Protein AF-A0A7Z1TRT2-F1 (afdb_monomer_lite)

Foldseek 3Di:
DDDDDDDDDPDPPPPPPPDFWWWKKWKWKAFLQFLKTKIKMFTADAQFFLQQFFKADDRSWWIKGKGRHTPLFLPLNVLLNVCSVVNHAQVVSVVVCCPDPCSLRIKMWMATNRVGHIDIDHHVSFAPPWDKDWDDAVRMTMIIIIGQALHPQLHVQLVVQLRPPDADNQRSNLSSLVSSFQQLANQVQFHPVVRSNVQHGNRPDGFESHFWMWMFMAGHPWFFDPDSGSRHNRPTRGLDTGTGHNGDSPDHHVSVVRVVSVVVSLVVQPLPFDQELKAWDWDQPDPVQQKIKIKIFTATSVSHTRQAAAPDKDKDWDPPAPPQWDWADWDDPGGRMIIIMIGGPPDFGKTFIFIWGHNPPDIDTHRRSRRMAGRDDPPCPDDDDDDPDDDDDPRD

Radius of gyration: 25.81 Å; chains: 1; bounding box: 118×45×64 Å

Structure (mmCIF, N/CA/C/O backbone):
data_AF-A0A7Z1TRT2-F1
#
_entry.id   AF-A0A7Z1TRT2-F1
#
loop_
_atom_site.group_PDB
_atom_site.id
_atom_site.type_symbol
_atom_site.label_atom_id
_atom_site.label_alt_id
_atom_site.label_comp_id
_atom_site.label_asym_id
_atom_site.label_entity_id
_atom_site.label_seq_id
_atom_site.pdbx_PDB_ins_code
_atom_site.Cartn_x
_atom_site.Cartn_y
_atom_site.Cartn_z
_atom_site.occupancy
_atom_site.B_iso_or_equiv
_atom_site.auth_seq_id
_atom_site.auth_comp_id
_atom_site.auth_asym_id
_atom_site.auth_atom_id
_atom_site.pdbx_PDB_model_num
ATOM 1 N N . MET A 1 1 ? 78.480 16.145 -15.039 1.00 36.91 1 MET A N 1
ATOM 2 C CA . MET A 1 1 ? 78.120 17.489 -15.538 1.00 36.91 1 MET A CA 1
ATOM 3 C C . MET A 1 1 ? 76.918 17.321 -16.464 1.00 36.91 1 MET A C 1
ATOM 5 O O . MET A 1 1 ? 77.087 16.624 -17.450 1.00 36.91 1 MET A O 1
ATOM 9 N N . ARG A 1 2 ? 75.772 17.946 -16.121 1.00 37.28 2 ARG A N 1
ATOM 10 C CA . ARG A 1 2 ? 74.528 18.144 -16.920 1.00 37.28 2 ARG A CA 1
ATOM 11 C C . ARG A 1 2 ? 73.704 16.891 -17.285 1.00 37.28 2 ARG A C 1
ATOM 13 O O . ARG A 1 2 ? 74.289 15.872 -17.597 1.00 37.28 2 ARG A O 1
ATOM 20 N N . GLN A 1 3 ? 72.368 16.872 -17.341 1.00 38.03 3 GLN A N 1
ATOM 21 C CA . GLN A 1 3 ? 71.222 17.739 -16.971 1.00 38.03 3 GLN A CA 1
ATOM 22 C C . GLN A 1 3 ? 69.975 16.827 -17.188 1.00 38.03 3 GLN A C 1
ATOM 24 O O . GLN A 1 3 ? 69.946 16.106 -18.175 1.00 38.03 3 GLN A O 1
ATOM 29 N N . VAL A 1 4 ? 69.118 16.588 -16.188 1.00 41.34 4 VAL A N 1
ATOM 30 C CA . VAL A 1 4 ? 67.755 17.147 -15.981 1.00 41.34 4 VAL A CA 1
ATOM 31 C C . VAL A 1 4 ? 66.686 16.824 -17.060 1.00 41.34 4 VAL A C 1
ATOM 33 O O . VAL A 1 4 ? 66.743 17.357 -18.159 1.00 41.34 4 VAL A O 1
ATOM 36 N N . ASN A 1 5 ? 65.681 16.046 -16.610 1.00 39.72 5 ASN A N 1
ATOM 37 C CA . ASN A 1 5 ? 64.228 15.979 -16.904 1.00 39.72 5 ASN A CA 1
ATOM 38 C C . ASN A 1 5 ? 63.694 15.851 -18.349 1.00 39.72 5 ASN A C 1
ATOM 40 O O . ASN A 1 5 ? 63.946 16.708 -19.182 1.00 39.72 5 ASN A O 1
ATOM 44 N N . LEU A 1 6 ? 62.733 14.936 -18.566 1.00 37.81 6 LEU A N 1
ATOM 45 C CA . LEU A 1 6 ? 61.304 15.298 -18.539 1.00 37.81 6 LEU A CA 1
ATOM 46 C C . LEU A 1 6 ? 60.367 14.077 -18.455 1.00 37.81 6 LEU A C 1
ATOM 48 O O . LEU A 1 6 ? 60.644 13.004 -18.979 1.00 37.81 6 LEU A O 1
ATOM 52 N N . LEU A 1 7 ? 59.259 14.309 -17.752 1.00 43.88 7 LEU A N 1
ATOM 53 C CA . LEU A 1 7 ? 58.136 13.426 -17.465 1.00 43.88 7 LEU A CA 1
ATOM 54 C C . LEU A 1 7 ? 57.427 12.905 -18.725 1.00 43.88 7 LEU A C 1
ATOM 56 O O . LEU A 1 7 ? 57.256 13.632 -19.699 1.00 43.88 7 LEU A O 1
ATOM 60 N N . GLY A 1 8 ? 56.862 11.704 -18.606 1.00 36.53 8 GLY A N 1
ATOM 61 C CA . GLY A 1 8 ? 55.833 11.177 -19.499 1.00 36.53 8 GLY A CA 1
ATOM 62 C C . GLY A 1 8 ? 54.995 10.119 -18.786 1.00 36.53 8 GLY A C 1
ATOM 63 O O . GLY A 1 8 ? 55.051 8.947 -19.140 1.00 36.53 8 GLY A O 1
ATOM 64 N N . ALA A 1 9 ? 54.270 10.506 -17.734 1.00 42.28 9 ALA A N 1
ATOM 65 C CA . ALA A 1 9 ? 53.275 9.635 -17.116 1.00 42.28 9 ALA A CA 1
ATOM 66 C C . ALA A 1 9 ? 52.019 9.626 -18.001 1.00 42.28 9 ALA A C 1
ATOM 68 O O . ALA A 1 9 ? 51.254 10.590 -18.004 1.00 42.28 9 ALA A O 1
ATOM 69 N N . LEU A 1 10 ? 51.814 8.552 -18.769 1.00 41.25 10 LEU A N 1
ATOM 70 C CA . LEU A 1 10 ? 50.515 8.265 -19.374 1.00 41.25 10 LEU A CA 1
ATOM 71 C C . LEU A 1 10 ? 49.545 7.865 -18.256 1.00 41.25 10 LEU A C 1
ATOM 73 O O . LEU A 1 10 ? 49.545 6.726 -17.793 1.00 41.25 10 LEU A O 1
ATOM 77 N N . ALA A 1 11 ? 48.715 8.810 -17.825 1.00 40.84 11 ALA A N 1
ATOM 78 C CA . ALA A 1 11 ? 47.502 8.498 -17.089 1.00 40.84 11 ALA A CA 1
ATOM 79 C C . ALA A 1 11 ? 46.495 7.894 -18.078 1.00 40.84 11 ALA A C 1
ATOM 81 O O . ALA A 1 11 ? 45.928 8.599 -18.913 1.00 40.84 11 ALA A O 1
ATOM 82 N N . ALA A 1 12 ? 46.301 6.577 -18.013 1.00 41.44 12 ALA A N 1
ATOM 83 C CA . ALA A 1 12 ? 45.177 5.927 -18.665 1.00 41.44 12 ALA A CA 1
ATOM 84 C C . ALA A 1 12 ? 43.894 6.416 -17.981 1.00 41.44 12 ALA A C 1
ATOM 86 O O . ALA A 1 12 ? 43.591 6.038 -16.850 1.00 41.44 12 ALA A O 1
ATOM 87 N N . LEU A 1 13 ? 43.170 7.306 -18.659 1.00 39.78 13 LEU A N 1
ATOM 88 C CA . LEU A 1 13 ? 41.835 7.728 -18.265 1.00 39.78 13 LEU A CA 1
ATOM 89 C C . LEU A 1 13 ? 40.912 6.513 -18.438 1.00 39.78 13 LEU A C 1
ATOM 91 O O . LEU A 1 13 ? 40.433 6.230 -19.535 1.00 39.78 13 LEU A O 1
ATOM 95 N N . ALA A 1 14 ? 40.710 5.748 -17.368 1.00 36.47 14 ALA A N 1
ATOM 96 C CA . ALA A 1 14 ? 39.643 4.765 -17.316 1.00 36.47 14 ALA A CA 1
ATOM 97 C C . ALA A 1 14 ? 38.323 5.543 -17.335 1.00 36.47 14 ALA A C 1
ATOM 99 O O . ALA A 1 14 ? 37.877 6.062 -16.313 1.00 36.47 14 ALA A O 1
ATOM 100 N N . ALA A 1 15 ? 37.726 5.679 -18.517 1.00 35.12 15 ALA A N 1
ATOM 101 C CA . ALA A 1 15 ? 36.340 6.085 -18.630 1.00 35.12 15 ALA A CA 1
ATOM 102 C C . ALA A 1 15 ? 35.512 5.037 -17.878 1.00 35.12 15 ALA A C 1
ATOM 104 O O . ALA A 1 15 ? 35.354 3.911 -18.350 1.00 35.12 15 ALA A O 1
ATOM 105 N N . LEU A 1 16 ? 35.023 5.387 -16.684 1.00 32.50 16 LEU A N 1
ATOM 106 C CA . LEU A 1 16 ? 33.919 4.666 -16.069 1.00 32.50 16 LEU A CA 1
ATOM 107 C C . LEU A 1 16 ? 32.745 4.797 -17.038 1.00 32.50 16 LEU A C 1
ATOM 109 O O . LEU A 1 16 ? 32.048 5.809 -17.059 1.00 32.50 16 LEU A O 1
ATOM 113 N N . THR A 1 17 ? 32.544 3.786 -17.877 1.00 31.34 17 THR A N 1
ATOM 114 C CA . THR A 1 17 ? 31.287 3.614 -18.590 1.00 31.34 17 THR A CA 1
ATOM 115 C C . THR A 1 17 ? 30.225 3.416 -17.517 1.00 31.34 17 THR A C 1
ATOM 117 O O . THR A 1 17 ? 30.166 2.354 -16.891 1.00 31.34 17 THR A O 1
ATOM 120 N N . ALA A 1 18 ? 29.446 4.463 -17.243 1.00 33.56 18 ALA A N 1
ATOM 121 C CA . ALA A 1 18 ? 28.261 4.360 -16.411 1.00 33.56 18 ALA A CA 1
ATOM 122 C C . ALA A 1 18 ? 27.419 3.203 -16.960 1.00 33.56 18 ALA A C 1
ATOM 124 O O . ALA A 1 18 ? 27.064 3.192 -18.141 1.00 33.56 18 ALA A O 1
ATOM 125 N N . ARG A 1 19 ? 27.165 2.189 -16.128 1.00 37.66 19 ARG A N 1
ATOM 126 C CA . ARG A 1 19 ? 26.204 1.145 -16.485 1.00 37.66 19 ARG A CA 1
ATOM 127 C C . ARG A 1 19 ? 24.855 1.841 -16.702 1.00 37.66 19 ARG A C 1
ATOM 129 O O . ARG A 1 19 ? 24.506 2.690 -15.878 1.00 37.66 19 ARG A O 1
ATOM 136 N N . PRO A 1 20 ? 24.135 1.554 -17.799 1.00 39.69 20 PRO A N 1
ATOM 137 C CA . PRO A 1 20 ? 22.859 2.202 -18.063 1.00 39.69 20 PRO A CA 1
ATOM 138 C C . PRO A 1 20 ? 21.896 1.959 -16.897 1.00 39.69 20 PRO A C 1
ATOM 140 O O . PRO A 1 20 ? 21.912 0.891 -16.280 1.00 39.69 20 PRO A O 1
ATOM 143 N N . ALA A 1 21 ? 21.105 2.988 -16.589 1.00 44.56 21 ALA A N 1
ATOM 144 C CA . ALA A 1 21 ? 20.093 2.989 -15.542 1.00 44.56 21 ALA A CA 1
ATOM 145 C C . ALA A 1 21 ? 19.183 1.751 -15.645 1.00 44.56 21 ALA A C 1
ATOM 147 O O . ALA A 1 21 ? 18.829 1.305 -16.741 1.00 44.56 21 ALA A O 1
ATOM 148 N N . GLY A 1 22 ? 18.848 1.168 -14.494 1.00 54.12 22 GLY A N 1
ATOM 149 C CA . GLY A 1 22 ? 17.986 -0.002 -14.422 1.00 54.12 22 GLY A CA 1
ATOM 150 C C . GLY A 1 22 ? 16.540 0.400 -14.691 1.00 54.12 22 GLY A C 1
ATOM 151 O O . GLY A 1 22 ? 15.901 0.997 -13.831 1.00 54.12 22 GLY A O 1
ATOM 152 N N . ALA A 1 23 ? 16.021 0.056 -15.868 1.00 58.38 23 ALA A N 1
ATOM 153 C CA . ALA A 1 23 ? 14.609 0.219 -16.208 1.00 58.38 23 ALA A CA 1
ATOM 154 C C . ALA A 1 23 ? 13.704 -0.405 -15.153 1.00 58.38 23 ALA A C 1
ATOM 156 O O . ALA A 1 23 ? 14.013 -1.479 -14.650 1.00 58.38 23 ALA A O 1
ATOM 157 N N . THR A 1 24 ? 12.635 0.275 -14.770 1.00 84.69 24 THR A N 1
ATOM 158 C CA . THR A 1 24 ? 11.772 -0.144 -13.661 1.00 84.69 24 THR A CA 1
ATOM 159 C C . THR A 1 24 ? 10.431 0.562 -13.797 1.00 84.69 24 THR A C 1
ATOM 161 O O . THR A 1 24 ? 10.410 1.737 -14.169 1.00 84.69 24 THR A O 1
ATOM 164 N N . TRP A 1 25 ? 9.331 -0.109 -13.460 1.00 95.31 25 TRP A N 1
ATOM 165 C CA . TRP A 1 25 ? 8.042 0.538 -13.206 1.00 95.31 25 TRP A CA 1
ATOM 166 C C . TRP A 1 25 ? 7.563 0.217 -11.792 1.00 95.31 25 TRP A C 1
ATOM 168 O O . TRP A 1 25 ? 7.885 -0.838 -11.244 1.00 95.31 25 TRP A O 1
ATOM 178 N N . SER A 1 26 ? 6.841 1.148 -11.179 1.00 98.38 26 SER A N 1
ATOM 179 C CA . SER A 1 26 ? 6.338 1.015 -9.816 1.00 98.38 26 SER A CA 1
ATOM 180 C C . SER A 1 26 ? 5.000 1.709 -9.624 1.00 98.38 26 SER A C 1
ATOM 182 O O . SER A 1 26 ? 4.673 2.681 -10.311 1.00 98.38 26 SER A O 1
ATOM 184 N N . ILE A 1 27 ? 4.250 1.182 -8.664 1.00 98.88 27 ILE A N 1
ATOM 185 C CA . ILE A 1 27 ? 2.974 1.691 -8.180 1.00 98.88 27 ILE A CA 1
ATOM 186 C C . ILE A 1 27 ? 3.159 1.930 -6.686 1.00 98.88 27 ILE A C 1
ATOM 188 O O . ILE A 1 27 ? 3.618 1.045 -5.962 1.00 98.88 27 ILE A O 1
ATOM 192 N N . VAL A 1 28 ? 2.835 3.137 -6.244 1.00 98.94 28 VAL A N 1
ATOM 193 C CA . VAL A 1 28 ? 2.804 3.525 -4.837 1.00 98.94 28 VAL A CA 1
ATOM 194 C C . VAL A 1 28 ? 1.408 4.047 -4.561 1.00 98.94 28 VAL A C 1
ATOM 196 O O . VAL A 1 28 ? 0.934 4.909 -5.301 1.00 98.94 28 VAL A O 1
ATOM 199 N N . ALA A 1 29 ? 0.756 3.546 -3.523 1.00 98.81 29 ALA A N 1
ATOM 200 C CA . ALA A 1 29 ? -0.548 4.034 -3.112 1.00 98.81 29 ALA A CA 1
ATOM 201 C C . ALA A 1 29 ? -0.678 4.054 -1.590 1.00 98.81 29 ALA A C 1
ATOM 203 O O . ALA A 1 29 ? -0.085 3.227 -0.901 1.00 98.81 29 ALA A O 1
ATOM 204 N N . ALA A 1 30 ? -1.448 5.007 -1.084 1.00 98.56 30 ALA A N 1
ATOM 205 C CA . ALA A 1 30 ? -1.724 5.182 0.330 1.00 98.56 30 ALA A CA 1
ATOM 206 C C . ALA A 1 30 ? -3.190 5.587 0.508 1.00 98.56 30 ALA A C 1
ATOM 208 O O . ALA A 1 30 ? -3.661 6.507 -0.161 1.00 98.56 30 ALA A O 1
ATOM 209 N N . ASP A 1 31 ? -3.907 4.901 1.388 1.00 97.94 31 ASP A N 1
ATOM 210 C CA . ASP A 1 31 ? -5.288 5.216 1.743 1.00 97.94 31 ASP A CA 1
ATOM 211 C C . ASP A 1 31 ? -5.321 6.057 3.022 1.00 97.94 31 ASP A C 1
ATOM 213 O O . ASP A 1 31 ? -4.902 5.609 4.086 1.00 97.94 31 ASP A O 1
ATOM 217 N N . ALA A 1 32 ? -5.817 7.290 2.934 1.00 94.75 32 ALA A N 1
ATOM 218 C CA . ALA A 1 32 ? -5.889 8.197 4.077 1.00 94.75 32 ALA A CA 1
ATOM 219 C C . ALA A 1 32 ? -6.947 7.794 5.124 1.00 94.75 32 ALA A C 1
ATOM 221 O O . ALA A 1 32 ? -6.902 8.284 6.253 1.00 94.75 32 ALA A O 1
ATOM 222 N N . GLU A 1 33 ? -7.902 6.928 4.769 1.00 92.69 33 GLU A N 1
ATOM 223 C CA . GLU A 1 33 ? -8.944 6.458 5.685 1.00 92.69 33 GLU A CA 1
ATOM 224 C C . GLU A 1 33 ? -8.484 5.235 6.480 1.00 92.69 33 GLU A C 1
ATOM 226 O O . GLU A 1 33 ? -8.525 5.239 7.710 1.00 92.69 33 GLU A O 1
ATOM 231 N N . THR A 1 34 ? -8.021 4.200 5.777 1.00 94.69 34 THR A N 1
ATOM 232 C CA . THR A 1 34 ? -7.611 2.923 6.385 1.00 94.69 34 THR A CA 1
ATOM 233 C C . THR A 1 34 ? -6.147 2.906 6.819 1.00 94.69 34 THR A C 1
ATOM 235 O O . THR A 1 34 ? -5.723 2.004 7.539 1.00 94.69 34 THR A O 1
ATOM 238 N N . GLN A 1 35 ? -5.370 3.896 6.372 1.00 95.81 35 GLN A N 1
ATOM 239 C CA . GLN A 1 35 ? -3.917 3.966 6.511 1.00 95.81 35 GLN A CA 1
ATOM 240 C C . GLN A 1 35 ? -3.174 2.770 5.882 1.00 95.81 35 GLN A C 1
ATOM 242 O O . GLN A 1 35 ? -2.015 2.505 6.213 1.00 95.81 35 GLN A O 1
ATOM 247 N N . GLU A 1 36 ? -3.822 2.055 4.955 1.00 98.00 36 GLU A N 1
ATOM 248 C CA . GLU A 1 36 ? -3.198 1.015 4.141 1.00 98.00 36 GLU A CA 1
ATOM 249 C C . GLU A 1 36 ? -2.231 1.650 3.132 1.00 98.00 36 GLU A C 1
ATOM 251 O O . GLU A 1 36 ? -2.536 2.652 2.483 1.00 98.00 36 GLU A O 1
ATOM 256 N N . VAL A 1 37 ? -1.042 1.068 2.999 1.00 98.69 37 VAL A N 1
ATOM 257 C CA . VAL A 1 37 ? 0.013 1.542 2.098 1.00 98.69 37 VAL A CA 1
ATOM 258 C C . VAL A 1 37 ? 0.486 0.380 1.246 1.00 98.69 37 VAL A C 1
ATOM 260 O O . VAL A 1 37 ? 0.769 -0.705 1.753 1.00 98.69 37 VAL A O 1
ATOM 263 N N . VAL A 1 38 ? 0.620 0.623 -0.055 1.00 98.75 38 VAL A N 1
ATOM 264 C CA . VAL A 1 38 ? 1.103 -0.361 -1.018 1.00 98.75 38 VAL A CA 1
ATOM 265 C C . VAL A 1 38 ? 2.266 0.196 -1.821 1.00 98.75 38 VAL A C 1
ATOM 267 O O . VAL A 1 38 ? 2.212 1.312 -2.340 1.00 98.75 38 VAL A O 1
ATOM 270 N N . VAL A 1 39 ? 3.311 -0.618 -1.966 1.00 98.88 39 VAL A N 1
ATOM 271 C CA . VAL A 1 39 ? 4.399 -0.382 -2.918 1.00 98.88 39 VAL A CA 1
ATOM 272 C C . VAL A 1 39 ? 4.622 -1.657 -3.718 1.00 98.88 39 VAL A C 1
ATOM 274 O O . VAL A 1 39 ? 4.863 -2.726 -3.158 1.00 98.88 39 VAL A O 1
ATOM 277 N N . ALA A 1 40 ? 4.576 -1.541 -5.039 1.00 98.88 40 ALA A N 1
ATOM 278 C CA . ALA A 1 40 ? 4.796 -2.652 -5.952 1.00 98.88 40 ALA A CA 1
ATOM 279 C C . ALA A 1 40 ? 5.691 -2.231 -7.112 1.00 98.88 40 ALA A C 1
ATOM 281 O O . ALA A 1 40 ? 5.649 -1.081 -7.559 1.00 98.88 40 ALA A O 1
ATOM 282 N N . SER A 1 41 ? 6.520 -3.145 -7.611 1.00 98.75 41 SER A N 1
ATOM 283 C CA . SER A 1 41 ? 7.433 -2.839 -8.712 1.00 98.75 41 SER A CA 1
ATOM 284 C C . SER A 1 41 ? 7.937 -4.093 -9.415 1.00 98.75 41 SER A C 1
ATOM 286 O O . SER A 1 41 ? 8.006 -5.165 -8.814 1.00 98.75 41 SER A O 1
ATOM 288 N N . ALA A 1 42 ? 8.343 -3.946 -10.677 1.00 98.44 42 ALA A N 1
ATOM 289 C CA . ALA A 1 42 ? 9.066 -4.975 -11.413 1.00 98.44 42 ALA A CA 1
ATOM 290 C C . ALA A 1 42 ? 10.134 -4.373 -12.347 1.00 98.44 42 ALA A C 1
ATOM 292 O O . ALA A 1 42 ? 10.029 -3.230 -12.805 1.00 98.44 42 ALA A O 1
ATOM 293 N N . THR A 1 43 ? 11.178 -5.155 -12.633 1.00 97.31 43 THR A N 1
ATOM 294 C CA . THR A 1 43 ? 12.299 -4.768 -13.508 1.00 97.31 43 THR A CA 1
ATOM 295 C C . THR A 1 43 ? 12.870 -5.963 -14.271 1.00 97.31 43 THR A C 1
ATOM 297 O O . THR A 1 43 ? 12.860 -7.093 -13.787 1.00 97.31 43 THR A O 1
ATOM 300 N N . CYS A 1 44 ? 13.450 -5.716 -15.441 1.00 96.00 44 CYS A N 1
ATOM 301 C CA . CYS A 1 44 ? 14.202 -6.662 -16.265 1.00 96.00 44 CYS A CA 1
ATOM 302 C C . CYS A 1 44 ? 15.650 -6.904 -15.778 1.00 96.00 44 CYS A C 1
ATOM 304 O O . CYS A 1 44 ? 16.520 -7.305 -16.548 1.00 96.00 44 CYS A O 1
ATOM 306 N N . LEU A 1 45 ? 15.965 -6.646 -14.505 1.00 94.50 45 LEU A N 1
ATOM 307 C CA . LEU A 1 45 ? 17.260 -7.023 -13.926 1.00 94.50 45 LEU A CA 1
ATOM 308 C C . LEU A 1 45 ? 17.247 -8.489 -13.471 1.00 94.50 45 LEU A C 1
ATOM 310 O O . LEU A 1 45 ? 16.383 -8.895 -12.703 1.00 94.50 45 LEU A O 1
ATOM 314 N N . THR A 1 46 ? 18.235 -9.276 -13.898 1.00 95.00 46 THR A N 1
ATOM 315 C CA . THR A 1 46 ? 18.458 -10.650 -13.409 1.00 95.00 46 THR A CA 1
ATOM 316 C C . THR A 1 46 ? 19.361 -10.678 -12.180 1.00 95.00 46 THR A C 1
ATOM 318 O O . THR A 1 46 ? 20.237 -9.823 -12.042 1.00 95.00 46 THR A O 1
ATOM 321 N N . GLY A 1 47 ? 19.244 -11.711 -11.340 1.00 95.44 47 GLY A N 1
ATOM 322 C CA . GLY A 1 47 ? 20.151 -11.924 -10.204 1.00 95.44 47 GLY A CA 1
ATOM 323 C C . GLY A 1 47 ? 20.127 -10.776 -9.188 1.00 95.44 47 GLY A C 1
ATOM 324 O O . GLY A 1 47 ? 21.108 -10.558 -8.480 1.00 95.44 47 GLY A O 1
ATOM 325 N N . PHE A 1 48 ? 19.029 -10.020 -9.155 1.00 95.12 48 PHE A N 1
ATOM 326 C CA . PHE A 1 48 ? 18.868 -8.796 -8.384 1.00 95.12 48 PHE A CA 1
ATOM 327 C C . PHE A 1 48 ? 17.693 -8.925 -7.417 1.00 95.12 48 PHE A C 1
ATOM 329 O O . PHE A 1 48 ? 16.701 -9.581 -7.724 1.00 95.12 48 PHE A O 1
ATOM 336 N N . ASP A 1 49 ? 17.793 -8.288 -6.257 1.00 96.19 49 ASP A N 1
ATOM 337 C CA . ASP A 1 49 ? 16.684 -8.162 -5.315 1.00 96.19 49 ASP A CA 1
ATOM 338 C C . ASP A 1 49 ? 16.152 -6.734 -5.388 1.00 96.19 49 ASP A C 1
ATOM 340 O O . ASP A 1 49 ? 16.762 -5.807 -4.858 1.00 96.19 49 ASP A O 1
ATOM 344 N N . LEU A 1 50 ? 15.045 -6.539 -6.106 1.00 96.75 50 LEU A N 1
ATOM 345 C CA . LEU A 1 50 ? 14.476 -5.207 -6.305 1.00 96.75 50 LEU A CA 1
ATOM 346 C C . LEU A 1 50 ? 13.927 -4.619 -5.000 1.00 96.75 50 LEU A C 1
ATOM 348 O O . LEU A 1 50 ? 14.118 -3.426 -4.742 1.00 96.75 50 LEU A O 1
ATOM 352 N N . LYS A 1 51 ? 13.313 -5.458 -4.156 1.00 97.00 51 LYS A N 1
ATOM 353 C CA . LYS A 1 51 ? 12.765 -5.062 -2.851 1.00 97.00 51 LYS A CA 1
ATOM 354 C C . LYS A 1 51 ? 13.845 -4.472 -1.950 1.00 97.00 51 LYS A C 1
ATOM 356 O O . LYS A 1 51 ? 13.600 -3.514 -1.228 1.00 97.00 51 LYS A O 1
ATOM 361 N N . ARG A 1 52 ? 15.074 -4.974 -2.046 1.00 95.25 52 ARG A N 1
ATOM 362 C CA . ARG A 1 52 ? 16.204 -4.459 -1.270 1.00 95.25 52 ARG A CA 1
ATOM 363 C C . ARG A 1 52 ? 16.571 -3.003 -1.572 1.00 95.25 52 ARG A C 1
ATOM 365 O O . ARG A 1 52 ? 17.189 -2.368 -0.719 1.00 95.25 52 ARG A O 1
ATOM 372 N N . TYR A 1 53 ? 16.269 -2.468 -2.759 1.00 96.25 53 TYR A N 1
ATOM 373 C CA . TYR A 1 53 ? 16.840 -1.189 -3.221 1.00 96.25 53 TYR A CA 1
ATOM 374 C C . TYR A 1 53 ? 15.837 -0.082 -3.548 1.00 96.25 53 TYR A C 1
ATOM 376 O O . TYR A 1 53 ? 16.261 1.061 -3.716 1.00 96.25 53 TYR A O 1
ATOM 384 N N . LEU A 1 54 ? 14.547 -0.398 -3.649 1.00 97.31 54 LEU A N 1
ATOM 385 C CA . LEU A 1 54 ? 13.543 0.511 -4.206 1.00 97.31 54 LEU A CA 1
ATOM 386 C C . LEU A 1 54 ? 12.490 1.008 -3.202 1.00 97.31 54 LEU A C 1
ATOM 388 O O . LEU A 1 54 ? 12.334 2.228 -3.107 1.00 97.31 54 LEU A O 1
ATOM 392 N N . PRO A 1 55 ? 11.758 0.136 -2.487 1.00 98.31 55 PRO A N 1
ATOM 393 C CA . PRO A 1 55 ? 10.637 0.552 -1.660 1.00 98.31 55 PRO A CA 1
ATOM 394 C C . PRO A 1 55 ? 11.072 1.219 -0.355 1.00 98.31 55 PRO A C 1
ATOM 396 O O . PRO A 1 55 ? 12.130 0.922 0.211 1.00 98.31 55 PRO A O 1
ATOM 399 N N . VAL A 1 56 ? 10.186 2.084 0.124 1.00 98.69 56 VAL A N 1
ATOM 400 C CA . VAL A 1 56 ? 10.098 2.581 1.497 1.00 98.69 56 VAL A CA 1
ATOM 401 C C . VAL A 1 56 ? 8.648 2.438 1.920 1.00 98.69 56 VAL A C 1
ATOM 403 O O . VAL A 1 56 ? 7.767 2.847 1.164 1.00 98.69 56 VAL A O 1
ATOM 406 N N . ILE A 1 57 ? 8.404 1.888 3.103 1.00 98.69 57 ILE A N 1
ATOM 407 C CA . ILE A 1 57 ? 7.085 1.876 3.739 1.00 98.69 57 ILE A CA 1
ATOM 408 C C . ILE A 1 57 ? 7.277 2.293 5.190 1.00 98.69 57 ILE A C 1
ATOM 410 O O . ILE A 1 57 ? 8.138 1.741 5.868 1.00 98.69 57 ILE A O 1
ATOM 414 N N . VAL A 1 58 ? 6.475 3.254 5.642 1.00 98.56 58 VAL A N 1
ATOM 415 C CA . VAL A 1 58 ? 6.274 3.531 7.066 1.00 98.56 58 VAL A CA 1
ATOM 416 C C . VAL A 1 58 ? 4.804 3.269 7.367 1.00 98.56 58 VAL A C 1
ATOM 418 O O . VAL A 1 58 ? 3.930 3.949 6.814 1.00 98.56 58 VAL A O 1
ATOM 421 N N . VAL A 1 59 ? 4.546 2.261 8.200 1.00 97.69 59 VAL A N 1
ATOM 422 C CA . VAL A 1 59 ? 3.214 1.741 8.514 1.00 97.69 59 VAL A CA 1
ATOM 423 C C . VAL A 1 59 ? 2.306 2.883 8.944 1.00 97.69 59 VAL A C 1
ATOM 425 O O . VAL A 1 59 ? 2.639 3.715 9.788 1.00 97.69 59 VAL A O 1
ATOM 428 N N . GLY A 1 60 ? 1.147 2.951 8.299 1.00 95.81 60 GLY A N 1
ATOM 429 C CA . GLY A 1 60 ? 0.125 3.944 8.576 1.00 95.81 60 GLY A CA 1
ATOM 430 C C . GLY A 1 60 ? 0.445 5.379 8.141 1.00 95.81 60 GLY A C 1
ATOM 431 O O . GLY A 1 60 ? -0.419 6.243 8.298 1.00 95.81 60 GLY A O 1
ATOM 432 N N . LYS A 1 61 ? 1.641 5.659 7.592 1.00 97.31 61 LYS A N 1
ATOM 433 C CA . LYS A 1 61 ? 2.086 7.016 7.211 1.00 97.31 61 LYS A CA 1
ATOM 434 C C . LYS A 1 61 ? 2.277 7.214 5.714 1.00 97.31 61 LYS A C 1
ATOM 436 O O . LYS A 1 61 ? 1.921 8.268 5.191 1.00 97.31 61 LYS A O 1
ATOM 441 N N . GLY A 1 62 ? 2.861 6.247 5.012 1.00 98.38 62 GLY A N 1
ATOM 442 C CA . GLY A 1 62 ? 3.083 6.388 3.576 1.00 98.38 62 GLY A CA 1
ATOM 443 C C . GLY A 1 62 ? 4.092 5.420 2.983 1.00 98.38 62 GLY A C 1
ATOM 444 O O . GLY A 1 62 ? 4.776 4.671 3.683 1.00 98.38 62 GLY A O 1
ATOM 445 N N . GLY A 1 63 ? 4.163 5.450 1.656 1.00 98.69 63 GLY A N 1
ATOM 446 C CA . GLY A 1 63 ? 5.023 4.600 0.850 1.00 98.69 63 GLY A CA 1
ATOM 447 C C . GLY A 1 63 ? 5.757 5.393 -0.222 1.00 98.69 63 GLY A C 1
ATOM 448 O O . GLY A 1 63 ? 5.315 6.456 -0.667 1.00 98.69 63 GLY A O 1
ATOM 449 N N . GLY A 1 64 ? 6.900 4.872 -0.654 1.00 98.69 64 GLY A N 1
ATOM 450 C CA . GLY A 1 64 ? 7.716 5.493 -1.686 1.00 98.69 64 GLY A CA 1
ATOM 451 C C . GLY A 1 64 ? 8.526 4.494 -2.502 1.00 98.69 64 GLY A C 1
ATOM 452 O O . GLY A 1 64 ? 8.841 3.394 -2.054 1.00 98.69 64 GLY A O 1
ATOM 453 N N . ALA A 1 65 ? 8.885 4.905 -3.715 1.00 98.50 65 ALA A N 1
ATOM 454 C CA . ALA A 1 65 ? 9.706 4.153 -4.653 1.00 98.50 65 ALA A CA 1
ATOM 455 C C . ALA A 1 65 ? 10.891 5.006 -5.124 1.00 98.50 65 ALA A C 1
ATOM 457 O O . ALA A 1 65 ? 10.702 6.057 -5.739 1.00 98.50 65 ALA A O 1
ATOM 458 N N . ALA A 1 66 ? 12.123 4.555 -4.872 1.00 96.94 66 ALA A N 1
ATOM 459 C CA . ALA A 1 66 ? 13.347 5.180 -5.375 1.00 96.94 66 ALA A CA 1
ATOM 460 C C . ALA A 1 66 ? 13.960 4.353 -6.516 1.00 96.94 66 ALA A C 1
ATOM 462 O O . ALA A 1 66 ? 14.483 3.265 -6.288 1.00 96.94 66 ALA A O 1
ATOM 463 N N . GLN A 1 67 ? 13.9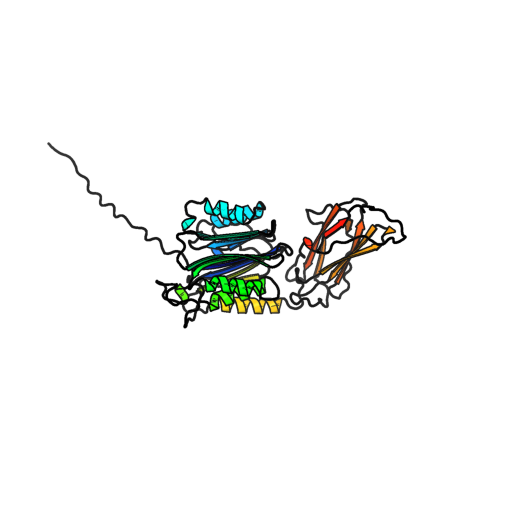04 4.866 -7.751 1.00 95.44 67 GLN A N 1
ATOM 464 C CA . GLN A 1 67 ? 14.247 4.080 -8.941 1.00 95.44 67 GLN A CA 1
ATOM 465 C C . GLN A 1 67 ? 14.971 4.861 -10.052 1.00 95.44 67 GLN A C 1
ATOM 467 O O . GLN A 1 67 ? 15.460 5.979 -9.859 1.00 95.44 67 GLN A O 1
ATOM 472 N N . SER A 1 68 ? 15.039 4.215 -11.223 1.00 93.50 68 SER A N 1
ATOM 473 C CA . SER A 1 68 ? 15.935 4.468 -12.357 1.00 93.50 68 SER A CA 1
ATOM 474 C C . SER A 1 68 ? 17.374 4.097 -12.004 1.00 93.50 68 SER A C 1
ATOM 476 O O . SER A 1 68 ? 17.761 2.930 -12.111 1.00 93.50 68 SER A O 1
ATOM 478 N N . TYR A 1 69 ? 18.184 5.043 -11.527 1.00 92.00 69 TYR A N 1
ATOM 479 C CA . TYR A 1 69 ? 19.496 4.701 -10.992 1.00 92.00 69 TYR A CA 1
ATOM 480 C C . TYR A 1 69 ? 19.363 4.141 -9.570 1.00 92.00 69 TYR A C 1
ATOM 482 O O . TYR A 1 69 ? 18.703 4.739 -8.719 1.00 92.00 69 TYR A O 1
ATOM 490 N N . VAL A 1 70 ? 19.988 2.989 -9.316 1.00 91.44 70 VAL A N 1
ATOM 491 C CA . VAL A 1 70 ? 19.867 2.253 -8.047 1.00 91.44 70 VAL A CA 1
ATOM 492 C C . VAL A 1 70 ? 20.387 3.097 -6.878 1.00 91.44 70 VAL A C 1
ATOM 494 O O . VAL A 1 70 ? 21.524 3.572 -6.906 1.00 91.44 70 VAL A O 1
ATOM 497 N N . ASP A 1 71 ? 19.576 3.247 -5.827 1.00 89.25 71 ASP A N 1
ATOM 498 C CA . ASP A 1 71 ? 19.943 3.942 -4.585 1.00 89.25 71 ASP A CA 1
ATOM 499 C C . ASP A 1 71 ? 20.796 3.045 -3.670 1.00 89.25 71 ASP A C 1
ATOM 501 O O . ASP A 1 71 ? 20.360 2.561 -2.622 1.00 89.25 71 ASP A O 1
ATOM 505 N N . SER A 1 72 ? 22.038 2.787 -4.084 1.00 89.06 72 SER A N 1
ATOM 506 C CA . SER A 1 72 ? 22.949 1.887 -3.367 1.00 89.06 72 SER A CA 1
ATOM 507 C C . SER A 1 72 ? 23.395 2.410 -1.999 1.00 89.06 72 SER A C 1
ATOM 509 O O . SER A 1 72 ? 23.812 1.617 -1.160 1.00 89.06 72 SER A O 1
ATOM 511 N N . SER A 1 73 ? 23.351 3.728 -1.774 1.00 91.00 73 SER A N 1
ATOM 512 C CA . SER A 1 73 ? 23.655 4.322 -0.465 1.00 91.00 73 SER A CA 1
ATOM 513 C C . SER A 1 73 ? 22.463 4.282 0.492 1.00 91.00 73 SER A C 1
ATOM 515 O O . SER A 1 73 ? 22.659 4.468 1.690 1.00 91.00 73 SER A O 1
ATOM 517 N N . GLY A 1 74 ? 21.244 4.067 -0.018 1.00 93.50 74 GLY A N 1
ATOM 518 C CA . GLY A 1 74 ? 20.005 4.192 0.751 1.00 93.50 74 GLY A CA 1
ATOM 519 C C . GLY A 1 74 ? 19.649 5.636 1.114 1.00 93.50 74 GLY A C 1
ATOM 520 O O . GLY A 1 74 ? 18.706 5.853 1.868 1.00 93.50 74 GLY A O 1
ATOM 521 N N . GLN A 1 75 ? 20.388 6.636 0.617 1.00 96.19 75 GLN A N 1
ATOM 522 C CA . GLN A 1 75 ? 20.199 8.032 1.021 1.00 96.19 75 GLN A CA 1
ATOM 523 C C . GLN A 1 75 ? 18.815 8.551 0.623 1.00 96.19 75 GLN A C 1
ATOM 525 O O . GLN A 1 75 ? 18.198 9.301 1.376 1.00 96.19 75 GLN A O 1
ATOM 530 N N . ARG A 1 76 ? 18.324 8.167 -0.559 1.00 97.25 76 ARG A N 1
ATOM 531 C CA . ARG A 1 76 ? 17.033 8.640 -1.076 1.00 97.25 76 ARG A CA 1
ATOM 532 C C . ARG A 1 76 ? 15.890 7.998 -0.310 1.00 97.25 76 ARG A C 1
ATOM 534 O O . ARG A 1 76 ? 14.947 8.678 0.081 1.00 97.25 76 ARG A O 1
ATOM 541 N N . ARG A 1 77 ? 16.021 6.707 -0.028 1.00 97.81 77 ARG A N 1
ATOM 542 C CA . ARG A 1 77 ? 15.053 5.981 0.792 1.00 97.81 77 ARG A CA 1
ATOM 543 C C . ARG A 1 77 ? 15.016 6.483 2.233 1.00 97.81 77 ARG A C 1
ATOM 545 O O . ARG A 1 77 ? 13.934 6.663 2.777 1.00 97.81 77 ARG A O 1
ATOM 552 N N . LEU A 1 78 ? 16.166 6.838 2.802 1.00 97.94 78 LEU A N 1
ATOM 553 C CA . LEU A 1 78 ? 16.240 7.451 4.127 1.00 97.94 78 LEU A CA 1
ATOM 554 C C . LEU A 1 78 ? 15.573 8.837 4.181 1.00 97.94 78 LEU A C 1
ATOM 556 O O . LEU A 1 78 ? 14.950 9.170 5.185 1.00 97.94 78 LEU A O 1
ATOM 560 N N . ILE A 1 79 ? 15.663 9.637 3.110 1.00 98.44 79 ILE A N 1
ATOM 561 C CA . ILE A 1 79 ? 14.928 10.911 3.003 1.00 98.44 79 ILE A CA 1
ATOM 562 C C . ILE A 1 79 ? 13.417 10.664 3.031 1.00 98.44 79 ILE A C 1
ATOM 564 O O . ILE A 1 79 ? 12.722 11.315 3.805 1.00 98.44 79 ILE A O 1
ATOM 568 N N . MET A 1 80 ? 12.915 9.707 2.240 1.00 98.56 80 MET A N 1
ATOM 569 C CA . MET A 1 80 ? 11.489 9.349 2.247 1.00 98.56 80 MET A CA 1
ATOM 570 C C . MET A 1 80 ? 11.040 8.872 3.632 1.00 98.56 80 MET A C 1
ATOM 572 O O . MET A 1 80 ? 10.083 9.410 4.176 1.00 98.56 80 MET A O 1
ATOM 576 N N . TRP A 1 81 ? 11.779 7.932 4.230 1.00 98.56 81 TRP A N 1
ATOM 577 C CA . TRP A 1 81 ? 11.502 7.389 5.562 1.00 98.56 81 TRP A CA 1
ATOM 578 C C . TRP A 1 81 ? 11.385 8.490 6.621 1.00 98.56 81 TRP A C 1
ATOM 580 O O . TRP A 1 81 ? 10.377 8.591 7.319 1.00 98.56 81 TRP A O 1
ATOM 590 N N . ASN A 1 82 ? 12.390 9.365 6.705 1.00 98.38 82 ASN A N 1
ATOM 591 C CA . ASN A 1 82 ? 12.383 10.474 7.658 1.00 98.38 82 ASN A CA 1
ATOM 592 C C . ASN A 1 82 ? 11.277 11.489 7.355 1.00 98.38 82 ASN A C 1
ATOM 594 O O . ASN A 1 82 ? 10.714 12.064 8.283 1.00 98.38 82 ASN A O 1
ATOM 598 N N . GLY A 1 83 ? 10.955 11.697 6.077 1.00 98.44 83 GLY A N 1
ATOM 599 C CA . GLY A 1 83 ? 9.849 12.547 5.657 1.00 98.44 83 GLY A CA 1
ATOM 600 C C . GLY A 1 83 ? 8.501 12.038 6.158 1.00 98.44 83 GLY A C 1
ATOM 601 O O . GLY A 1 83 ? 7.761 12.807 6.768 1.00 98.44 83 GLY A O 1
ATOM 602 N N . PHE A 1 84 ? 8.221 10.740 6.001 1.00 98.31 84 PHE A N 1
ATOM 603 C CA . PHE A 1 84 ? 7.011 10.124 6.552 1.00 98.31 84 PHE A CA 1
ATOM 604 C C . PHE A 1 84 ? 6.984 10.209 8.078 1.00 98.31 84 PHE A C 1
ATOM 606 O O . PHE A 1 84 ? 5.967 10.580 8.659 1.00 98.31 84 PHE A O 1
ATOM 613 N N . LEU A 1 85 ? 8.106 9.934 8.755 1.00 97.12 85 LEU A N 1
ATOM 614 C CA . LEU A 1 85 ? 8.176 10.060 10.213 1.00 97.12 85 LEU A CA 1
ATOM 615 C C . LEU A 1 85 ? 7.881 11.484 10.700 1.00 97.12 85 LEU A C 1
ATOM 617 O O . LEU A 1 85 ? 7.235 11.632 11.737 1.00 97.12 85 LEU A O 1
ATOM 621 N N . ALA A 1 86 ? 8.318 12.493 9.945 1.00 97.44 86 ALA A N 1
ATOM 622 C CA . ALA A 1 86 ? 8.098 13.907 10.227 1.00 97.44 86 ALA A CA 1
ATOM 623 C C . ALA A 1 86 ? 6.733 14.445 9.748 1.00 97.44 86 ALA A C 1
ATOM 625 O O . ALA A 1 86 ? 6.453 15.620 9.970 1.00 97.44 86 ALA A O 1
ATOM 626 N N . GLY A 1 87 ? 5.895 13.620 9.108 1.00 96.81 87 GLY A N 1
ATOM 627 C CA . GLY A 1 87 ? 4.575 14.029 8.614 1.00 96.81 87 GLY A CA 1
ATOM 628 C C . GLY A 1 87 ? 4.617 14.981 7.413 1.00 96.81 87 GLY A C 1
ATOM 629 O O . GLY A 1 87 ? 3.698 15.779 7.237 1.00 96.81 87 GLY A O 1
ATOM 630 N N . LEU A 1 88 ? 5.686 14.932 6.611 1.00 98.50 88 LEU A N 1
ATOM 631 C CA . LEU A 1 88 ? 5.799 15.737 5.394 1.00 98.50 88 LEU A CA 1
ATOM 632 C C . LEU A 1 88 ? 4.822 15.259 4.316 1.00 98.50 88 LEU A C 1
ATOM 634 O O . LEU A 1 88 ? 4.563 14.064 4.179 1.00 98.50 88 LEU A O 1
ATOM 638 N N . THR A 1 89 ? 4.346 16.193 3.496 1.00 98.69 89 THR A N 1
ATOM 639 C CA . THR A 1 89 ? 3.583 15.881 2.282 1.00 98.69 89 THR A CA 1
ATOM 640 C C . THR A 1 89 ? 4.452 15.152 1.255 1.00 98.69 89 THR A C 1
ATOM 642 O O . THR A 1 89 ? 5.683 15.285 1.228 1.00 98.69 89 THR A O 1
ATOM 645 N N . ALA A 1 90 ? 3.817 14.428 0.331 1.00 98.75 90 ALA A N 1
ATOM 646 C CA . ALA A 1 90 ? 4.527 13.737 -0.740 1.00 98.75 90 ALA A CA 1
ATOM 647 C C . ALA A 1 90 ? 5.376 14.701 -1.589 1.00 98.75 90 ALA A C 1
ATOM 649 O O . ALA A 1 90 ? 6.494 14.359 -1.986 1.00 98.75 90 ALA A O 1
ATOM 650 N N . GLN A 1 91 ? 4.879 15.921 -1.831 1.00 98.69 91 GLN A N 1
ATOM 651 C CA . GLN A 1 91 ? 5.604 16.931 -2.602 1.00 98.69 91 GLN A CA 1
ATOM 652 C C . GLN A 1 91 ? 6.846 17.435 -1.859 1.00 98.69 91 GLN A C 1
ATOM 654 O O . GLN A 1 91 ? 7.910 17.515 -2.464 1.00 98.69 91 GLN A O 1
ATOM 659 N N . GLU A 1 92 ? 6.756 17.702 -0.555 1.00 98.81 92 GLU A N 1
ATOM 660 C CA . GLU A 1 92 ? 7.915 18.125 0.245 1.00 98.81 92 GLU A CA 1
ATOM 661 C C . GLU A 1 92 ? 9.011 17.052 0.274 1.00 98.81 92 GLU A C 1
ATOM 663 O O . GLU A 1 92 ? 10.199 17.368 0.174 1.00 98.81 92 GLU A O 1
ATOM 668 N N . ILE A 1 93 ? 8.627 15.772 0.356 1.00 98.81 93 ILE A N 1
ATOM 669 C CA . ILE A 1 93 ? 9.568 14.648 0.259 1.00 98.81 93 ILE A CA 1
ATOM 670 C C . ILE A 1 93 ? 10.248 14.639 -1.117 1.00 98.81 93 ILE A C 1
ATOM 672 O O . ILE A 1 93 ? 11.475 14.532 -1.208 1.00 98.81 93 ILE A O 1
ATOM 676 N N . VAL A 1 94 ? 9.477 14.777 -2.199 1.00 98.69 94 VAL A N 1
ATOM 677 C CA . VAL A 1 94 ? 10.017 14.828 -3.565 1.00 98.69 94 VAL A CA 1
ATOM 678 C C . VAL A 1 94 ? 10.939 16.033 -3.768 1.00 98.69 94 VAL A C 1
ATOM 680 O O . VAL A 1 94 ? 12.008 15.878 -4.362 1.00 98.69 94 VAL A O 1
ATOM 683 N N . ASP A 1 95 ? 10.608 17.200 -3.222 1.00 98.69 95 ASP A N 1
ATOM 684 C CA . ASP A 1 95 ? 11.439 18.404 -3.306 1.00 98.69 95 ASP A CA 1
ATOM 685 C C . ASP A 1 95 ? 12.815 18.196 -2.654 1.00 98.69 95 ASP A C 1
ATOM 687 O O . ASP A 1 95 ? 13.845 18.556 -3.237 1.00 98.69 95 ASP A O 1
ATOM 691 N N . GLN A 1 96 ? 12.869 17.520 -1.500 1.00 98.69 96 GLN A N 1
ATOM 692 C CA . GLN A 1 96 ? 14.140 17.142 -0.870 1.00 98.69 96 GLN A CA 1
ATOM 693 C C . GLN A 1 96 ? 14.961 16.182 -1.744 1.00 98.69 96 GLN A C 1
ATOM 695 O O . GLN A 1 96 ? 16.183 16.314 -1.847 1.00 98.69 96 GLN A O 1
ATOM 700 N N . LEU A 1 97 ? 14.306 15.234 -2.418 1.00 98.38 97 LEU A N 1
ATOM 701 C CA . LEU A 1 97 ? 14.968 14.287 -3.321 1.00 98.38 97 LEU A CA 1
ATOM 702 C C . LEU A 1 97 ? 15.508 14.958 -4.590 1.00 98.38 97 LEU A C 1
ATOM 704 O O . LEU A 1 97 ? 16.558 14.542 -5.102 1.00 98.38 97 LEU A O 1
ATOM 708 N N . MET A 1 98 ? 14.811 15.981 -5.091 1.00 97.81 98 MET A N 1
ATOM 709 C CA . MET A 1 98 ? 15.219 16.779 -6.250 1.00 97.81 98 MET A CA 1
ATOM 710 C C . MET A 1 98 ? 16.415 17.686 -5.949 1.00 97.81 98 MET A C 1
ATOM 712 O O . MET A 1 98 ? 17.226 17.931 -6.845 1.00 97.81 98 MET A O 1
ATOM 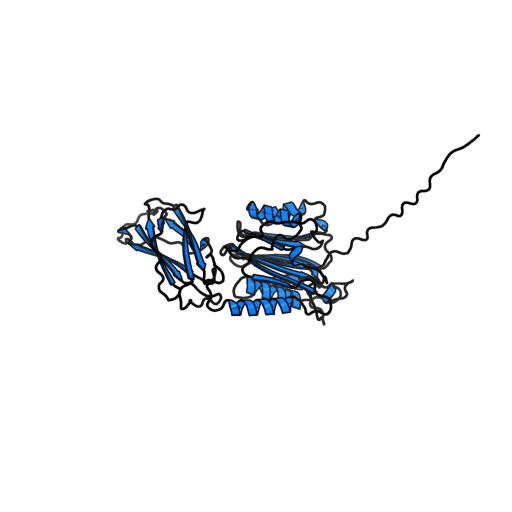716 N N . ALA A 1 99 ? 16.569 18.126 -4.697 1.00 97.94 99 ALA A N 1
ATOM 717 C CA . ALA A 1 99 ? 17.705 18.933 -4.254 1.00 97.94 99 ALA A CA 1
ATOM 718 C C . ALA A 1 99 ? 19.047 18.170 -4.261 1.00 97.94 99 ALA A C 1
ATOM 720 O O . ALA A 1 99 ? 20.115 18.784 -4.200 1.00 97.94 99 ALA A O 1
ATOM 721 N N . LEU A 1 100 ? 19.024 16.834 -4.353 1.00 96.56 100 LEU A N 1
ATOM 722 C CA . LEU A 1 100 ? 20.237 16.025 -4.461 1.00 96.56 100 LEU A CA 1
ATOM 723 C C . LEU A 1 100 ? 20.904 16.193 -5.842 1.00 96.56 100 LEU A C 1
ATOM 725 O O . LEU A 1 100 ? 20.220 16.059 -6.856 1.00 96.56 100 LEU A O 1
ATOM 729 N N . PRO A 1 101 ? 22.243 16.353 -5.930 1.00 94.56 101 PRO A N 1
ATOM 730 C CA . PRO A 1 101 ? 22.936 16.612 -7.199 1.00 94.56 101 PRO A CA 1
ATOM 731 C C . PRO A 1 101 ? 22.722 15.561 -8.300 1.00 94.56 101 PRO A C 1
ATOM 733 O O . PRO A 1 101 ? 22.821 15.882 -9.481 1.00 94.56 101 PRO A O 1
ATOM 736 N N . SER A 1 102 ? 22.444 14.304 -7.936 1.00 93.12 102 SER A N 1
ATOM 737 C CA . SER A 1 102 ? 22.201 13.222 -8.899 1.00 93.12 102 SER A CA 1
ATOM 738 C C . SER A 1 102 ? 20.743 13.105 -9.356 1.00 93.12 102 SER A C 1
ATOM 740 O O . SER A 1 102 ? 20.443 12.194 -10.123 1.00 93.12 102 SER A O 1
ATOM 742 N N . SER A 1 103 ? 19.828 13.985 -8.917 1.00 93.75 103 SER A N 1
ATOM 743 C CA . SER A 1 103 ? 18.373 13.862 -9.141 1.00 93.75 103 SER A CA 1
ATOM 744 C C . SER A 1 103 ? 17.979 13.641 -10.603 1.00 93.75 103 SER A C 1
ATOM 746 O O . SER A 1 103 ? 17.088 12.842 -10.871 1.00 93.75 103 SER A O 1
ATOM 748 N N . ALA A 1 104 ? 18.715 14.220 -11.557 1.00 96.06 104 ALA A N 1
ATOM 749 C CA . ALA A 1 104 ? 18.488 14.008 -12.988 1.00 96.06 104 ALA A CA 1
ATOM 750 C C . ALA A 1 104 ? 18.524 12.527 -13.424 1.00 96.06 104 ALA A C 1
ATOM 752 O O . ALA A 1 104 ? 17.916 12.187 -14.433 1.00 96.06 104 ALA A O 1
ATOM 753 N N . GLN A 1 105 ? 19.219 11.645 -12.700 1.00 95.12 105 GLN A N 1
ATOM 754 C CA . GLN A 1 105 ? 19.335 10.212 -13.009 1.00 95.12 105 GLN A CA 1
ATOM 755 C C . GLN A 1 105 ? 18.290 9.341 -12.293 1.00 95.12 105 GLN A C 1
ATOM 757 O O . GLN A 1 105 ? 18.223 8.135 -12.545 1.00 95.12 105 GLN A O 1
ATOM 762 N N . HIS A 1 106 ? 17.497 9.924 -11.394 1.00 95.94 106 HIS A N 1
ATOM 763 C CA . HIS A 1 106 ? 16.580 9.191 -10.530 1.00 95.94 106 HIS A CA 1
ATOM 764 C C . HIS A 1 106 ? 15.120 9.518 -10.828 1.00 95.94 106 HIS A C 1
ATOM 766 O O . HIS A 1 106 ? 14.773 10.573 -11.360 1.00 95.94 106 HIS A O 1
ATOM 772 N N . GLN A 1 107 ? 14.265 8.578 -10.456 1.00 98.06 107 GLN A N 1
ATOM 773 C CA . GLN A 1 107 ? 12.822 8.692 -10.542 1.00 98.06 107 GLN A CA 1
ATOM 774 C C . GLN A 1 107 ? 12.217 8.292 -9.197 1.00 98.06 107 GLN A C 1
ATOM 776 O O . GLN A 1 107 ? 12.676 7.334 -8.569 1.00 98.06 107 GLN A O 1
ATOM 781 N N . HIS A 1 108 ? 11.215 9.044 -8.754 1.00 98.25 108 HIS A N 1
ATOM 782 C CA . HIS A 1 108 ? 10.595 8.905 -7.442 1.00 98.25 108 HIS A CA 1
ATOM 783 C C . HIS A 1 108 ? 9.080 8.928 -7.557 1.00 98.25 108 HIS A C 1
ATOM 785 O O . HIS A 1 108 ? 8.552 9.764 -8.280 1.00 98.25 108 HIS A O 1
ATOM 791 N N . GLY A 1 109 ? 8.407 8.043 -6.830 1.00 98.62 109 GLY A N 1
ATOM 792 C CA . GLY A 1 109 ? 6.971 8.117 -6.567 1.00 98.62 109 GLY A CA 1
ATOM 793 C C . GLY A 1 109 ? 6.730 8.023 -5.072 1.00 98.62 109 GLY A C 1
ATOM 794 O O . GLY A 1 109 ? 7.408 7.244 -4.402 1.00 98.62 109 GLY A O 1
ATOM 795 N N . VAL A 1 110 ? 5.824 8.842 -4.554 1.00 98.88 110 VAL A N 1
ATOM 796 C CA . VAL A 1 110 ? 5.517 8.960 -3.126 1.00 98.88 110 VAL A CA 1
ATOM 797 C C . VAL A 1 110 ? 4.009 9.127 -2.967 1.00 98.88 110 VAL A C 1
ATOM 799 O O . VAL A 1 110 ? 3.406 9.911 -3.699 1.00 98.88 110 VAL A O 1
ATOM 802 N N . ALA A 1 111 ? 3.414 8.416 -2.013 1.00 98.81 111 ALA A N 1
ATOM 803 C CA . ALA A 1 111 ? 2.053 8.655 -1.542 1.00 98.81 111 ALA A CA 1
ATOM 804 C C . ALA A 1 111 ? 2.015 8.523 -0.016 1.00 98.81 111 ALA A C 1
ATOM 806 O O . ALA A 1 111 ? 2.700 7.669 0.548 1.00 98.81 111 ALA A O 1
ATOM 807 N N . GLU A 1 112 ? 1.245 9.373 0.653 1.00 98.31 112 GLU A N 1
ATOM 808 C CA . GLU A 1 112 ? 1.189 9.426 2.114 1.00 98.31 112 GLU A CA 1
ATOM 809 C C . GLU A 1 112 ? -0.242 9.623 2.630 1.00 98.31 112 GLU A C 1
ATOM 811 O O . GLU A 1 112 ? -1.109 10.133 1.921 1.00 98.31 112 GLU A O 1
ATOM 816 N N . THR A 1 113 ? -0.490 9.166 3.857 1.00 96.31 113 THR A N 1
ATOM 817 C CA . THR A 1 113 ? -1.818 9.089 4.490 1.00 96.31 113 THR A CA 1
ATOM 818 C C . THR A 1 113 ? -2.121 10.289 5.394 1.00 96.31 113 THR A C 1
ATOM 820 O O . THR A 1 113 ? -3.276 10.516 5.745 1.00 96.31 113 THR A O 1
ATOM 823 N N . THR A 1 114 ? -1.098 11.050 5.796 1.00 88.94 114 THR A N 1
ATOM 824 C CA . THR A 1 114 ? -1.183 12.107 6.817 1.00 88.94 114 THR A CA 1
ATOM 825 C C . THR A 1 114 ? -1.907 13.337 6.278 1.00 88.94 114 THR A C 1
ATOM 827 O O . THR A 1 114 ? -2.853 13.821 6.895 1.00 88.94 114 THR A O 1
ATOM 830 N N . ASN A 1 115 ? -1.485 13.822 5.111 1.00 94.62 115 ASN A N 1
ATOM 831 C CA . ASN A 1 115 ? -2.091 14.943 4.393 1.00 94.62 115 ASN A CA 1
ATOM 832 C C . ASN A 1 115 ? -2.839 14.486 3.134 1.00 94.62 115 ASN A C 1
ATOM 834 O O . ASN A 1 115 ? -3.388 15.329 2.425 1.00 94.62 115 ASN A O 1
ATOM 838 N N . ALA A 1 116 ? -2.874 13.173 2.876 1.00 97.12 116 ALA A N 1
ATOM 839 C CA . ALA A 1 116 ? -3.549 12.574 1.734 1.00 97.12 116 ALA A CA 1
ATOM 840 C C . ALA A 1 116 ? -3.034 13.172 0.406 1.00 97.12 116 ALA A C 1
ATOM 842 O O . ALA A 1 116 ? -3.763 13.784 -0.375 1.00 97.12 116 ALA A O 1
ATOM 843 N N . THR A 1 117 ? -1.725 13.064 0.169 1.00 98.44 117 THR A N 1
ATOM 844 C CA . THR A 1 117 ? -1.062 13.586 -1.032 1.00 98.44 117 THR A CA 1
ATOM 845 C C . THR A 1 117 ? -0.214 12.528 -1.725 1.00 98.44 117 THR A C 1
ATOM 847 O O . THR A 1 117 ? 0.267 11.567 -1.123 1.00 98.44 117 THR A O 1
ATOM 850 N N . SER A 1 118 ? -0.005 12.720 -3.026 1.00 98.81 118 SER A N 1
ATOM 851 C CA . SER A 1 118 ? 0.941 11.941 -3.818 1.00 98.81 118 SER A CA 1
ATOM 852 C C . SER A 1 118 ? 1.763 12.843 -4.734 1.00 98.81 118 SER A C 1
ATOM 854 O O . SER A 1 118 ? 1.330 13.922 -5.139 1.00 98.81 118 SER A O 1
ATOM 856 N N . ALA A 1 119 ? 2.986 12.413 -5.033 1.00 98.88 119 ALA A N 1
ATOM 857 C CA . ALA A 1 119 ? 3.925 13.146 -5.868 1.00 98.88 119 ALA A CA 1
ATOM 858 C C . ALA A 1 119 ? 4.808 12.178 -6.663 1.00 98.88 119 ALA A C 1
ATOM 860 O O . ALA A 1 119 ? 5.147 11.085 -6.206 1.00 98.88 119 ALA A O 1
ATOM 861 N N . THR A 1 120 ? 5.210 12.595 -7.863 1.00 98.56 120 THR A N 1
ATOM 862 C CA . THR A 1 120 ? 6.145 11.849 -8.709 1.00 98.56 120 THR A CA 1
ATOM 863 C C . THR A 1 120 ? 7.166 12.794 -9.334 1.00 98.56 120 THR A C 1
ATOM 865 O O . THR A 1 120 ? 6.856 13.936 -9.671 1.00 98.56 120 THR A O 1
ATOM 868 N N . HIS A 1 121 ? 8.396 12.323 -9.508 1.00 98.31 121 HIS A N 1
ATOM 869 C CA . HIS A 1 121 ? 9.455 13.031 -10.217 1.00 98.31 121 HIS A CA 1
ATOM 870 C C . HIS A 1 121 ? 10.171 12.077 -11.162 1.00 98.31 121 HIS A C 1
ATOM 872 O O . HIS A 1 121 ? 10.566 10.985 -10.762 1.00 98.31 121 HIS A O 1
ATOM 878 N N . THR A 1 122 ? 10.398 12.512 -12.401 1.00 98.31 122 THR A N 1
ATOM 879 C CA . THR A 1 122 ? 11.200 11.786 -13.391 1.00 98.31 122 THR A CA 1
ATOM 880 C C . THR A 1 122 ? 12.368 12.660 -13.828 1.00 98.31 122 THR A C 1
ATOM 882 O O . THR A 1 122 ? 12.170 13.667 -14.507 1.00 98.31 122 THR A O 1
ATOM 885 N N . GLY A 1 123 ? 13.586 12.277 -13.446 1.00 97.62 123 GLY A N 1
ATOM 886 C CA . GLY A 1 123 ? 14.793 12.995 -13.836 1.00 97.62 123 GLY A CA 1
ATOM 887 C C . GLY A 1 123 ? 15.039 12.946 -15.349 1.00 97.62 123 GLY A C 1
ATOM 888 O O . GLY A 1 123 ? 14.780 11.936 -16.003 1.00 97.62 123 GLY A O 1
ATOM 889 N N . ALA A 1 124 ? 15.585 14.029 -15.909 1.00 96.75 124 ALA A N 1
ATOM 890 C CA . ALA A 1 124 ? 15.791 14.194 -17.354 1.00 96.75 124 ALA A CA 1
ATOM 891 C C . ALA A 1 124 ? 16.761 13.178 -17.999 1.00 96.75 124 ALA A C 1
ATOM 893 O O . ALA A 1 124 ? 16.785 13.044 -19.220 1.00 96.75 124 ALA A O 1
ATOM 894 N N . SER A 1 125 ? 17.556 12.471 -17.192 1.00 96.56 125 SER A N 1
ATOM 895 C CA . SER A 1 125 ? 18.484 11.418 -17.622 1.00 96.56 125 SER A CA 1
ATOM 896 C C . SER A 1 125 ? 17.938 10.004 -17.382 1.00 96.56 125 SER A C 1
ATOM 898 O O . SER A 1 125 ? 18.677 9.034 -17.558 1.00 96.56 125 SER A O 1
ATOM 900 N N . CYS A 1 126 ? 16.674 9.858 -16.969 1.00 96.38 126 CYS A N 1
ATOM 901 C CA . CYS A 1 126 ? 15.999 8.561 -16.957 1.00 96.38 126 CYS A CA 1
ATOM 902 C C . CYS A 1 126 ? 15.810 8.071 -18.400 1.00 96.38 126 CYS A C 1
ATOM 904 O O . CYS A 1 126 ? 15.457 8.845 -19.290 1.00 96.38 126 CYS A O 1
ATOM 906 N N . GLY A 1 127 ? 16.062 6.786 -18.654 1.00 95.25 127 GLY A N 1
ATOM 907 C CA . GLY A 1 127 ? 16.007 6.261 -20.018 1.00 95.25 127 GLY A CA 1
ATOM 908 C C . GLY A 1 127 ? 14.576 6.182 -20.563 1.00 95.25 127 GLY A C 1
ATOM 909 O O . GLY A 1 127 ? 13.640 5.869 -19.832 1.00 95.25 127 GLY A O 1
ATOM 910 N N . ALA A 1 128 ? 14.400 6.471 -21.852 1.00 94.94 128 ALA A N 1
ATOM 911 C CA . ALA A 1 128 ? 13.086 6.503 -22.492 1.00 94.94 128 ALA A CA 1
ATOM 912 C C . ALA A 1 128 ? 12.502 5.088 -22.732 1.00 94.94 128 ALA A C 1
ATOM 914 O O . ALA A 1 128 ? 13.254 4.164 -23.024 1.00 94.94 128 ALA A O 1
ATOM 915 N N . TYR A 1 129 ? 11.179 4.889 -22.686 1.00 97.62 129 TYR A N 1
ATOM 916 C CA . TYR A 1 129 ? 10.177 5.862 -22.234 1.00 97.62 129 TYR A CA 1
ATOM 917 C C . TYR A 1 129 ? 10.262 6.042 -20.713 1.00 97.62 129 TYR A C 1
ATOM 919 O O . TYR A 1 129 ? 10.335 5.053 -19.988 1.00 97.62 129 TYR A O 1
ATOM 927 N N . ALA A 1 130 ? 10.235 7.289 -20.240 1.00 98.00 130 ALA A N 1
ATOM 928 C CA . ALA A 1 130 ? 10.206 7.614 -18.820 1.00 98.00 130 ALA A CA 1
ATOM 929 C C . ALA A 1 130 ? 9.112 8.636 -18.524 1.00 98.00 130 ALA A C 1
ATOM 931 O O . ALA A 1 130 ? 8.992 9.644 -19.220 1.00 98.00 130 ALA A O 1
ATOM 932 N N . GLY A 1 131 ? 8.338 8.378 -17.477 1.00 98.06 131 GLY A N 1
ATOM 933 C CA . GLY A 1 131 ? 7.282 9.268 -17.022 1.00 98.06 131 GLY A CA 1
ATOM 934 C C . GLY A 1 131 ? 6.624 8.766 -15.745 1.00 98.06 131 GLY A C 1
ATOM 935 O O . GLY A 1 131 ? 7.022 7.743 -15.183 1.00 98.06 131 GLY A O 1
ATOM 936 N N . GLY A 1 132 ? 5.601 9.489 -15.311 1.00 98.06 132 GLY A N 1
ATOM 937 C CA . GLY A 1 132 ? 4.773 9.121 -14.176 1.00 98.06 132 GLY A CA 1
ATOM 938 C C . GLY A 1 132 ? 3.473 9.911 -14.157 1.00 98.06 132 GLY A C 1
ATOM 939 O O . GLY A 1 132 ? 3.364 10.952 -14.807 1.00 98.06 132 GLY A O 1
ATOM 940 N N . VAL A 1 133 ? 2.505 9.390 -13.418 1.00 98.75 133 VAL A N 1
ATOM 941 C CA . VAL A 1 133 ? 1.206 9.998 -13.136 1.00 98.75 133 VAL A CA 1
ATOM 942 C C . VAL A 1 133 ? 0.955 9.955 -11.635 1.00 98.75 133 VAL A C 1
ATOM 944 O O . VAL A 1 133 ? 1.447 9.069 -10.932 1.00 98.75 133 VAL A O 1
ATOM 947 N N . VAL A 1 134 ? 0.199 10.931 -11.151 1.00 98.75 134 VAL A N 1
ATOM 948 C CA . VAL A 1 134 ? -0.308 10.987 -9.780 1.00 98.75 134 VAL A CA 1
ATOM 949 C C . VAL A 1 134 ? -1.798 11.256 -9.832 1.00 98.75 134 VAL A C 1
ATOM 951 O O . VAL A 1 134 ? -2.268 11.965 -10.723 1.00 98.75 134 VAL A O 1
ATOM 954 N N . GLY A 1 135 ? -2.528 10.718 -8.868 1.00 98.25 135 GLY A N 1
ATOM 955 C CA . GLY A 1 135 ? -3.959 10.939 -8.762 1.00 98.25 135 GLY A CA 1
ATOM 956 C C . GLY A 1 135 ? -4.515 10.453 -7.436 1.00 98.25 135 GLY A C 1
ATOM 957 O O . GLY A 1 135 ? -3.773 10.047 -6.536 1.00 98.25 135 GLY A O 1
ATOM 958 N N . SER A 1 136 ? -5.837 10.506 -7.335 1.00 97.75 136 SER A N 1
ATOM 959 C CA . SER A 1 136 ? -6.585 9.953 -6.217 1.00 97.75 136 SER A CA 1
ATOM 960 C C . SER A 1 136 ? -7.856 9.250 -6.685 1.00 97.75 136 SER A C 1
ATOM 962 O O . SER A 1 136 ? -8.414 9.562 -7.739 1.00 97.75 136 SER A O 1
ATOM 964 N N . ALA A 1 137 ? -8.303 8.278 -5.896 1.00 95.25 137 ALA A N 1
ATOM 965 C CA . ALA A 1 137 ? -9.546 7.545 -6.085 1.00 95.25 137 ALA A CA 1
ATOM 966 C C . ALA A 1 137 ? -10.213 7.352 -4.717 1.00 95.25 137 ALA A C 1
ATOM 968 O O . ALA A 1 137 ? -9.822 6.481 -3.943 1.00 95.25 137 ALA A O 1
ATOM 969 N N . GLY A 1 138 ? -11.201 8.195 -4.404 1.00 94.50 138 GLY A N 1
ATOM 970 C CA . GLY A 1 138 ? -11.748 8.276 -3.048 1.00 94.50 138 GLY A CA 1
ATOM 971 C C . GLY A 1 138 ? -10.691 8.799 -2.074 1.00 94.50 138 GLY A C 1
ATOM 972 O O . GLY A 1 138 ? -10.118 9.862 -2.306 1.00 94.50 138 GLY A O 1
ATOM 973 N N . THR A 1 139 ? -10.428 8.038 -1.016 1.00 95.56 139 THR A N 1
ATOM 974 C CA . THR A 1 139 ? -9.434 8.318 0.037 1.00 95.56 139 THR A CA 1
ATOM 975 C C . THR A 1 139 ? -8.025 7.836 -0.319 1.00 95.56 139 THR A C 1
ATOM 977 O O . THR A 1 139 ? -7.069 8.116 0.405 1.00 95.56 139 THR A O 1
ATOM 980 N N . VAL A 1 140 ? -7.880 7.121 -1.439 1.00 98.38 140 VAL A N 1
ATOM 981 C CA . VAL A 1 140 ? -6.603 6.584 -1.914 1.00 98.38 140 VAL A CA 1
ATOM 982 C C . VAL A 1 140 ? -5.882 7.618 -2.765 1.00 98.38 140 VAL A C 1
ATOM 984 O O . VAL A 1 140 ? -6.422 8.087 -3.765 1.00 98.38 140 VAL A O 1
ATOM 987 N N . HIS A 1 141 ? -4.626 7.895 -2.431 1.00 98.69 141 HIS A N 1
ATOM 988 C CA . HIS A 1 141 ? -3.698 8.705 -3.215 1.00 98.69 141 HIS A CA 1
ATOM 989 C C . HIS A 1 141 ? -2.605 7.816 -3.792 1.00 98.69 141 HIS A C 1
ATOM 991 O O . HIS A 1 141 ? -2.099 6.929 -3.108 1.00 98.69 141 HIS A O 1
ATOM 997 N N . TYR A 1 142 ? -2.238 8.031 -5.054 1.00 98.88 142 TYR A N 1
ATOM 998 C CA . TYR A 1 142 ? -1.302 7.149 -5.746 1.00 98.88 142 TYR A CA 1
ATOM 999 C C . TYR A 1 142 ? -0.313 7.895 -6.644 1.00 98.88 142 TYR A C 1
ATOM 1001 O O . TYR A 1 142 ? -0.579 9.002 -7.122 1.00 98.88 142 TYR A O 1
ATOM 1009 N N . ALA A 1 143 ? 0.830 7.250 -6.881 1.00 98.88 143 ALA A N 1
ATOM 1010 C CA . ALA A 1 143 ? 1.868 7.626 -7.831 1.00 98.88 143 ALA A CA 1
ATOM 1011 C C . ALA A 1 143 ? 2.308 6.385 -8.629 1.00 98.88 143 ALA A C 1
ATOM 1013 O O . ALA A 1 143 ? 2.749 5.386 -8.054 1.00 98.88 143 ALA A O 1
ATOM 1014 N N . IL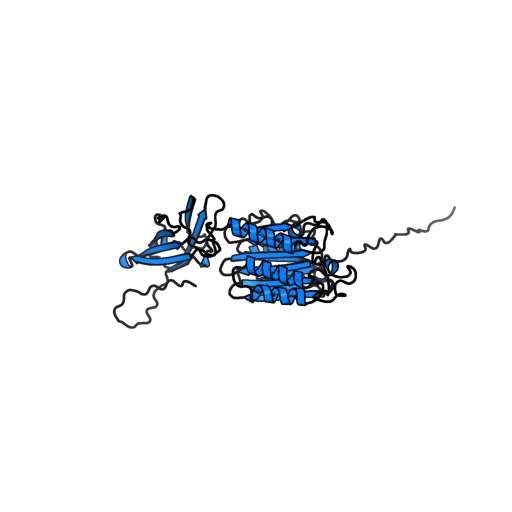E A 1 144 ? 2.185 6.443 -9.957 1.00 98.88 144 ILE A N 1
ATOM 1015 C CA . ILE A 1 144 ? 2.543 5.352 -10.872 1.00 98.88 144 ILE A CA 1
ATOM 1016 C C . ILE A 1 144 ? 3.573 5.882 -11.859 1.00 98.88 144 ILE A C 1
ATOM 1018 O O . ILE A 1 144 ? 3.319 6.844 -12.578 1.00 98.88 144 ILE A O 1
ATOM 1022 N N . GLN A 1 145 ? 4.741 5.253 -11.919 1.00 98.50 145 GLN A N 1
ATOM 1023 C CA . GLN A 1 145 ? 5.857 5.741 -12.727 1.00 98.50 145 GLN A CA 1
ATOM 1024 C C . GLN A 1 145 ? 6.689 4.608 -13.298 1.00 98.50 145 GLN A C 1
ATOM 1026 O O . GLN A 1 145 ? 6.739 3.503 -12.762 1.00 98.50 145 GLN A O 1
ATOM 1031 N N . GLY A 1 146 ? 7.428 4.908 -14.357 1.00 98.06 146 GLY A N 1
ATOM 1032 C CA . GLY A 1 146 ? 8.469 4.014 -14.826 1.00 98.06 146 GLY A CA 1
ATOM 1033 C C . GLY A 1 146 ? 9.431 4.665 -15.798 1.00 98.06 146 GLY A C 1
ATOM 1034 O O . GLY A 1 146 ? 9.216 5.785 -16.268 1.00 98.06 146 GLY A O 1
ATOM 1035 N N . ASN A 1 147 ? 10.524 3.963 -16.058 1.00 9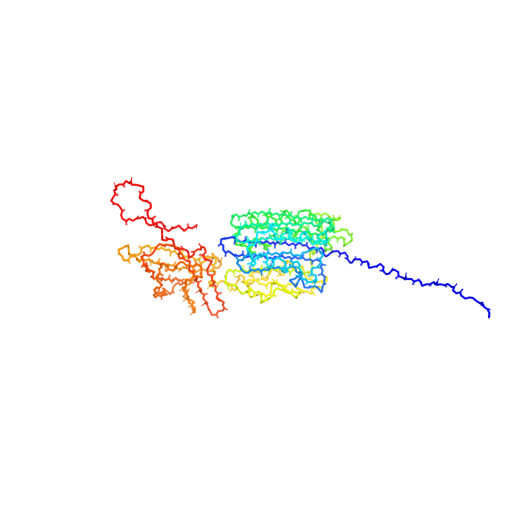8.19 147 ASN A N 1
ATOM 1036 C CA . ASN A 1 147 ? 11.573 4.359 -16.984 1.00 98.19 147 ASN A CA 1
ATOM 1037 C C . ASN A 1 147 ? 12.037 3.156 -17.803 1.00 98.19 147 ASN A C 1
ATOM 1039 O O . ASN A 1 147 ? 11.950 2.014 -17.349 1.00 98.19 147 ASN A O 1
ATOM 1043 N N . VAL A 1 148 ? 12.528 3.448 -19.009 1.00 97.50 148 VAL A N 1
ATOM 1044 C CA . VAL A 1 148 ? 12.944 2.473 -20.022 1.00 97.50 148 VAL A CA 1
ATOM 1045 C C . VAL A 1 148 ? 11.807 1.476 -20.325 1.00 97.50 148 VAL A C 1
ATOM 1047 O O . VAL A 1 148 ? 11.979 0.274 -20.516 1.00 97.50 148 VAL A O 1
ATOM 1050 N N . LEU A 1 149 ? 10.589 2.015 -20.356 1.00 98.25 149 LEU A N 1
ATOM 1051 C CA . LEU A 1 149 ? 9.378 1.273 -20.686 1.00 98.25 149 LEU A CA 1
ATOM 1052 C C . LEU A 1 149 ? 9.231 1.133 -22.200 1.00 98.25 149 LEU A C 1
ATOM 1054 O O . LEU A 1 149 ? 9.785 1.932 -22.961 1.00 98.25 149 LEU A O 1
ATOM 1058 N N . THR A 1 150 ? 8.394 0.189 -22.625 1.00 97.94 150 THR A N 1
ATOM 1059 C CA . THR A 1 150 ? 7.960 0.068 -24.029 1.00 97.94 150 THR A CA 1
ATOM 1060 C C . THR A 1 150 ? 7.258 1.321 -24.552 1.00 97.94 150 THR A C 1
ATOM 1062 O O . THR A 1 150 ? 7.364 1.653 -25.732 1.00 97.94 150 THR A O 1
ATOM 1065 N N . GLY A 1 151 ? 6.554 2.047 -23.679 1.00 98.19 151 GLY A N 1
ATOM 1066 C CA . GLY A 1 151 ? 5.870 3.295 -23.996 1.00 98.19 151 GLY A CA 1
ATOM 1067 C C . GLY A 1 151 ? 4.987 3.793 -22.852 1.00 98.19 151 GLY A C 1
ATOM 1068 O O . GLY A 1 151 ? 4.868 3.147 -21.811 1.00 98.19 151 GLY A O 1
ATOM 1069 N N . SER A 1 152 ? 4.327 4.936 -23.063 1.00 98.19 152 SER A N 1
ATOM 1070 C CA . SER A 1 152 ? 3.378 5.504 -22.095 1.00 98.19 152 SER A CA 1
ATOM 1071 C C . SER A 1 152 ? 2.204 4.591 -21.708 1.00 98.19 152 SER A C 1
ATOM 1073 O O . SER A 1 152 ? 1.783 4.696 -20.554 1.00 98.19 152 SER A O 1
ATOM 1075 N N . PRO A 1 153 ? 1.684 3.684 -22.574 1.00 98.62 153 PRO A N 1
ATOM 1076 C CA . PRO A 1 153 ? 0.578 2.802 -22.200 1.00 98.62 153 PRO A CA 1
ATOM 1077 C C . PRO A 1 153 ? 0.848 1.932 -20.971 1.00 98.62 153 PRO A C 1
ATOM 1079 O O . PRO A 1 153 ? -0.096 1.634 -20.249 1.00 98.62 153 PRO A O 1
ATOM 1082 N N . VAL A 1 154 ? 2.111 1.591 -20.678 1.00 98.75 154 VAL A N 1
ATOM 1083 C CA . VAL A 1 154 ? 2.491 0.868 -19.448 1.00 98.75 154 VAL A CA 1
ATOM 1084 C C . VAL A 1 154 ? 2.022 1.609 -18.195 1.00 98.75 154 VAL A C 1
ATOM 1086 O O . VAL A 1 154 ? 1.519 0.982 -17.272 1.00 98.75 154 VAL A O 1
ATOM 1089 N N . ILE A 1 155 ? 2.144 2.938 -18.173 1.00 98.75 155 ILE A N 1
ATOM 1090 C CA . ILE A 1 155 ? 1.724 3.773 -17.041 1.00 98.75 155 ILE A CA 1
ATOM 1091 C C . ILE A 1 155 ? 0.225 4.052 -17.118 1.00 98.75 155 ILE A C 1
ATOM 1093 O O . ILE A 1 155 ? -0.493 3.834 -16.148 1.00 98.75 155 ILE A O 1
ATOM 1097 N N . THR A 1 156 ? -0.269 4.509 -18.272 1.00 98.62 156 THR A N 1
ATOM 1098 C CA . THR A 1 156 ? -1.658 4.982 -18.370 1.00 98.62 156 THR A CA 1
ATOM 1099 C C . THR A 1 156 ? -2.675 3.852 -18.236 1.00 98.62 156 THR A C 1
ATOM 1101 O O . THR A 1 156 ? -3.761 4.077 -17.714 1.00 98.62 156 THR A O 1
ATOM 1104 N N . LEU A 1 157 ? -2.356 2.632 -18.689 1.00 98.69 157 LEU A N 1
ATOM 1105 C CA . LEU A 1 157 ? -3.249 1.485 -18.497 1.00 98.69 157 LEU A CA 1
ATOM 1106 C C . LEU A 1 157 ? -3.117 0.867 -17.105 1.00 98.69 157 LEU A C 1
ATOM 1108 O O . LEU A 1 157 ? -4.119 0.383 -16.588 1.00 98.69 157 LEU A O 1
ATOM 1112 N N . ALA A 1 158 ? -1.944 0.946 -16.468 1.00 98.81 158 ALA A N 1
ATOM 1113 C CA . ALA A 1 158 ? -1.813 0.607 -15.053 1.00 98.81 158 ALA A CA 1
ATOM 1114 C C . ALA A 1 158 ? -2.671 1.530 -14.180 1.00 98.81 158 ALA A C 1
ATOM 1116 O O . ALA A 1 158 ? -3.416 1.044 -13.338 1.00 98.81 158 ALA A O 1
ATOM 1117 N N . GLU A 1 159 ? -2.648 2.841 -14.433 1.00 98.81 159 GLU A N 1
ATOM 1118 C CA . GLU A 1 159 ? -3.521 3.800 -13.748 1.00 98.81 159 GLU A CA 1
ATOM 1119 C C . GLU A 1 159 ? -5.005 3.499 -13.982 1.00 98.81 159 GLU A C 1
ATOM 1121 O O . GLU A 1 159 ? -5.780 3.421 -13.031 1.00 98.81 159 GLU A O 1
ATOM 1126 N N . GLN A 1 160 ? -5.414 3.275 -15.234 1.00 98.75 160 GLN A N 1
ATOM 1127 C CA . GLN A 1 160 ? -6.808 2.940 -15.533 1.00 98.75 160 GLN A CA 1
ATOM 1128 C C . GLN A 1 160 ? -7.251 1.650 -14.839 1.00 98.75 160 GLN A C 1
ATOM 1130 O O . GLN A 1 160 ? -8.365 1.601 -14.319 1.00 98.75 160 GLN A O 1
ATOM 1135 N N . ALA A 1 161 ? -6.409 0.615 -14.816 1.00 98.81 161 ALA A N 1
ATOM 1136 C CA . ALA A 1 161 ? -6.707 -0.622 -14.105 1.00 98.81 161 ALA A CA 1
ATOM 1137 C C . ALA A 1 161 ? -6.788 -0.387 -12.590 1.00 98.81 161 ALA A C 1
ATOM 1139 O O . ALA A 1 161 ? -7.747 -0.834 -11.967 1.00 98.81 161 ALA A O 1
ATOM 1140 N N . PHE A 1 162 ? -5.857 0.374 -12.013 1.00 98.75 162 PHE A N 1
ATOM 1141 C CA . PHE A 1 162 ? -5.852 0.720 -10.591 1.00 98.75 162 PHE A CA 1
ATOM 1142 C C . PHE A 1 162 ? -7.152 1.417 -10.160 1.00 98.75 162 PHE A C 1
ATOM 1144 O O . PHE A 1 162 ? -7.806 1.016 -9.197 1.00 98.75 162 PHE A O 1
ATOM 1151 N N . VAL A 1 163 ? -7.554 2.450 -10.906 1.00 98.38 163 VAL A N 1
ATOM 1152 C CA . VAL A 1 163 ? -8.733 3.265 -10.585 1.00 98.38 163 VAL A CA 1
ATOM 1153 C C . VAL A 1 163 ? -10.028 2.476 -10.784 1.00 98.38 163 VAL A C 1
ATOM 1155 O O . VAL A 1 163 ? -10.908 2.522 -9.924 1.00 98.38 163 VAL A O 1
ATOM 1158 N N . ASN A 1 164 ? -10.148 1.733 -11.889 1.00 98.12 164 ASN A N 1
ATOM 1159 C CA . ASN A 1 164 ? -11.410 1.097 -12.282 1.00 98.12 164 ASN A CA 1
ATOM 1160 C C . ASN A 1 164 ? -11.627 -0.303 -11.691 1.00 98.12 164 ASN A C 1
ATOM 1162 O O . ASN A 1 164 ? -12.754 -0.795 -11.725 1.00 98.12 164 ASN A O 1
ATOM 1166 N N . THR A 1 165 ? -10.588 -0.957 -11.166 1.00 98.12 165 THR A N 1
ATOM 1167 C CA . THR A 1 165 ? -10.742 -2.271 -10.526 1.00 98.12 165 THR A CA 1
ATOM 1168 C C . THR A 1 165 ? -11.528 -2.113 -9.221 1.00 98.12 165 THR A C 1
ATOM 1170 O O . THR A 1 165 ? -11.124 -1.315 -8.370 1.00 98.12 165 THR A O 1
ATOM 1173 N N . PRO A 1 166 ? -12.660 -2.817 -9.041 1.00 94.19 166 PRO A N 1
ATOM 1174 C CA . PRO A 1 166 ? -13.382 -2.825 -7.774 1.00 94.19 166 PRO A CA 1
ATOM 1175 C C . PRO A 1 166 ? -12.619 -3.629 -6.716 1.00 94.19 166 PRO A C 1
ATOM 1177 O O . PRO A 1 166 ? -11.799 -4.482 -7.045 1.00 94.19 166 PRO A O 1
ATOM 1180 N N . GLY A 1 167 ? -12.941 -3.398 -5.447 1.00 91.88 167 GLY A N 1
ATOM 1181 C CA . GLY A 1 167 ? -12.304 -4.079 -4.322 1.00 91.88 167 GLY A CA 1
ATOM 1182 C C . GLY A 1 167 ? -11.245 -3.221 -3.639 1.00 91.88 167 GLY A C 1
ATOM 1183 O O . GLY A 1 167 ? -11.227 -1.997 -3.788 1.00 91.88 167 GLY A O 1
ATOM 1184 N N . ASP A 1 168 ? -10.404 -3.878 -2.854 1.00 95.69 168 ASP A N 1
ATOM 1185 C CA . ASP A 1 168 ? -9.432 -3.237 -1.973 1.00 95.69 168 ASP A CA 1
ATOM 1186 C C . ASP A 1 168 ? -8.122 -2.847 -2.680 1.00 95.69 168 ASP A C 1
ATOM 1188 O O . ASP A 1 168 ? -7.888 -3.136 -3.862 1.00 95.69 168 ASP A O 1
ATOM 1192 N N . LEU A 1 169 ? -7.266 -2.129 -1.950 1.00 97.56 169 LEU A N 1
ATOM 1193 C CA . LEU A 1 169 ? -6.029 -1.565 -2.480 1.00 97.56 169 LEU A CA 1
ATOM 1194 C C . LEU A 1 169 ? -5.056 -2.625 -3.032 1.00 97.56 169 LEU A C 1
ATOM 1196 O O . LEU A 1 169 ? -4.474 -2.382 -4.100 1.00 97.56 169 LEU A O 1
ATOM 1200 N N . PRO A 1 170 ? -4.889 -3.811 -2.405 1.00 98.19 170 PRO A N 1
ATOM 1201 C CA . PRO A 1 170 ? -4.059 -4.870 -2.972 1.00 98.19 170 PRO A CA 1
ATOM 1202 C C . PRO A 1 170 ? -4.590 -5.394 -4.311 1.00 98.19 170 PRO A C 1
ATOM 1204 O O . PRO A 1 170 ? -3.808 -5.531 -5.252 1.00 98.19 170 PRO A O 1
ATOM 1207 N N . ALA A 1 171 ? -5.905 -5.623 -4.443 1.00 98.25 171 ALA A N 1
ATOM 1208 C CA . ALA A 1 171 ? -6.499 -6.091 -5.699 1.00 98.25 171 ALA A CA 1
ATOM 1209 C C . ALA A 1 171 ? -6.346 -5.055 -6.826 1.00 98.25 171 ALA A C 1
ATOM 1211 O O . ALA A 1 171 ? -5.942 -5.396 -7.940 1.00 98.25 171 ALA A O 1
ATOM 1212 N N . LYS A 1 172 ? -6.587 -3.772 -6.521 1.00 98.56 172 LYS A N 1
ATOM 1213 C CA . LYS A 1 172 ? -6.350 -2.650 -7.447 1.00 98.56 172 LYS A CA 1
ATOM 1214 C C . LYS A 1 172 ? -4.896 -2.580 -7.907 1.00 98.56 172 LYS A C 1
ATOM 1216 O O . LYS A 1 172 ? -4.629 -2.387 -9.094 1.00 98.56 172 LYS A O 1
ATOM 1221 N N . THR A 1 173 ? -3.952 -2.756 -6.983 1.00 98.81 173 THR A N 1
ATOM 1222 C CA . THR A 1 173 ? -2.517 -2.734 -7.296 1.00 98.81 173 THR A CA 1
ATOM 1223 C C . THR A 1 173 ? -2.123 -3.908 -8.178 1.00 98.81 173 THR A C 1
ATOM 1225 O O . THR A 1 173 ? -1.418 -3.716 -9.167 1.00 98.81 173 THR A O 1
ATOM 1228 N N . MET A 1 174 ? -2.605 -5.110 -7.868 1.00 98.81 174 MET A N 1
ATOM 1229 C CA . MET A 1 174 ? -2.291 -6.298 -8.652 1.00 98.81 174 MET A CA 1
ATOM 1230 C C . MET A 1 174 ? -2.841 -6.187 -10.085 1.00 98.81 174 MET A C 1
ATOM 1232 O O . MET A 1 174 ? -2.097 -6.386 -11.044 1.00 98.81 174 MET A O 1
ATOM 1236 N N . ALA A 1 175 ? -4.077 -5.707 -10.259 1.00 98.81 175 ALA A N 1
ATOM 1237 C CA . ALA A 1 175 ? -4.639 -5.421 -11.583 1.00 98.81 175 ALA A CA 1
ATOM 1238 C C . ALA A 1 175 ? -3.815 -4.380 -12.369 1.00 98.81 175 ALA A C 1
ATOM 1240 O O . ALA A 1 175 ? -3.605 -4.507 -13.578 1.00 98.81 175 ALA A O 1
ATOM 1241 N N . ALA A 1 176 ? -3.293 -3.358 -11.688 1.00 98.88 176 ALA A N 1
ATOM 1242 C CA . ALA A 1 176 ? -2.406 -2.371 -12.295 1.00 98.88 176 ALA A CA 1
ATOM 1243 C C . ALA A 1 176 ? -1.052 -2.968 -12.716 1.00 98.88 176 ALA A C 1
ATOM 1245 O O . ALA A 1 176 ? -0.545 -2.637 -13.792 1.00 98.88 176 ALA A O 1
ATOM 1246 N N . MET A 1 177 ? -0.488 -3.885 -11.922 1.00 98.88 177 MET A N 1
ATOM 1247 C CA . MET A 1 177 ? 0.719 -4.631 -12.289 1.00 98.88 177 MET A CA 1
ATOM 1248 C C . MET A 1 177 ? 0.498 -5.498 -13.536 1.00 98.88 177 MET A C 1
ATOM 1250 O O . MET A 1 177 ? 1.340 -5.513 -14.438 1.00 98.88 177 MET A O 1
ATOM 1254 N N . GLU A 1 178 ? -0.640 -6.186 -13.627 1.00 98.81 178 GLU A N 1
ATOM 1255 C CA . GLU A 1 178 ? -1.009 -6.979 -14.803 1.00 98.81 178 GLU A CA 1
ATOM 1256 C C . GLU A 1 178 ? -1.211 -6.109 -16.049 1.00 98.81 178 GLU A C 1
ATOM 1258 O O . GLU A 1 178 ? -0.742 -6.456 -17.138 1.00 98.81 178 GLU A O 1
ATOM 1263 N N . ALA A 1 179 ? -1.843 -4.943 -15.900 1.00 98.75 179 ALA A N 1
ATOM 1264 C CA . ALA A 1 179 ? -2.010 -3.988 -16.988 1.00 98.75 179 ALA A CA 1
ATOM 1265 C C . ALA A 1 179 ? -0.656 -3.445 -17.483 1.00 98.75 179 ALA A C 1
ATOM 1267 O O . ALA A 1 179 ? -0.406 -3.456 -18.693 1.00 98.75 179 ALA A O 1
ATOM 1268 N N . ALA A 1 180 ? 0.256 -3.068 -16.577 1.00 98.69 180 ALA A N 1
ATOM 1269 C CA . ALA A 1 180 ? 1.621 -2.665 -16.925 1.00 98.69 180 ALA A CA 1
ATOM 1270 C C . ALA A 1 180 ? 2.366 -3.775 -17.688 1.00 98.69 180 ALA A C 1
ATOM 1272 O O . ALA A 1 180 ? 2.950 -3.527 -18.750 1.00 98.69 180 ALA A O 1
ATOM 1273 N N . ARG A 1 181 ? 2.282 -5.018 -17.188 1.00 98.38 181 ARG A N 1
ATOM 1274 C CA . ARG A 1 181 ? 2.836 -6.218 -17.831 1.00 98.38 181 ARG A CA 1
ATOM 1275 C C . ARG A 1 181 ? 2.284 -6.398 -19.240 1.00 98.38 181 ARG A C 1
ATOM 1277 O O . ARG A 1 181 ? 3.058 -6.628 -20.163 1.00 98.38 181 ARG A O 1
ATOM 1284 N N . SER A 1 182 ? 0.965 -6.285 -19.420 1.00 98.38 182 SER A N 1
ATOM 1285 C CA . SER A 1 182 ? 0.291 -6.488 -20.712 1.00 98.38 182 SER A CA 1
ATOM 1286 C C . SER A 1 182 ? 0.787 -5.529 -21.798 1.00 98.38 182 SER A C 1
ATOM 1288 O O . SER A 1 182 ? 0.802 -5.878 -22.977 1.00 98.38 182 SER A O 1
ATOM 1290 N N . MET A 1 183 ? 1.260 -4.348 -21.392 1.00 98.56 183 MET A N 1
ATOM 1291 C CA . MET A 1 183 ? 1.835 -3.328 -22.267 1.00 98.56 183 MET A CA 1
ATOM 1292 C C . MET A 1 183 ? 3.335 -3.498 -22.517 1.00 98.56 183 MET A C 1
ATOM 1294 O O . MET A 1 183 ? 3.946 -2.663 -23.184 1.00 98.56 183 MET A O 1
ATOM 1298 N N . GLY A 1 184 ? 3.929 -4.584 -22.020 1.00 97.50 184 GLY A N 1
ATOM 1299 C CA . GLY A 1 184 ? 5.338 -4.941 -22.169 1.00 97.50 184 GLY A CA 1
ATOM 1300 C C . GLY A 1 184 ? 6.233 -4.495 -21.011 1.00 97.50 184 GLY A C 1
ATOM 1301 O O . GLY A 1 184 ? 7.371 -4.938 -20.940 1.00 97.50 184 GLY A O 1
ATOM 1302 N N . GLY A 1 185 ? 5.734 -3.687 -20.068 1.00 97.69 185 GLY A N 1
ATOM 1303 C CA . GLY A 1 185 ? 6.489 -3.259 -18.886 1.00 97.69 185 GLY A CA 1
ATOM 1304 C C . GLY A 1 185 ? 7.860 -2.655 -19.214 1.00 97.69 185 GLY A C 1
ATOM 1305 O O . GLY A 1 185 ? 7.960 -1.661 -19.938 1.00 97.69 185 GLY A O 1
ATOM 1306 N N . ASP A 1 186 ? 8.914 -3.252 -18.653 1.00 97.25 186 ASP A N 1
ATOM 1307 C CA . ASP A 1 186 ? 10.305 -2.901 -18.939 1.00 97.25 186 ASP A CA 1
ATOM 1308 C C . ASP A 1 186 ? 10.688 -3.386 -20.341 1.00 97.25 186 ASP A C 1
ATOM 1310 O O . ASP A 1 186 ? 10.831 -4.586 -20.602 1.00 97.25 186 ASP A O 1
ATOM 1314 N N . GLY A 1 187 ? 10.907 -2.429 -21.245 1.00 97.19 187 GLY A N 1
ATOM 1315 C CA . GLY A 1 187 ? 11.102 -2.705 -22.661 1.00 97.19 187 GLY A CA 1
ATOM 1316 C C . GLY A 1 187 ? 12.351 -3.524 -22.973 1.00 97.19 187 GLY A C 1
ATOM 1317 O O . GLY A 1 187 ? 12.470 -4.053 -24.071 1.00 97.19 187 GLY A O 1
ATOM 1318 N N . ARG A 1 188 ? 13.277 -3.701 -22.025 1.00 95.94 188 ARG A N 1
ATOM 1319 C CA . ARG A 1 188 ? 14.442 -4.576 -22.227 1.00 95.94 188 ARG A CA 1
ATOM 1320 C C . ARG A 1 188 ? 14.089 -6.059 -22.188 1.00 95.94 188 ARG A C 1
ATOM 1322 O O . ARG A 1 188 ? 14.858 -6.867 -22.693 1.00 95.94 188 ARG A O 1
ATOM 1329 N N . CYS A 1 189 ? 12.960 -6.409 -21.575 1.00 95.88 189 CYS A N 1
ATOM 1330 C CA . CYS A 1 189 ? 12.472 -7.784 -21.495 1.00 95.88 189 CYS A CA 1
ATOM 1331 C C . CYS A 1 189 ? 11.505 -8.120 -22.631 1.00 95.88 189 CYS A C 1
ATOM 1333 O O . CYS A 1 189 ? 11.400 -9.282 -23.023 1.00 95.88 189 CYS A O 1
ATOM 1335 N N . SER A 1 190 ? 10.812 -7.110 -23.159 1.00 96.62 190 SER A N 1
ATOM 1336 C CA . SER A 1 190 ? 9.761 -7.293 -24.157 1.00 96.62 190 SER A CA 1
ATOM 1337 C C . SER A 1 190 ? 10.114 -6.774 -25.557 1.00 96.62 190 SER A C 1
ATOM 1339 O O . SER A 1 190 ? 9.458 -7.156 -26.522 1.00 96.62 190 SER A O 1
ATOM 1341 N N . CYS A 1 191 ? 11.119 -5.902 -25.680 1.00 95.44 191 CYS A N 1
ATOM 1342 C CA . CYS A 1 191 ? 11.688 -5.403 -26.935 1.00 95.44 191 CYS A CA 1
ATOM 1343 C C . CYS A 1 191 ? 13.190 -5.753 -27.030 1.00 95.44 191 CYS A C 1
ATOM 1345 O O . CYS A 1 191 ? 13.721 -6.556 -26.265 1.00 95.44 191 CYS A O 1
ATOM 1347 N N . ASP A 1 192 ? 13.895 -5.132 -27.982 1.00 93.25 192 ASP A N 1
ATOM 1348 C CA . ASP A 1 192 ? 15.357 -5.144 -28.026 1.00 93.25 192 ASP A CA 1
ATOM 1349 C C . ASP A 1 192 ? 15.932 -4.419 -26.784 1.00 93.25 192 ASP A C 1
ATOM 1351 O O . ASP A 1 192 ? 15.582 -3.258 -26.549 1.00 93.25 192 ASP A O 1
ATOM 1355 N N . PRO A 1 193 ? 16.838 -5.039 -26.001 1.00 91.31 193 PRO A N 1
ATOM 1356 C CA . PRO A 1 193 ? 17.424 -4.416 -24.809 1.00 91.31 193 PRO A CA 1
ATOM 1357 C C . PRO A 1 193 ? 18.161 -3.089 -25.051 1.00 91.31 193 PRO A C 1
ATOM 1359 O O . PRO A 1 193 ? 18.274 -2.273 -24.135 1.00 91.31 193 PRO A O 1
ATOM 1362 N N . GLY A 1 194 ? 18.680 -2.869 -26.261 1.00 94.12 194 GLY A N 1
ATOM 1363 C CA . GLY A 1 194 ? 19.299 -1.620 -26.702 1.00 94.12 194 GLY A CA 1
ATOM 1364 C C . GLY A 1 194 ? 18.313 -0.620 -27.313 1.00 94.12 194 GLY A C 1
ATOM 1365 O O . GLY A 1 194 ? 18.675 0.541 -27.502 1.00 94.12 194 GLY A O 1
ATOM 1366 N N . ASN A 1 195 ? 17.073 -1.033 -27.587 1.00 95.75 195 ASN A N 1
ATOM 1367 C CA . ASN A 1 195 ? 15.991 -0.169 -28.056 1.00 95.75 195 ASN A CA 1
ATOM 1368 C C . ASN A 1 195 ? 14.645 -0.492 -27.361 1.00 95.75 195 ASN A C 1
ATOM 1370 O O . ASN A 1 195 ? 13.727 -1.018 -28.001 1.00 95.75 195 ASN A O 1
ATOM 1374 N N . PRO A 1 196 ? 14.498 -0.152 -26.064 1.00 95.38 196 PRO A N 1
ATOM 1375 C CA . PRO A 1 196 ? 13.369 -0.588 -25.235 1.00 95.38 196 PRO A CA 1
ATOM 1376 C C . PRO A 1 196 ? 11.999 -0.049 -25.667 1.00 95.38 196 PRO A C 1
ATOM 1378 O O . PRO A 1 196 ? 10.984 -0.634 -25.317 1.00 95.38 196 PRO A O 1
ATOM 1381 N N . THR A 1 197 ? 11.943 1.020 -26.466 1.00 96.94 197 THR A N 1
ATOM 1382 C CA . THR A 1 197 ? 10.697 1.559 -27.051 1.00 96.94 197 THR A CA 1
ATOM 1383 C C . THR A 1 197 ? 10.443 1.079 -28.482 1.00 96.94 197 THR A C 1
ATOM 1385 O O . THR A 1 197 ? 9.402 1.370 -29.072 1.00 96.94 197 THR A O 1
ATOM 1388 N N . GLY A 1 198 ? 11.395 0.355 -29.075 1.00 96.88 198 GLY A N 1
ATOM 1389 C CA . GLY A 1 198 ? 11.437 0.080 -30.509 1.00 96.88 198 GLY A CA 1
ATOM 1390 C C . GLY A 1 198 ? 10.353 -0.858 -31.025 1.00 96.88 198 GLY A C 1
ATOM 1391 O O . GLY A 1 198 ? 10.097 -0.874 -32.227 1.00 96.88 198 GLY A O 1
ATOM 1392 N N . CYS A 1 199 ? 9.726 -1.637 -30.142 1.00 96.19 199 CYS A N 1
ATOM 1393 C CA . CYS A 1 199 ? 8.720 -2.623 -30.523 1.00 96.19 199 CYS A CA 1
ATOM 1394 C C . CYS A 1 199 ? 7.267 -2.159 -30.314 1.00 96.19 199 CYS A C 1
ATOM 1396 O O . CYS A 1 199 ? 6.347 -2.891 -30.673 1.00 96.19 199 CYS A O 1
ATOM 1398 N N . GLY A 1 200 ? 7.058 -0.936 -29.808 1.00 96.25 200 GLY A N 1
ATOM 1399 C CA . GLY A 1 200 ? 5.733 -0.391 -29.502 1.00 96.25 200 GLY A CA 1
ATOM 1400 C C . GLY A 1 200 ? 5.173 -0.855 -28.154 1.00 96.25 200 GLY A C 1
ATOM 1401 O O . GLY A 1 200 ? 5.759 -1.686 -27.465 1.00 96.25 200 GLY A O 1
ATOM 1402 N N . SER A 1 201 ? 4.029 -0.283 -27.769 1.00 97.38 201 SER A N 1
ATOM 1403 C CA . SER A 1 201 ? 3.334 -0.579 -26.512 1.00 97.38 201 SER A CA 1
ATOM 1404 C C . SER A 1 201 ? 1.827 -0.723 -26.792 1.00 97.38 201 SER A C 1
ATOM 1406 O O . SER A 1 201 ? 1.192 0.277 -27.140 1.00 97.38 201 SER A O 1
ATOM 1408 N N . PRO A 1 202 ? 1.259 -1.943 -26.724 1.00 97.88 202 PRO A N 1
ATOM 1409 C CA . PRO A 1 202 ? 1.948 -3.200 -26.421 1.00 97.88 202 PRO A CA 1
ATOM 1410 C C . PRO A 1 202 ? 2.888 -3.655 -27.560 1.00 97.88 202 PRO A C 1
ATOM 1412 O O . PRO A 1 202 ? 2.618 -3.364 -28.730 1.00 97.88 202 PRO A O 1
ATOM 1415 N N . PRO A 1 203 ? 3.963 -4.403 -27.247 1.00 97.38 203 PRO A N 1
ATOM 1416 C CA . PRO A 1 203 ? 4.724 -5.161 -28.239 1.00 97.38 203 PRO A CA 1
ATOM 1417 C C . PRO A 1 203 ? 3.821 -6.146 -28.999 1.00 97.38 203 PRO A C 1
ATOM 1419 O O . PRO A 1 203 ? 2.929 -6.735 -28.384 1.00 97.38 203 PRO A O 1
ATOM 1422 N N . PRO A 1 204 ? 4.058 -6.412 -30.298 1.00 96.19 204 PRO A N 1
ATOM 1423 C CA . PRO A 1 204 ? 3.242 -7.362 -31.061 1.00 96.19 204 PRO A CA 1
ATOM 1424 C C . PRO A 1 204 ? 3.334 -8.798 -30.520 1.00 96.19 204 PRO A C 1
ATOM 1426 O O . PRO A 1 204 ? 2.374 -9.560 -30.620 1.00 96.19 204 PRO A O 1
ATOM 1429 N N . PHE A 1 205 ? 4.483 -9.163 -29.948 1.00 93.56 205 PHE A N 1
ATOM 1430 C CA . PHE A 1 205 ? 4.735 -10.446 -29.294 1.00 93.56 205 PHE A CA 1
ATOM 1431 C C . PHE A 1 205 ? 5.827 -10.245 -28.242 1.00 93.56 205 PHE A C 1
ATOM 1433 O O . PHE A 1 205 ? 6.863 -9.659 -28.548 1.00 93.56 205 PHE A O 1
ATOM 1440 N N . PHE A 1 206 ? 5.607 -10.742 -27.027 1.00 95.88 206 PHE A N 1
ATOM 1441 C CA . PHE A 1 206 ? 6.608 -10.790 -25.963 1.00 95.88 206 PHE A CA 1
ATOM 1442 C C . PHE A 1 206 ? 6.237 -11.875 -24.945 1.00 95.88 206 PHE A C 1
ATOM 1444 O O . PHE A 1 206 ? 5.066 -12.225 -24.801 1.00 95.88 206 PHE A O 1
ATOM 1451 N N . GLU A 1 207 ? 7.234 -12.405 -24.240 1.00 93.06 207 GLU A N 1
ATOM 1452 C CA . GLU A 1 207 ? 7.035 -13.428 -23.202 1.00 93.06 207 GLU A CA 1
ATOM 1453 C C . GLU A 1 207 ? 7.101 -12.833 -21.790 1.00 93.06 207 GLU A C 1
ATOM 1455 O O . GLU A 1 207 ? 6.302 -13.185 -20.917 1.00 93.06 207 GLU A O 1
ATOM 1460 N N . LYS A 1 208 ? 8.023 -11.886 -21.576 1.00 94.44 208 LYS A N 1
ATOM 1461 C CA . LYS A 1 208 ? 8.305 -11.285 -20.272 1.00 94.44 208 LYS A CA 1
ATOM 1462 C C . LYS A 1 208 ? 8.282 -9.766 -20.350 1.00 94.44 208 LYS A C 1
ATOM 1464 O O . LYS A 1 208 ? 8.714 -9.173 -21.332 1.00 94.44 208 LYS A O 1
ATOM 1469 N N . SER A 1 209 ? 7.821 -9.155 -19.273 1.00 96.88 209 SER A N 1
ATOM 1470 C CA . SER A 1 209 ? 7.851 -7.713 -19.021 1.00 96.88 209 SER A CA 1
ATOM 1471 C C . SER A 1 209 ? 8.883 -7.320 -17.960 1.00 96.88 209 SER A C 1
ATOM 1473 O O . SER A 1 209 ? 9.174 -6.139 -17.786 1.00 96.88 209 SER A O 1
ATOM 1475 N N . ALA A 1 210 ? 9.402 -8.307 -17.221 1.00 97.69 210 ALA A N 1
ATOM 1476 C CA . ALA A 1 210 ? 10.364 -8.157 -16.138 1.00 97.69 210 ALA A CA 1
ATOM 1477 C C . ALA A 1 210 ? 11.012 -9.511 -15.785 1.00 97.69 210 ALA A C 1
ATOM 1479 O O . ALA A 1 210 ? 10.586 -10.572 -16.246 1.00 97.69 210 ALA A O 1
ATOM 1480 N N . HIS A 1 211 ? 12.050 -9.477 -14.954 1.00 97.62 211 HIS A N 1
ATOM 1481 C CA . HIS A 1 211 ? 12.725 -10.643 -14.382 1.00 97.62 211 HIS A CA 1
ATOM 1482 C C . HIS A 1 211 ? 12.525 -10.757 -12.875 1.00 97.62 211 HIS A C 1
ATOM 1484 O O . HIS A 1 211 ? 12.422 -11.865 -12.383 1.00 97.62 211 HIS A O 1
ATOM 1490 N N . VAL A 1 212 ? 12.447 -9.647 -12.148 1.00 98.44 212 VAL A N 1
ATOM 1491 C CA . VAL A 1 212 ? 12.225 -9.643 -10.696 1.00 98.44 212 VAL A CA 1
ATOM 1492 C C . VAL A 1 212 ? 11.176 -8.599 -10.346 1.00 98.44 212 VAL A C 1
ATOM 1494 O O . VAL A 1 212 ? 10.977 -7.638 -11.095 1.00 98.44 212 VAL A O 1
ATOM 1497 N N . GLY A 1 213 ? 10.499 -8.778 -9.220 1.00 98.44 213 GLY A N 1
ATOM 1498 C CA . GLY A 1 213 ? 9.450 -7.869 -8.783 1.00 98.44 213 GLY A CA 1
ATOM 1499 C C . GLY A 1 213 ? 8.949 -8.187 -7.386 1.00 98.44 213 GLY A C 1
ATOM 1500 O O . GLY A 1 213 ? 9.256 -9.237 -6.827 1.00 98.44 213 GLY A O 1
ATOM 1501 N N . PHE A 1 214 ? 8.186 -7.265 -6.819 1.00 98.81 214 PHE A N 1
ATOM 1502 C CA . PHE A 1 214 ? 7.618 -7.408 -5.487 1.00 98.81 214 PHE A CA 1
ATOM 1503 C C . PHE A 1 214 ? 6.255 -6.716 -5.390 1.00 98.81 214 PHE A C 1
ATOM 1505 O O . PHE A 1 214 ? 5.959 -5.799 -6.162 1.00 98.81 214 PHE A O 1
ATOM 1512 N N . LEU A 1 215 ? 5.473 -7.126 -4.392 1.00 98.81 215 LEU A N 1
ATOM 1513 C CA . LEU A 1 215 ? 4.248 -6.471 -3.936 1.00 98.81 215 LEU A CA 1
ATOM 1514 C C . LEU A 1 215 ? 4.279 -6.442 -2.405 1.00 98.81 215 LEU A C 1
ATOM 1516 O O . LEU A 1 215 ? 4.336 -7.499 -1.776 1.00 98.81 215 LEU A O 1
ATOM 1520 N N . LEU A 1 216 ? 4.275 -5.243 -1.824 1.00 98.88 216 LEU A N 1
ATOM 1521 C CA . LEU A 1 216 ? 4.236 -5.028 -0.378 1.00 98.88 216 LEU A CA 1
ATOM 1522 C C . LEU A 1 216 ? 2.973 -4.250 -0.022 1.00 98.88 216 LEU A C 1
ATOM 1524 O O . LEU A 1 216 ? 2.714 -3.211 -0.628 1.00 98.88 216 LEU A O 1
ATOM 1528 N N . VAL A 1 217 ? 2.233 -4.737 0.966 1.00 98.69 217 VAL A N 1
ATOM 1529 C CA . VAL A 1 217 ? 1.022 -4.120 1.510 1.00 98.69 217 VAL A CA 1
ATOM 1530 C C . VAL A 1 217 ? 1.176 -4.065 3.018 1.00 98.69 217 VAL A C 1
ATOM 1532 O O . VAL A 1 217 ? 1.220 -5.118 3.651 1.00 98.69 217 VAL A O 1
ATOM 1535 N N . SER A 1 218 ? 1.226 -2.864 3.585 1.00 98.44 218 SER A N 1
ATOM 1536 C CA . SER A 1 218 ? 1.157 -2.667 5.031 1.00 98.44 218 SER A CA 1
ATOM 1537 C C . SER A 1 218 ? -0.187 -2.086 5.438 1.00 98.44 218 SER A C 1
ATOM 1539 O O . SER A 1 218 ? -0.695 -1.183 4.770 1.00 98.44 218 SER A O 1
ATOM 1541 N N . ARG A 1 219 ? -0.708 -2.532 6.572 1.00 97.25 219 ARG A N 1
ATOM 1542 C CA . ARG A 1 219 ? -1.916 -2.013 7.215 1.00 97.25 219 ARG A CA 1
ATOM 1543 C C . ARG A 1 219 ? -1.593 -1.431 8.579 1.00 97.25 219 ARG A C 1
ATOM 1545 O O . ARG A 1 219 ? -0.545 -1.718 9.153 1.00 97.25 219 ARG A O 1
ATOM 1552 N N . PHE A 1 220 ? -2.499 -0.611 9.103 1.00 94.62 220 PHE A N 1
ATOM 1553 C CA . PHE A 1 220 ? -2.377 -0.111 10.467 1.00 94.62 220 PHE A CA 1
ATOM 1554 C C . PHE A 1 220 ? -2.209 -1.273 11.465 1.00 94.62 220 PHE A C 1
ATOM 1556 O O . PHE A 1 220 ? -2.873 -2.301 11.346 1.00 94.62 220 PHE A O 1
ATOM 1563 N N . GLY A 1 221 ? -1.285 -1.121 12.417 1.00 93.44 221 GLY A N 1
ATOM 1564 C CA . GLY A 1 221 ? -0.922 -2.168 13.379 1.00 93.44 221 GLY A CA 1
ATOM 1565 C C . GLY A 1 221 ? 0.158 -3.153 12.918 1.00 93.44 221 GLY A C 1
ATOM 1566 O O . GLY A 1 221 ? 0.687 -3.882 13.755 1.00 93.44 221 GLY A O 1
ATOM 1567 N N . ASP A 1 222 ? 0.536 -3.156 11.636 1.00 97.12 222 ASP A N 1
ATOM 1568 C CA . ASP A 1 222 ? 1.717 -3.893 11.178 1.00 97.12 222 ASP A CA 1
ATOM 1569 C C . ASP A 1 222 ? 3.000 -3.339 11.820 1.00 97.12 222 ASP A C 1
ATOM 1571 O O . ASP A 1 222 ? 3.062 -2.195 12.278 1.00 97.12 222 ASP A O 1
ATOM 1575 N N . THR A 1 223 ? 4.062 -4.146 11.835 1.00 96.69 223 THR A N 1
ATOM 1576 C CA . THR A 1 223 ? 5.352 -3.709 12.383 1.00 96.69 223 THR A CA 1
ATOM 1577 C C . THR A 1 223 ? 6.232 -3.136 11.281 1.00 96.69 223 THR A C 1
ATOM 1579 O O . THR A 1 223 ? 6.500 -3.797 10.277 1.00 96.69 223 THR A O 1
ATOM 1582 N N . ASP A 1 224 ? 6.715 -1.914 11.491 1.00 96.88 224 ASP A N 1
ATOM 1583 C CA . ASP A 1 224 ? 7.695 -1.265 10.625 1.00 96.88 224 ASP A CA 1
ATOM 1584 C C . ASP A 1 224 ? 9.010 -2.049 10.513 1.00 96.88 224 ASP A C 1
ATOM 1586 O O . ASP A 1 224 ? 9.378 -2.854 11.370 1.00 96.88 224 ASP A O 1
ATOM 1590 N N . ASP A 1 225 ? 9.771 -1.748 9.461 1.00 93.50 225 ASP A N 1
ATOM 1591 C CA . ASP A 1 225 ? 11.184 -2.116 9.407 1.00 93.50 225 ASP A CA 1
ATOM 1592 C C . ASP A 1 225 ? 11.911 -1.506 10.629 1.00 93.50 225 ASP A C 1
ATOM 1594 O O . ASP A 1 225 ? 11.788 -0.297 10.860 1.00 93.50 225 ASP A O 1
ATOM 1598 N N . PRO A 1 226 ? 12.681 -2.280 11.422 1.00 90.75 226 PRO A N 1
ATOM 1599 C CA . PRO A 1 226 ? 13.370 -1.745 12.595 1.00 90.75 226 PRO A CA 1
ATOM 1600 C C . PRO A 1 226 ? 14.284 -0.556 12.284 1.00 90.75 226 PRO A C 1
ATOM 1602 O O . PRO A 1 226 ? 14.523 0.279 13.160 1.00 90.75 226 PRO A O 1
ATOM 1605 N N . ALA A 1 227 ? 14.829 -0.485 11.064 1.00 90.94 227 ALA A N 1
ATOM 1606 C CA . ALA A 1 227 ? 15.585 0.670 10.609 1.00 90.94 227 ALA A CA 1
ATOM 1607 C C . ALA A 1 227 ? 15.685 0.737 9.080 1.00 90.94 227 ALA A C 1
ATOM 1609 O O . ALA A 1 227 ? 16.226 -0.162 8.440 1.00 90.94 227 ALA A O 1
ATOM 1610 N N . CYS A 1 228 ? 15.351 1.896 8.508 1.00 94.25 228 CYS A N 1
ATOM 1611 C CA . CYS A 1 228 ? 15.710 2.199 7.126 1.00 94.25 228 CYS A CA 1
ATOM 1612 C C . CYS A 1 228 ? 17.225 2.409 6.984 1.00 94.25 228 CYS A C 1
ATOM 1614 O O . CYS A 1 228 ? 17.807 3.374 7.488 1.00 94.25 228 CYS A O 1
ATOM 1616 N N . THR A 1 229 ? 17.879 1.493 6.275 1.00 92.69 229 THR A N 1
ATOM 1617 C CA . THR A 1 229 ? 19.324 1.492 6.030 1.00 92.69 229 THR A CA 1
ATOM 1618 C C . THR A 1 229 ? 19.632 1.286 4.546 1.00 92.69 229 THR A C 1
ATOM 1620 O O . THR A 1 229 ? 18.754 1.051 3.718 1.00 92.69 229 THR A O 1
ATOM 1623 N N . ALA A 1 230 ? 20.917 1.290 4.179 1.00 89.38 230 ALA A N 1
ATOM 1624 C CA . ALA A 1 230 ? 21.337 0.887 2.834 1.00 89.38 230 ALA A CA 1
ATOM 1625 C C . ALA A 1 230 ? 20.935 -0.565 2.478 1.00 89.38 230 ALA A C 1
ATOM 1627 O O . ALA A 1 230 ? 20.970 -0.942 1.303 1.00 89.38 230 ALA A O 1
ATOM 1628 N N . ALA A 1 231 ? 20.586 -1.390 3.473 1.00 88.56 231 ALA A N 1
ATOM 1629 C CA . ALA A 1 231 ? 20.162 -2.769 3.278 1.00 88.56 231 ALA A CA 1
ATOM 1630 C C . ALA A 1 231 ? 18.662 -2.932 2.985 1.00 88.56 231 ALA A C 1
ATOM 1632 O O . ALA A 1 231 ? 18.318 -3.975 2.448 1.00 88.56 231 ALA A O 1
ATOM 1633 N N . GLY A 1 232 ? 17.819 -1.935 3.266 1.00 92.88 232 GLY A N 1
ATOM 1634 C CA . GLY A 1 232 ? 16.361 -2.053 3.168 1.00 92.88 232 GLY A CA 1
ATOM 1635 C C . GLY A 1 232 ? 15.654 -0.981 3.999 1.00 92.88 232 GLY A C 1
ATOM 1636 O O . GLY A 1 232 ? 16.263 -0.413 4.905 1.00 92.88 232 GLY A O 1
ATOM 1637 N N . CYS A 1 233 ? 14.417 -0.655 3.622 1.00 96.31 233 CYS A N 1
ATOM 1638 C CA . CYS A 1 233 ? 13.522 0.279 4.330 1.00 96.31 233 CYS A CA 1
ATOM 1639 C C . CYS A 1 233 ? 12.059 -0.202 4.259 1.00 96.31 233 CYS A C 1
ATOM 1641 O O . CYS A 1 233 ? 11.131 0.607 4.252 1.00 96.31 233 CYS A O 1
ATOM 1643 N N . ALA A 1 234 ? 11.880 -1.504 4.040 1.00 96.56 234 ALA A N 1
ATOM 1644 C CA . ALA A 1 234 ? 10.595 -2.148 3.792 1.00 96.56 234 ALA A CA 1
ATOM 1645 C C . ALA A 1 234 ? 10.669 -3.652 4.137 1.00 96.56 234 ALA A C 1
ATOM 1647 O O . ALA A 1 234 ? 10.145 -4.504 3.412 1.00 96.56 234 ALA A O 1
ATOM 1648 N N . ASP A 1 235 ? 11.405 -3.991 5.199 1.00 95.50 235 ASP A N 1
ATOM 1649 C CA . ASP A 1 235 ? 11.582 -5.353 5.719 1.00 95.50 235 ASP A CA 1
ATOM 1650 C C . ASP A 1 235 ? 10.765 -5.609 7.003 1.00 95.50 235 ASP A C 1
ATOM 1652 O O . ASP A 1 235 ? 11.072 -6.531 7.757 1.00 95.50 235 ASP A O 1
ATOM 1656 N N . GLY A 1 236 ? 9.728 -4.799 7.242 1.00 95.50 236 GLY A N 1
ATOM 1657 C CA . GLY A 1 236 ? 8.780 -4.979 8.342 1.00 95.50 236 GLY A CA 1
ATOM 1658 C C . GLY A 1 236 ? 7.891 -6.221 8.202 1.00 95.50 236 GLY A C 1
ATOM 1659 O O . GLY A 1 236 ? 7.876 -6.896 7.167 1.00 95.50 236 GLY A O 1
ATOM 1660 N N . ASP A 1 237 ? 7.134 -6.509 9.259 1.00 96.31 237 ASP A N 1
ATOM 1661 C CA . ASP A 1 237 ? 6.133 -7.578 9.270 1.00 96.31 237 ASP A CA 1
ATOM 1662 C C . ASP A 1 237 ? 4.799 -7.036 8.748 1.00 96.31 237 ASP A C 1
ATOM 1664 O O . ASP A 1 237 ? 3.954 -6.560 9.510 1.00 96.31 237 ASP A O 1
ATOM 1668 N N . TYR A 1 238 ? 4.642 -7.070 7.427 1.00 97.56 238 TYR A N 1
ATOM 1669 C CA . TYR A 1 238 ? 3.510 -6.486 6.712 1.00 97.56 238 TYR A CA 1
ATOM 1670 C C . TYR A 1 238 ? 2.410 -7.500 6.397 1.00 97.56 238 TYR A C 1
ATOM 1672 O O . TYR A 1 238 ? 2.677 -8.688 6.219 1.00 97.56 238 TYR A O 1
ATOM 1680 N N . PHE A 1 239 ? 1.182 -7.003 6.246 1.00 97.56 239 PHE A N 1
ATOM 1681 C CA . PHE A 1 239 ? 0.002 -7.781 5.881 1.00 97.56 239 PHE A CA 1
ATOM 1682 C C . PHE A 1 239 ? 0.218 -8.675 4.648 1.00 97.56 239 PHE A C 1
ATOM 1684 O O . PHE A 1 239 ? -0.153 -9.848 4.669 1.00 97.56 239 PHE A O 1
ATOM 1691 N N . MET A 1 240 ? 0.851 -8.155 3.590 1.00 97.75 240 MET A N 1
ATOM 1692 C CA . MET A 1 240 ? 1.338 -8.965 2.468 1.00 97.75 240 MET A CA 1
ATOM 1693 C C . MET A 1 240 ? 2.737 -8.514 2.052 1.00 97.75 240 MET A C 1
ATOM 1695 O O . MET A 1 240 ? 2.973 -7.331 1.807 1.00 97.75 240 MET A O 1
ATOM 1699 N N . ALA A 1 241 ? 3.663 -9.463 1.915 1.00 98.00 241 ALA A N 1
ATOM 1700 C CA . ALA A 1 241 ? 5.031 -9.186 1.493 1.00 98.00 241 ALA A CA 1
ATOM 1701 C C . ALA A 1 241 ? 5.541 -10.262 0.527 1.00 98.00 241 ALA A C 1
ATOM 1703 O O . ALA A 1 241 ? 6.122 -11.270 0.930 1.00 98.00 241 ALA A O 1
ATOM 1704 N N . PHE A 1 242 ? 5.358 -10.036 -0.773 1.00 98.69 242 PHE A N 1
ATOM 1705 C CA . PHE A 1 242 ? 5.809 -10.957 -1.816 1.00 98.69 242 PHE A CA 1
ATOM 1706 C C . PHE A 1 242 ? 7.056 -10.415 -2.506 1.00 98.69 242 PHE A C 1
ATOM 1708 O O . PHE A 1 242 ? 7.068 -9.274 -2.971 1.00 98.69 242 PHE A O 1
ATOM 1715 N N . ASN A 1 243 ? 8.105 -11.235 -2.604 1.00 98.56 243 ASN A N 1
ATOM 1716 C CA . ASN A 1 243 ? 9.357 -10.865 -3.262 1.00 98.56 243 ASN A CA 1
ATOM 1717 C C . ASN A 1 243 ? 9.826 -11.968 -4.215 1.00 98.56 243 ASN A C 1
ATOM 1719 O O . ASN A 1 243 ? 10.236 -13.046 -3.785 1.00 98.56 243 ASN A O 1
ATOM 1723 N N . ILE A 1 244 ? 9.813 -11.672 -5.511 1.00 98.69 244 ILE A N 1
ATOM 1724 C CA . ILE A 1 244 ? 10.377 -12.512 -6.562 1.00 98.69 244 ILE A CA 1
ATOM 1725 C C . ILE A 1 244 ? 11.752 -11.943 -6.915 1.00 98.69 244 ILE A C 1
ATOM 1727 O O . ILE A 1 244 ? 11.879 -11.070 -7.774 1.00 98.69 244 ILE A O 1
ATOM 1731 N N . ALA A 1 245 ? 12.785 -12.416 -6.217 1.00 97.88 245 ALA A N 1
ATOM 1732 C CA . ALA A 1 245 ? 14.154 -11.916 -6.321 1.00 97.88 245 ALA A CA 1
ATOM 1733 C C . ALA A 1 245 ? 15.107 -12.926 -6.978 1.00 97.88 245 ALA A C 1
ATOM 1735 O O . ALA A 1 245 ? 14.832 -14.121 -7.060 1.00 97.88 245 ALA A O 1
ATOM 1736 N N . PHE A 1 246 ? 16.267 -12.434 -7.421 1.00 97.81 246 PHE A N 1
ATOM 1737 C CA . PHE A 1 246 ? 17.401 -13.228 -7.918 1.00 97.81 246 PHE A CA 1
ATOM 1738 C C . PHE A 1 246 ? 17.125 -14.140 -9.128 1.00 97.81 246 PHE A C 1
ATOM 1740 O O . PHE A 1 246 ? 17.968 -14.973 -9.474 1.00 97.81 246 PHE A O 1
ATOM 1747 N N . GLN A 1 247 ? 16.006 -13.935 -9.824 1.00 97.50 247 GLN A N 1
ATOM 1748 C CA . GLN A 1 247 ? 15.643 -14.706 -11.010 1.00 97.50 247 GLN A CA 1
ATOM 1749 C C . GLN A 1 247 ? 16.609 -14.483 -12.176 1.00 97.50 247 GLN A C 1
ATOM 1751 O O . GLN A 1 247 ? 17.235 -13.429 -12.329 1.00 97.50 247 GLN A O 1
ATOM 1756 N N . GLN A 1 248 ? 16.724 -15.500 -13.014 1.00 96.25 248 GLN A N 1
ATOM 1757 C CA . GLN A 1 248 ? 17.441 -15.502 -14.275 1.00 96.25 248 GLN A CA 1
ATOM 1758 C C . GLN A 1 248 ? 16.488 -15.227 -15.442 1.00 96.25 248 GLN A C 1
ATOM 1760 O O . GLN A 1 248 ? 15.263 -15.235 -15.313 1.00 96.25 248 GLN A O 1
ATOM 1765 N N . ALA A 1 249 ? 17.060 -14.995 -16.625 1.00 93.44 249 ALA A N 1
ATOM 1766 C CA . ALA A 1 249 ? 16.278 -14.662 -17.812 1.00 93.44 249 ALA A CA 1
ATOM 1767 C C . ALA A 1 249 ? 15.233 -15.740 -18.162 1.00 93.44 249 ALA A C 1
ATOM 1769 O O . ALA A 1 249 ? 14.124 -15.388 -18.561 1.00 93.44 249 ALA A O 1
ATOM 1770 N N . SER A 1 250 ? 15.571 -17.017 -17.948 1.00 95.56 250 SER A N 1
ATOM 1771 C CA . SER A 1 250 ? 14.732 -18.191 -18.230 1.00 95.56 250 SER A CA 1
ATOM 1772 C C . SER A 1 250 ? 13.586 -18.424 -17.248 1.00 95.56 250 SER A C 1
ATOM 1774 O O . SER A 1 250 ? 12.734 -19.263 -17.524 1.00 95.56 250 SER A O 1
ATOM 1776 N N . ASP A 1 251 ? 13.582 -17.752 -16.097 1.00 97.62 251 ASP A N 1
ATOM 1777 C CA . ASP A 1 251 ? 12.516 -17.932 -15.110 1.00 97.62 251 ASP A CA 1
ATOM 1778 C C . ASP A 1 251 ? 11.200 -17.311 -15.617 1.00 97.62 251 ASP A C 1
ATOM 1780 O O . ASP A 1 251 ? 11.218 -16.541 -16.581 1.00 97.62 251 ASP A O 1
ATOM 1784 N N . PRO A 1 252 ? 10.040 -17.607 -15.014 1.00 97.81 252 PRO A N 1
ATOM 1785 C CA . PRO A 1 252 ? 8.780 -16.982 -15.414 1.00 97.81 252 PRO A CA 1
ATOM 1786 C C . PRO A 1 252 ? 8.773 -15.456 -15.211 1.00 97.81 252 PRO A C 1
ATOM 1788 O O . PRO A 1 252 ? 9.643 -14.880 -14.558 1.00 97.81 252 PRO A O 1
ATOM 1791 N N . ASP A 1 253 ? 7.786 -14.767 -15.786 1.00 98.38 253 ASP A N 1
ATOM 1792 C CA . ASP A 1 253 ? 7.549 -13.349 -15.482 1.00 98.38 253 ASP A CA 1
ATOM 1793 C C . ASP A 1 253 ? 7.159 -13.188 -13.992 1.00 98.38 253 ASP A C 1
ATOM 1795 O O . ASP A 1 253 ? 6.330 -13.964 -13.497 1.00 98.38 253 ASP A O 1
ATOM 1799 N N . PRO A 1 254 ? 7.743 -12.232 -13.244 1.00 98.50 254 PRO A N 1
ATOM 1800 C CA . PRO A 1 254 ? 7.449 -12.053 -11.824 1.00 98.50 254 PRO A CA 1
ATOM 1801 C C . PRO A 1 254 ? 6.002 -11.632 -11.560 1.00 98.50 254 PRO A C 1
ATOM 1803 O O . PRO A 1 254 ? 5.467 -12.005 -10.527 1.00 98.50 254 PRO A O 1
ATOM 1806 N N . VAL A 1 255 ? 5.330 -10.921 -12.471 1.00 98.62 255 VAL A N 1
ATOM 1807 C CA . VAL A 1 255 ? 3.946 -10.460 -12.257 1.00 98.62 255 VAL A CA 1
ATOM 1808 C C . VAL A 1 255 ? 2.975 -11.637 -12.163 1.00 98.62 255 VAL A C 1
ATOM 1810 O O . VAL A 1 255 ? 2.101 -11.635 -11.305 1.00 98.62 255 VAL A O 1
ATOM 1813 N N . TYR A 1 256 ? 3.167 -12.687 -12.966 1.00 98.31 256 TYR A N 1
ATOM 1814 C CA . TYR A 1 256 ? 2.359 -13.908 -12.850 1.00 98.31 256 TYR A CA 1
ATOM 1815 C C . TYR A 1 256 ? 2.615 -14.669 -11.551 1.00 98.31 256 TYR A C 1
ATOM 1817 O O . TYR A 1 256 ? 1.696 -15.233 -10.967 1.00 98.31 256 TYR A O 1
ATOM 1825 N N . GLN A 1 257 ? 3.865 -14.686 -11.091 1.00 98.75 257 GLN A N 1
ATOM 1826 C CA . GLN A 1 257 ? 4.215 -15.323 -9.823 1.00 98.75 257 GLN A CA 1
ATOM 1827 C C . GLN A 1 257 ? 3.630 -14.541 -8.640 1.00 98.75 257 GLN A C 1
ATOM 1829 O O . GLN A 1 257 ? 3.102 -15.148 -7.716 1.00 98.75 257 GLN A O 1
ATOM 1834 N N . LEU A 1 258 ? 3.667 -13.205 -8.694 1.00 98.81 258 LEU A N 1
ATOM 1835 C CA . LEU A 1 258 ? 3.042 -12.330 -7.701 1.00 98.81 258 LEU A CA 1
ATOM 1836 C C . LEU A 1 258 ? 1.520 -12.500 -7.672 1.00 98.81 258 LEU A C 1
ATOM 1838 O O . LEU A 1 258 ? 0.970 -12.596 -6.582 1.00 98.81 258 LEU A O 1
ATOM 1842 N N . GLN A 1 259 ? 0.860 -12.614 -8.831 1.00 98.62 259 GLN A N 1
ATOM 1843 C CA . GLN A 1 259 ? -0.575 -12.914 -8.905 1.00 98.62 259 GLN A CA 1
ATOM 1844 C C . GLN A 1 259 ? -0.904 -14.241 -8.206 1.00 98.62 259 GLN A C 1
ATOM 1846 O O . GLN A 1 259 ? -1.816 -14.292 -7.389 1.00 98.62 259 GLN A O 1
ATOM 1851 N N . ALA A 1 260 ? -0.134 -15.302 -8.471 1.00 98.69 260 ALA A N 1
ATOM 1852 C CA . ALA A 1 260 ? -0.354 -16.601 -7.834 1.00 98.69 260 ALA A CA 1
ATOM 1853 C C . ALA A 1 260 ? -0.156 -16.548 -6.307 1.00 98.69 260 ALA A C 1
ATOM 1855 O O . ALA A 1 260 ? -0.967 -17.097 -5.568 1.00 98.69 260 ALA A O 1
ATOM 1856 N N . LEU A 1 261 ? 0.888 -15.857 -5.829 1.00 98.75 261 LEU A N 1
ATOM 1857 C CA . LEU A 1 261 ? 1.111 -15.640 -4.393 1.00 98.75 261 LEU A CA 1
ATOM 1858 C C . LEU A 1 261 ? -0.013 -14.813 -3.756 1.00 98.75 261 LEU A C 1
ATOM 1860 O O . LEU A 1 261 ? -0.425 -15.091 -2.634 1.00 98.75 261 LEU A O 1
ATOM 1864 N N . PHE A 1 262 ? -0.514 -13.806 -4.471 1.00 98.62 262 PHE A N 1
ATOM 1865 C CA . PHE A 1 262 ? -1.615 -12.969 -4.017 1.00 98.62 262 PHE A CA 1
ATOM 1866 C C . PHE A 1 262 ? -2.921 -13.762 -3.881 1.00 98.62 262 PHE A C 1
ATOM 1868 O O . PHE A 1 262 ? -3.617 -13.623 -2.878 1.00 98.62 262 PHE A O 1
ATOM 1875 N N . GLU A 1 263 ? -3.244 -14.615 -4.853 1.00 98.12 263 GLU A N 1
ATOM 1876 C CA . GLU A 1 263 ? -4.421 -15.489 -4.801 1.00 98.12 263 GLU A CA 1
ATOM 1877 C C . GLU A 1 263 ? -4.336 -16.512 -3.662 1.00 98.12 263 GLU A C 1
ATOM 1879 O O . GLU A 1 263 ? -5.312 -16.688 -2.935 1.00 98.12 263 GLU A O 1
ATOM 1884 N N . ASP A 1 264 ? -3.174 -17.139 -3.467 1.00 98.31 264 ASP A N 1
ATOM 1885 C CA . ASP A 1 264 ? -2.937 -18.097 -2.378 1.00 98.31 264 ASP A CA 1
ATOM 1886 C C . ASP A 1 264 ? -3.102 -17.424 -1.007 1.00 98.31 264 ASP A C 1
ATOM 1888 O O . ASP A 1 264 ? -3.897 -17.865 -0.176 1.00 98.31 264 ASP A O 1
ATOM 1892 N N . ALA A 1 265 ? -2.481 -16.254 -0.822 1.00 97.06 265 ALA A N 1
ATOM 1893 C CA . ALA A 1 265 ? -2.627 -15.473 0.402 1.00 97.06 265 ALA A CA 1
ATOM 1894 C C . ALA A 1 265 ? -4.086 -15.068 0.677 1.00 97.06 265 ALA A C 1
ATOM 1896 O O . ALA A 1 265 ? -4.509 -15.015 1.828 1.00 97.06 265 ALA A O 1
ATOM 1897 N N . ARG A 1 266 ? -4.891 -14.795 -0.358 1.00 97.00 266 ARG A N 1
ATOM 1898 C CA . ARG A 1 266 ? -6.324 -14.495 -0.192 1.00 97.00 266 ARG A CA 1
ATOM 1899 C C . ARG A 1 266 ? -7.132 -15.695 0.277 1.00 97.00 266 ARG A C 1
ATOM 1901 O O . ARG A 1 266 ? -8.085 -15.510 1.034 1.00 97.00 266 ARG A O 1
ATOM 1908 N N . LEU A 1 267 ? -6.780 -16.898 -0.165 1.00 97.06 267 LEU A N 1
ATOM 1909 C CA . LEU A 1 267 ? -7.424 -18.122 0.306 1.00 97.06 267 LEU A CA 1
ATOM 1910 C C . LEU A 1 267 ? -7.110 -18.366 1.784 1.00 97.06 267 LEU A C 1
ATOM 1912 O O . LEU A 1 267 ? -8.022 -18.685 2.546 1.00 97.06 267 LEU A O 1
ATOM 1916 N N . ASP A 1 268 ? -5.869 -18.110 2.198 1.00 95.75 268 ASP A N 1
ATOM 1917 C CA . ASP A 1 268 ? -5.431 -18.231 3.594 1.00 95.75 268 ASP A CA 1
ATOM 1918 C C . ASP A 1 268 ? -6.095 -17.219 4.544 1.00 95.75 268 ASP A C 1
ATOM 1920 O O . ASP A 1 268 ? -6.083 -17.409 5.761 1.00 95.75 268 ASP A O 1
ATOM 1924 N N . LEU A 1 269 ? -6.687 -16.146 4.010 1.00 96.19 269 LEU A N 1
ATOM 1925 C CA . LEU A 1 269 ? -7.395 -15.115 4.775 1.00 96.19 269 LEU A CA 1
ATOM 1926 C C . LEU A 1 269 ? -8.905 -15.377 4.926 1.00 96.19 269 LEU A C 1
ATOM 1928 O O . LEU A 1 269 ? -9.586 -14.604 5.599 1.00 96.19 269 LEU A O 1
ATOM 1932 N N . LEU A 1 270 ? -9.458 -16.424 4.306 1.00 95.81 270 LEU A N 1
ATOM 1933 C CA . LEU A 1 270 ? -10.890 -16.724 4.416 1.00 95.81 270 LEU A CA 1
ATOM 1934 C C . LEU A 1 270 ? -11.273 -17.115 5.848 1.00 95.81 270 LEU A C 1
ATOM 1936 O O . LEU A 1 270 ? -10.648 -17.980 6.459 1.00 95.81 270 LEU A O 1
ATOM 1940 N N . GLY A 1 271 ? -12.335 -16.494 6.370 1.00 94.69 271 GLY A N 1
ATOM 1941 C CA . GLY A 1 271 ? -12.804 -16.731 7.738 1.00 94.69 271 GLY A CA 1
ATOM 1942 C C . GLY A 1 271 ? -11.871 -16.223 8.844 1.00 94.69 271 GLY A C 1
ATOM 1943 O O . GLY A 1 271 ? -12.078 -16.583 10.001 1.00 94.69 271 GLY A O 1
ATOM 1944 N N . ARG A 1 272 ? -10.866 -15.405 8.507 1.00 96.31 272 ARG A N 1
ATOM 1945 C CA . ARG A 1 272 ? -9.964 -14.732 9.454 1.00 96.31 272 ARG A CA 1
ATOM 1946 C C . ARG A 1 272 ? -10.337 -13.253 9.575 1.00 96.31 272 ARG A C 1
ATOM 1948 O O . ARG A 1 272 ? -10.857 -12.708 8.605 1.00 96.31 272 ARG A O 1
ATOM 1955 N N . PRO A 1 273 ? -10.091 -12.588 10.716 1.00 97.06 273 PRO A N 1
ATOM 1956 C CA . PRO A 1 273 ? -10.461 -11.188 10.876 1.00 97.06 273 PRO A CA 1
ATOM 1957 C C . PRO A 1 273 ? -9.638 -10.289 9.941 1.00 97.06 273 PRO A C 1
ATOM 1959 O O . PRO A 1 273 ? -8.414 -10.379 9.878 1.00 97.06 273 PRO A O 1
ATOM 1962 N N . ASP A 1 274 ? -10.315 -9.393 9.233 1.00 96.88 274 ASP A N 1
ATOM 1963 C CA . ASP A 1 274 ? -9.728 -8.368 8.378 1.00 96.88 274 ASP A CA 1
ATOM 1964 C C . ASP A 1 274 ? -9.986 -6.985 8.989 1.00 96.88 274 ASP A C 1
ATOM 1966 O O . ASP A 1 274 ? -11.133 -6.590 9.214 1.00 96.88 274 ASP A O 1
ATOM 1970 N N . ALA A 1 275 ? -8.911 -6.241 9.265 1.00 94.75 275 ALA A N 1
ATOM 1971 C CA . ALA A 1 275 ? -8.972 -4.922 9.900 1.00 94.75 275 ALA A CA 1
ATOM 1972 C C . ALA A 1 275 ? -9.816 -3.896 9.128 1.00 94.75 275 ALA A C 1
ATOM 1974 O O . ALA A 1 275 ? -10.408 -3.007 9.735 1.00 94.75 275 ALA A O 1
ATOM 1975 N N . ILE A 1 276 ? -9.843 -3.986 7.798 1.00 95.06 276 ILE A N 1
ATOM 1976 C CA . ILE A 1 276 ? -10.494 -3.001 6.933 1.00 95.06 276 ILE A CA 1
ATOM 1977 C C . ILE A 1 276 ? -11.937 -3.414 6.642 1.00 95.06 276 ILE A C 1
ATOM 1979 O O . ILE A 1 276 ? -12.807 -2.555 6.527 1.00 95.06 276 ILE A O 1
ATOM 1983 N N . ALA A 1 277 ? -12.226 -4.705 6.516 1.00 95.62 277 ALA A N 1
ATOM 1984 C CA . ALA A 1 277 ? -13.587 -5.171 6.285 1.00 95.62 277 ALA A CA 1
ATOM 1985 C C . ALA A 1 277 ? -14.439 -5.139 7.562 1.00 95.62 277 ALA A C 1
ATOM 1987 O O . ALA A 1 277 ? -15.651 -4.956 7.467 1.00 95.62 277 ALA A O 1
ATOM 1988 N N . SER A 1 278 ? -13.824 -5.314 8.736 1.00 96.69 278 SER A N 1
ATOM 1989 C CA . SER A 1 278 ? -14.514 -5.292 10.031 1.00 96.69 278 SER A CA 1
ATOM 1990 C C . SER A 1 278 ? -15.101 -3.913 10.345 1.00 96.69 278 SER A C 1
ATOM 1992 O O . SER A 1 278 ? -14.544 -2.877 9.979 1.00 96.69 278 SER A O 1
ATOM 1994 N N . THR A 1 279 ? -16.240 -3.893 11.038 1.00 95.00 279 THR A N 1
ATOM 1995 C CA . THR A 1 279 ? -17.006 -2.664 11.295 1.00 95.00 279 THR A CA 1
ATOM 1996 C C . THR A 1 279 ? -17.083 -2.345 12.778 1.00 95.00 279 THR A C 1
ATOM 1998 O O . THR A 1 279 ? -17.245 -3.249 13.594 1.00 95.00 279 THR A O 1
ATOM 2001 N N . VAL A 1 280 ? -17.045 -1.056 13.111 1.00 95.31 280 VAL A N 1
ATOM 2002 C CA . VAL A 1 280 ? -17.247 -0.527 14.466 1.00 95.31 280 VAL A CA 1
ATOM 2003 C C . VAL A 1 280 ? -18.459 0.396 14.437 1.00 95.31 280 VAL A C 1
ATOM 2005 O O . VAL A 1 280 ? -18.659 1.141 13.479 1.00 95.31 280 VAL A O 1
ATOM 2008 N N . SER A 1 281 ? -19.288 0.337 15.471 1.00 93.50 281 SER A N 1
ATOM 2009 C CA . SER A 1 281 ? -20.449 1.210 15.622 1.00 93.50 281 SER A CA 1
ATOM 2010 C C . SER A 1 281 ? -20.624 1.628 17.075 1.00 93.50 281 SER A C 1
ATOM 2012 O O . SER A 1 281 ? -20.259 0.890 17.990 1.00 93.50 281 SER A O 1
ATOM 2014 N N . PHE A 1 282 ? -21.198 2.811 17.270 1.00 92.56 282 PHE A N 1
ATOM 2015 C CA . PHE A 1 282 ? -21.487 3.375 18.582 1.00 92.56 282 PHE A CA 1
ATOM 2016 C C . PHE A 1 282 ? -22.981 3.657 18.688 1.00 92.56 282 PHE A C 1
ATOM 2018 O O . PHE A 1 282 ? -23.572 4.259 17.791 1.00 92.56 282 PHE A O 1
ATOM 2025 N N . ALA A 1 283 ? -23.595 3.240 19.790 1.00 91.88 283 ALA A N 1
ATOM 2026 C CA . ALA A 1 283 ? -24.989 3.537 20.088 1.00 91.88 283 ALA A CA 1
ATOM 2027 C C . ALA A 1 283 ? -25.117 4.078 21.508 1.00 91.88 283 ALA A C 1
ATOM 2029 O O . ALA A 1 283 ? -24.549 3.516 22.439 1.00 91.88 283 ALA A O 1
ATOM 2030 N N . HIS A 1 284 ? -25.892 5.142 21.699 1.00 86.88 284 HIS A N 1
ATOM 2031 C CA . HIS A 1 284 ? -26.140 5.668 23.035 1.00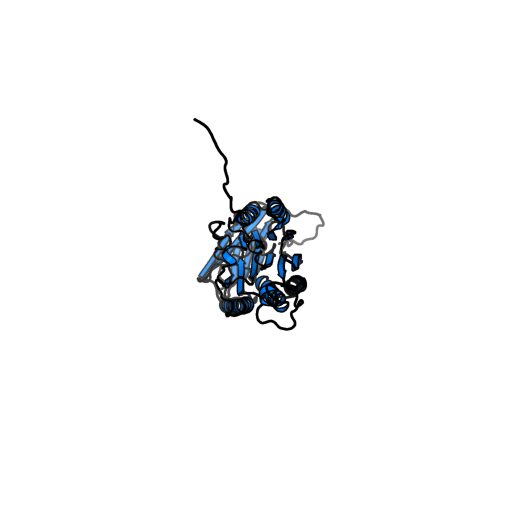 86.88 284 HIS A CA 1
ATOM 2032 C C . HIS A 1 284 ? -27.094 4.726 23.788 1.00 86.88 284 HIS A C 1
ATOM 2034 O O . HIS A 1 284 ? -28.310 4.765 23.593 1.00 86.88 284 HIS A O 1
ATOM 2040 N N . SER A 1 285 ? -26.542 3.841 24.618 1.00 85.44 285 SER A N 1
ATOM 2041 C CA . SER A 1 285 ? -27.296 2.775 25.285 1.00 85.44 285 SER A CA 1
ATOM 2042 C C . SER A 1 285 ? -28.096 3.294 26.479 1.00 85.44 285 SER A C 1
ATOM 2044 O O . SER A 1 285 ? -29.219 2.838 26.704 1.00 85.44 285 SER A O 1
ATOM 2046 N N . ASN A 1 286 ? -27.568 4.286 27.207 1.00 84.12 286 ASN A N 1
ATOM 2047 C CA . ASN A 1 286 ? -28.269 4.937 28.314 1.00 84.12 286 ASN A CA 1
ATOM 2048 C C . ASN A 1 286 ? -27.926 6.438 28.426 1.00 84.12 286 ASN A C 1
ATOM 2050 O O . ASN A 1 286 ? -26.985 6.813 29.130 1.00 84.12 286 ASN A O 1
ATOM 2054 N N . PRO A 1 287 ? -28.722 7.319 27.787 1.00 80.62 287 PRO A N 1
ATOM 2055 C CA . PRO A 1 287 ? -28.563 8.780 27.841 1.00 80.62 287 PRO A CA 1
ATOM 2056 C C . PRO A 1 287 ? -28.492 9.385 29.236 1.00 80.62 287 PRO A C 1
ATOM 2058 O O . PRO A 1 287 ? -27.785 10.360 29.456 1.00 80.62 287 PRO A O 1
ATOM 2061 N N . LEU A 1 288 ? -29.210 8.811 30.199 1.00 80.19 288 LEU A N 1
ATOM 2062 C CA . LEU A 1 288 ? -29.262 9.358 31.554 1.00 80.19 288 LEU A CA 1
ATOM 2063 C C . LEU A 1 288 ? -28.025 9.003 32.384 1.00 80.19 288 LEU A C 1
ATOM 2065 O O . LEU A 1 288 ? -27.740 9.691 33.361 1.00 80.19 288 LEU A O 1
ATOM 2069 N N . ALA A 1 289 ? -27.325 7.932 32.012 1.00 82.56 289 ALA A N 1
ATOM 2070 C CA . ALA A 1 289 ? -26.106 7.482 32.674 1.00 82.56 289 ALA A CA 1
ATOM 2071 C C . ALA A 1 289 ? -24.830 7.840 31.893 1.00 82.56 289 ALA A C 1
ATOM 2073 O O . ALA A 1 289 ? -23.743 7.528 32.369 1.00 82.56 289 ALA A O 1
ATOM 2074 N N . GLY A 1 290 ? -24.952 8.478 30.721 1.00 87.31 290 GLY A N 1
ATOM 2075 C CA . GLY A 1 290 ? -23.811 8.738 29.839 1.00 87.31 290 GLY A CA 1
ATOM 2076 C C . GLY A 1 290 ? -23.168 7.444 29.330 1.00 87.31 290 GLY A C 1
ATOM 2077 O O . GLY A 1 290 ? -21.948 7.365 29.230 1.00 87.31 290 GLY A O 1
ATOM 2078 N N . GLU A 1 291 ? -23.963 6.394 29.086 1.00 92.69 291 GLU A N 1
ATOM 2079 C CA . GLU A 1 291 ? -23.440 5.116 28.587 1.00 92.69 291 GLU A CA 1
ATOM 2080 C C . GLU A 1 291 ? -23.634 4.986 27.077 1.00 92.69 291 GLU A C 1
ATOM 2082 O O . GLU A 1 291 ? -24.720 5.235 26.531 1.00 92.69 291 GLU A O 1
ATOM 2087 N N . TRP A 1 292 ? -22.569 4.516 26.437 1.00 94.06 292 TRP A N 1
ATOM 2088 C CA . TRP A 1 292 ? -22.502 4.153 25.034 1.00 94.06 292 TRP A CA 1
ATOM 2089 C C . TRP A 1 292 ? -22.183 2.667 24.901 1.00 94.06 292 TRP A C 1
ATOM 2091 O O . TRP A 1 292 ? -21.492 2.078 25.729 1.00 94.06 292 TRP A O 1
ATOM 2101 N N . LEU A 1 293 ? -22.682 2.059 23.837 1.00 95.44 293 LEU A N 1
ATOM 2102 C CA . LEU A 1 293 ? -22.349 0.712 23.414 1.00 95.44 293 LEU A CA 1
ATOM 2103 C C . LEU A 1 293 ? -21.453 0.813 22.184 1.00 95.44 293 LEU A C 1
ATOM 2105 O O . LEU A 1 293 ? -21.913 1.244 21.126 1.00 95.44 293 LEU A O 1
ATOM 2109 N N . LEU A 1 294 ? -20.192 0.417 22.331 1.00 96.38 294 LEU A N 1
ATOM 2110 C CA . LEU A 1 294 ? -19.289 0.148 21.220 1.00 96.38 294 LEU A CA 1
ATOM 2111 C C . LEU A 1 294 ? -19.531 -1.296 20.778 1.00 96.38 294 LEU A C 1
ATOM 2113 O O . LEU A 1 294 ? -19.375 -2.225 21.570 1.00 96.38 294 LEU A O 1
ATOM 2117 N N . ARG A 1 295 ? -19.906 -1.485 19.514 1.00 96.94 295 ARG A N 1
ATOM 2118 C CA . ARG A 1 295 ? -20.088 -2.802 18.899 1.00 96.94 295 ARG A CA 1
ATOM 2119 C C . ARG A 1 295 ? -19.120 -2.984 17.740 1.00 96.94 295 ARG A C 1
ATOM 2121 O O . ARG A 1 295 ? -19.084 -2.145 16.838 1.00 96.94 295 ARG A O 1
ATOM 2128 N N . VAL A 1 296 ? -18.382 -4.091 17.750 1.00 97.62 296 VAL A N 1
ATOM 2129 C CA . VAL A 1 296 ? -17.475 -4.504 16.669 1.00 97.62 296 VAL A CA 1
ATOM 2130 C C . VAL A 1 296 ? -18.002 -5.773 16.026 1.00 97.62 296 VAL A C 1
ATOM 2132 O O . VAL A 1 296 ? -18.355 -6.715 16.726 1.00 97.62 296 VAL A O 1
ATOM 2135 N N . GLU A 1 297 ? -18.033 -5.813 14.699 1.00 97.62 297 GLU A N 1
ATOM 2136 C CA . GLU A 1 297 ? -18.352 -7.021 13.937 1.00 97.62 297 GLU A CA 1
ATOM 2137 C C . GLU A 1 297 ? -17.148 -7.397 13.082 1.00 97.62 297 GLU A C 1
ATOM 2139 O O . GLU A 1 297 ? -16.814 -6.698 12.117 1.00 97.62 297 GLU A O 1
ATOM 2144 N N . LEU A 1 298 ? -16.484 -8.492 13.453 1.00 98.00 298 LEU A N 1
ATOM 2145 C CA . LEU A 1 298 ? -15.332 -8.986 12.719 1.00 98.00 298 LEU A CA 1
ATOM 2146 C C . LEU A 1 298 ? -15.783 -9.643 11.421 1.00 98.00 298 LEU A C 1
ATOM 2148 O O . LEU A 1 298 ? -16.700 -10.471 11.389 1.00 98.00 298 LEU A O 1
ATOM 2152 N N . ARG A 1 299 ? -15.110 -9.269 10.337 1.00 97.62 299 ARG A N 1
ATOM 2153 C CA . ARG A 1 299 ? -15.366 -9.779 8.992 1.00 97.62 299 ARG A CA 1
ATOM 2154 C C . ARG A 1 299 ? -14.075 -10.260 8.367 1.00 97.62 299 ARG A C 1
ATOM 2156 O O . ARG A 1 299 ? -13.011 -9.749 8.699 1.00 97.62 299 ARG A O 1
ATOM 2163 N N . ASP A 1 300 ? -14.178 -11.217 7.458 1.00 96.62 300 ASP A N 1
ATOM 2164 C CA . ASP A 1 300 ? -13.060 -11.560 6.590 1.00 96.62 300 ASP A CA 1
ATOM 2165 C C . ASP A 1 300 ? -12.881 -10.536 5.470 1.00 96.62 300 ASP A C 1
ATOM 2167 O O . ASP A 1 300 ? -13.677 -9.609 5.305 1.00 96.62 300 ASP A O 1
ATOM 2171 N N . TRP A 1 301 ? -11.828 -10.702 4.670 1.00 95.12 301 TRP A N 1
ATOM 2172 C CA . TRP A 1 301 ? -11.513 -9.767 3.590 1.00 95.12 301 TRP A CA 1
ATOM 2173 C C . TRP A 1 301 ? -12.606 -9.681 2.509 1.00 95.12 301 TRP A C 1
ATOM 2175 O O . TRP A 1 301 ? -12.636 -8.716 1.748 1.00 95.12 301 TRP A O 1
ATOM 2185 N N . GLN A 1 302 ? -13.505 -10.672 2.422 1.00 95.38 302 GLN A N 1
ATOM 2186 C CA . GLN A 1 302 ? -14.655 -10.658 1.511 1.00 95.38 302 GLN A CA 1
ATOM 2187 C C . GLN A 1 302 ? -15.868 -9.934 2.115 1.00 95.38 302 GLN A C 1
ATOM 2189 O O . GLN A 1 302 ? -16.885 -9.761 1.440 1.00 95.38 302 GLN A O 1
ATOM 2194 N N . GLY A 1 303 ? -15.771 -9.503 3.375 1.00 95.44 303 GLY A N 1
ATOM 2195 C CA . GLY A 1 303 ? -16.838 -8.857 4.128 1.00 95.44 303 GLY A CA 1
ATOM 2196 C C . GLY A 1 303 ? -17.798 -9.837 4.804 1.00 95.44 303 GLY A C 1
ATOM 2197 O O . GLY A 1 303 ? -18.816 -9.397 5.355 1.00 95.44 303 GLY A O 1
ATOM 2198 N N . ALA A 1 304 ? -17.514 -11.143 4.777 1.00 96.56 304 ALA A N 1
ATOM 2199 C CA . ALA A 1 304 ? -18.335 -12.134 5.458 1.00 96.56 304 ALA A CA 1
ATOM 2200 C C . ALA A 1 304 ? -18.100 -12.051 6.969 1.00 96.56 304 ALA A C 1
ATOM 2202 O O . ALA A 1 304 ? -16.959 -11.987 7.418 1.00 96.56 304 ALA A O 1
ATOM 2203 N N . LEU A 1 305 ? -19.181 -12.050 7.754 1.00 96.31 305 LEU A N 1
ATOM 2204 C CA . LEU A 1 305 ? -19.087 -12.108 9.213 1.00 96.31 305 LEU A CA 1
ATOM 2205 C C . LEU A 1 305 ? -18.365 -13.385 9.640 1.00 96.31 305 LEU A C 1
ATOM 2207 O O . LEU A 1 305 ? -18.645 -14.468 9.114 1.00 96.31 305 LEU A O 1
ATOM 2211 N N . LEU A 1 306 ? -17.473 -13.256 10.618 1.00 96.25 306 LEU A N 1
ATOM 2212 C CA . LEU A 1 306 ? -16.903 -14.420 11.281 1.00 96.25 306 L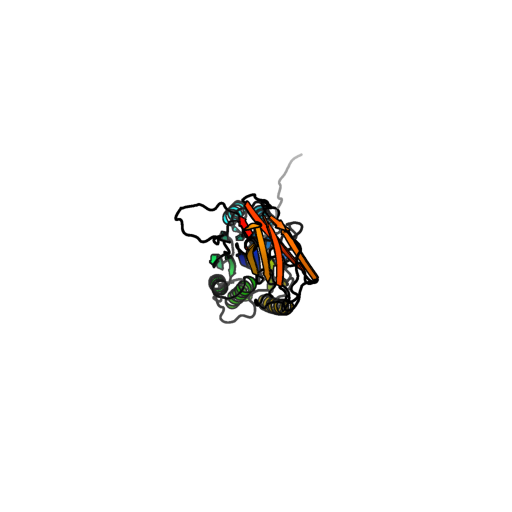EU A CA 1
ATOM 2213 C C . LEU A 1 306 ? -18.019 -15.183 12.005 1.00 96.25 306 LEU A C 1
ATOM 2215 O O . LEU A 1 306 ? -18.987 -14.605 12.471 1.00 96.25 306 LEU A O 1
ATOM 2219 N N . GLY A 1 307 ? -17.907 -16.508 12.073 1.00 93.12 307 GLY A N 1
ATOM 2220 C CA . GLY A 1 307 ? -18.879 -17.360 12.777 1.00 93.12 307 GLY A CA 1
ATOM 2221 C C . GLY A 1 307 ? -18.449 -17.749 14.193 1.00 93.12 307 GLY A C 1
ATOM 2222 O O . GLY A 1 307 ? -18.992 -18.704 14.741 1.00 93.12 307 GLY A O 1
ATOM 2223 N N . HIS A 1 308 ? -17.400 -17.113 14.716 1.00 93.00 308 HIS A N 1
ATOM 2224 C CA . HIS A 1 308 ? -16.739 -17.453 15.973 1.00 93.00 308 HIS A CA 1
ATOM 2225 C C . HIS A 1 308 ? -15.944 -16.251 16.497 1.00 93.00 308 HIS A C 1
ATOM 2227 O O . HIS A 1 308 ? -15.532 -15.393 15.716 1.00 93.00 308 HIS A O 1
ATOM 2233 N N . GLY A 1 309 ? -15.717 -16.212 17.810 1.00 92.81 309 GLY A N 1
ATOM 2234 C CA . GLY A 1 309 ? -14.800 -15.259 18.432 1.00 92.81 309 GLY A CA 1
ATOM 2235 C C . GLY A 1 309 ? -13.324 -15.573 18.154 1.00 92.81 309 GLY A C 1
ATOM 2236 O O . GLY A 1 309 ? -12.974 -16.680 17.741 1.00 92.81 309 GLY A O 1
ATOM 2237 N N . VAL A 1 310 ? -12.455 -14.594 18.392 1.00 96.31 310 VAL A N 1
ATOM 2238 C CA . VAL A 1 310 ? -10.996 -14.683 18.243 1.00 96.31 310 VAL A CA 1
ATOM 2239 C C . VAL A 1 310 ? -10.307 -15.102 19.550 1.00 96.31 310 VAL A C 1
ATOM 2241 O O . VAL A 1 310 ? -10.928 -15.159 20.611 1.00 96.31 310 VAL A O 1
ATOM 2244 N N . ALA A 1 311 ? -9.012 -15.430 19.490 1.00 96.19 311 ALA A N 1
ATOM 2245 C CA . ALA A 1 311 ? -8.254 -15.897 20.651 1.00 96.19 311 ALA A CA 1
ATOM 2246 C C . ALA A 1 311 ? -8.044 -14.788 21.691 1.00 96.19 311 ALA A C 1
ATOM 2248 O O . ALA A 1 311 ? -8.163 -15.041 22.892 1.00 96.19 311 ALA A O 1
ATOM 2249 N N . THR A 1 312 ? -7.747 -13.567 21.240 1.00 97.38 312 THR A N 1
ATOM 2250 C CA . THR A 1 312 ? -7.754 -12.375 22.094 1.00 97.38 312 THR A CA 1
ATOM 2251 C C . THR A 1 312 ? -8.377 -11.189 21.368 1.00 97.38 312 THR A C 1
ATOM 2253 O O . THR A 1 312 ? -8.216 -11.030 20.159 1.00 97.38 312 THR A O 1
ATOM 2256 N N . PHE A 1 313 ? -9.103 -10.362 22.116 1.00 98.00 313 PHE A N 1
ATOM 2257 C CA . PHE A 1 313 ? -9.723 -9.139 21.625 1.00 98.00 313 PHE A CA 1
ATOM 2258 C C . PHE A 1 313 ? -9.495 -8.030 22.650 1.00 98.00 313 PHE A C 1
ATOM 2260 O O . PHE A 1 313 ? -9.766 -8.230 23.837 1.00 98.00 313 PHE A O 1
ATOM 2267 N N . THR A 1 314 ? -8.978 -6.885 22.212 1.00 97.88 314 THR A N 1
ATOM 2268 C CA . THR A 1 314 ? -8.683 -5.748 23.092 1.00 97.88 314 THR A CA 1
ATOM 2269 C C . THR A 1 314 ? -9.271 -4.457 22.547 1.00 97.88 314 THR A C 1
ATOM 2271 O O . THR A 1 314 ? -9.360 -4.253 21.336 1.00 97.88 314 THR A O 1
ATOM 2274 N N . VAL A 1 315 ? -9.668 -3.584 23.473 1.00 97.75 315 VAL A N 1
ATOM 2275 C CA . VAL A 1 315 ? -10.097 -2.212 23.203 1.00 97.75 315 VAL A CA 1
ATOM 2276 C C . VAL A 1 315 ? -9.371 -1.313 24.190 1.00 97.75 315 VAL A C 1
ATOM 2278 O O . VAL A 1 315 ? -9.509 -1.475 25.402 1.00 97.75 315 VAL A O 1
ATOM 2281 N N . GLU A 1 316 ? -8.586 -0.381 23.668 1.00 96.81 316 GLU A N 1
ATOM 2282 C CA . GLU A 1 316 ? -7.790 0.559 24.454 1.00 96.81 316 GLU A CA 1
ATOM 2283 C C . GLU A 1 316 ? -7.958 1.974 23.901 1.00 96.81 316 GLU A C 1
ATOM 2285 O O . GLU A 1 316 ? -8.302 2.156 22.736 1.00 96.81 316 GLU A O 1
ATOM 2290 N N . HIS A 1 317 ? -7.694 2.993 24.717 1.00 95.44 317 HIS A N 1
ATOM 2291 C CA . HIS A 1 317 ? -7.562 4.358 24.208 1.00 95.44 317 HIS A CA 1
ATOM 2292 C C . HIS A 1 317 ? -6.256 4.495 23.429 1.00 95.44 317 HIS A C 1
ATOM 2294 O O . HIS A 1 317 ? -5.186 4.168 23.946 1.00 95.44 317 HIS A O 1
ATOM 2300 N N . ALA A 1 318 ? -6.333 5.004 22.202 1.00 92.69 318 ALA A N 1
ATOM 2301 C CA . ALA A 1 318 ? -5.158 5.344 21.414 1.00 92.69 318 ALA A CA 1
ATOM 2302 C C . ALA A 1 318 ? -4.372 6.500 22.074 1.00 92.69 318 ALA A C 1
ATOM 2304 O O . ALA A 1 318 ? -4.951 7.283 22.835 1.00 92.69 318 ALA A O 1
ATOM 2305 N N . PRO A 1 319 ? -3.061 6.649 21.804 1.00 91.19 319 PRO A N 1
ATOM 2306 C CA . PRO A 1 319 ? -2.239 7.706 22.404 1.00 91.19 319 PRO A CA 1
ATOM 2307 C C . PRO A 1 319 ? -2.757 9.136 22.186 1.00 91.19 319 PRO A C 1
ATOM 2309 O O . PRO A 1 319 ? -2.498 10.010 23.010 1.00 91.19 319 PRO A O 1
ATOM 2312 N N . GLU A 1 320 ? -3.455 9.373 21.078 1.00 88.56 320 GLU A N 1
ATOM 2313 C CA . GLU A 1 320 ? -4.074 10.645 20.702 1.00 88.56 320 GLU A CA 1
ATOM 2314 C C . GLU A 1 320 ? -5.478 10.873 21.290 1.00 88.56 320 GLU A C 1
ATOM 2316 O O . GLU A 1 320 ? -6.029 11.953 21.101 1.00 88.56 320 GLU A O 1
ATOM 2321 N N . SER A 1 321 ? -6.052 9.879 21.974 1.00 93.06 321 SER A N 1
ATOM 2322 C CA . SER A 1 321 ? -7.388 9.945 22.580 1.00 93.06 321 SER A CA 1
ATOM 2323 C C . SER A 1 321 ? -7.429 10.932 23.755 1.00 93.06 321 SER A C 1
ATOM 2325 O O . SER A 1 321 ? -6.524 10.928 24.597 1.00 93.06 321 SER A O 1
ATOM 2327 N N . ASP A 1 322 ? -8.501 11.725 23.865 1.00 94.62 322 ASP A N 1
ATOM 2328 C CA . ASP A 1 322 ? -8.729 12.625 25.007 1.00 94.62 322 ASP A CA 1
ATOM 2329 C C . ASP A 1 322 ? -9.108 11.864 26.297 1.00 94.62 322 ASP A C 1
ATOM 2331 O O . ASP A 1 322 ? -9.040 12.426 27.395 1.00 94.62 322 ASP A O 1
ATOM 2335 N N . GLN A 1 323 ? -9.470 10.580 26.180 1.00 95.19 323 GLN A N 1
ATOM 2336 C CA . GLN A 1 323 ? -9.886 9.685 27.267 1.00 95.19 323 GLN A CA 1
ATOM 2337 C C . GLN A 1 323 ? -11.092 10.219 28.049 1.00 95.19 323 GLN A C 1
ATOM 2339 O O . GLN A 1 323 ? -11.131 10.207 29.284 1.00 95.19 323 GLN A O 1
ATOM 2344 N N . VAL A 1 324 ? -12.093 10.700 27.316 1.00 94.81 324 VAL A N 1
ATOM 2345 C CA . VAL A 1 324 ? -13.337 11.254 27.858 1.00 94.81 324 VAL A CA 1
ATOM 2346 C C . VAL A 1 324 ? -14.372 10.188 28.210 1.00 94.81 324 VAL A C 1
ATOM 2348 O O . VAL A 1 324 ? -15.355 10.509 28.883 1.00 94.81 324 VAL A O 1
ATOM 2351 N N . THR A 1 325 ? -14.120 8.923 27.878 1.00 96.12 325 THR A N 1
ATOM 2352 C CA . THR A 1 325 ? -14.875 7.753 28.340 1.00 96.12 325 THR A CA 1
ATOM 2353 C C . THR A 1 325 ? -13.994 6.737 29.076 1.00 96.12 325 THR A C 1
ATOM 2355 O O . THR A 1 325 ? -12.786 6.639 28.860 1.00 96.12 325 THR A O 1
ATOM 2358 N N . THR A 1 326 ? -14.594 5.936 29.957 1.00 96.62 326 THR A N 1
ATOM 2359 C CA . THR A 1 326 ? -13.972 4.725 30.512 1.00 96.62 326 THR A CA 1
ATOM 2360 C C . THR A 1 326 ? -14.441 3.488 29.754 1.00 96.62 326 THR A C 1
ATOM 2362 O O . THR A 1 326 ? -15.626 3.380 29.445 1.00 96.62 326 THR A O 1
ATOM 2365 N N . ILE A 1 327 ? -13.532 2.539 29.523 1.00 97.62 327 ILE A N 1
ATOM 2366 C CA . ILE A 1 327 ? -13.795 1.280 28.813 1.00 97.62 327 ILE A CA 1
ATOM 2367 C C . ILE A 1 327 ? -14.214 0.203 29.824 1.00 97.62 327 ILE A C 1
ATOM 2369 O O . ILE A 1 327 ? -13.480 -0.070 30.777 1.00 97.62 327 ILE A O 1
ATOM 2373 N N . GLY A 1 328 ? -15.405 -0.368 29.642 1.00 97.12 328 GLY A N 1
ATOM 2374 C CA . GLY A 1 328 ? -15.946 -1.449 30.465 1.00 97.12 328 GLY A CA 1
ATOM 2375 C C . GLY A 1 328 ? -15.475 -2.845 30.045 1.00 97.12 328 GLY A C 1
ATOM 2376 O O . GLY A 1 328 ? -14.538 -3.006 29.265 1.00 97.12 328 GLY A O 1
ATOM 2377 N N . ASP A 1 329 ? -16.152 -3.867 30.569 1.00 96.62 329 ASP A N 1
ATOM 2378 C CA . ASP A 1 329 ? -15.870 -5.261 30.222 1.00 96.62 329 ASP A CA 1
ATOM 2379 C C . ASP A 1 329 ? -16.222 -5.551 28.753 1.00 96.62 329 ASP A C 1
ATOM 2381 O O . ASP A 1 329 ? -17.240 -5.089 28.232 1.00 96.62 329 ASP A O 1
ATOM 2385 N N . ILE A 1 330 ? -15.383 -6.359 28.104 1.00 98.00 330 ILE A N 1
ATOM 2386 C CA . ILE A 1 330 ? -15.595 -6.834 26.735 1.00 98.00 330 ILE A CA 1
ATOM 2387 C C . ILE A 1 330 ? -16.480 -8.082 26.774 1.00 98.00 330 ILE A C 1
ATOM 2389 O O . ILE A 1 330 ? -16.149 -9.070 27.434 1.00 98.00 330 ILE A O 1
ATOM 2393 N N . VAL A 1 331 ? -17.581 -8.056 26.025 1.00 97.88 331 VAL A N 1
ATOM 2394 C CA . VAL A 1 331 ? -18.502 -9.184 25.860 1.00 97.88 331 VAL A CA 1
ATOM 2395 C C . VAL A 1 331 ? -18.343 -9.768 24.458 1.00 97.88 331 VAL A C 1
ATOM 2397 O O . VAL A 1 331 ? -18.673 -9.117 23.472 1.00 97.88 331 VAL A O 1
ATOM 2400 N N . ASP A 1 332 ? -17.857 -11.007 24.371 1.00 97.12 332 ASP A N 1
ATOM 2401 C CA . ASP A 1 332 ? -17.859 -11.802 23.136 1.00 97.12 332 ASP A CA 1
ATOM 2402 C C . ASP A 1 332 ? -19.237 -12.453 22.950 1.00 97.12 332 ASP A C 1
ATOM 2404 O O . ASP A 1 332 ? -19.702 -13.201 23.819 1.00 97.12 332 ASP A O 1
ATOM 2408 N N . LEU A 1 333 ? -19.903 -12.168 21.830 1.00 96.94 333 LEU A N 1
ATOM 2409 C CA . LEU A 1 333 ? -21.225 -12.714 21.513 1.00 96.94 333 LEU A CA 1
ATOM 2410 C C . LEU A 1 333 ? -21.159 -14.115 20.874 1.00 96.94 333 LEU A C 1
ATOM 2412 O O . LEU A 1 333 ? -22.189 -14.768 20.692 1.00 96.94 333 LEU A O 1
ATOM 2416 N N . GLY A 1 334 ? -19.954 -14.618 20.591 1.00 93.56 334 GLY A N 1
ATOM 2417 C CA . GLY A 1 334 ? -19.683 -15.960 20.078 1.00 93.56 334 GLY A CA 1
ATOM 2418 C C . GLY A 1 334 ? -19.873 -16.117 18.569 1.00 93.56 334 GLY A C 1
ATOM 2419 O O . GLY A 1 334 ? -19.640 -17.203 18.040 1.00 93.56 334 GLY A O 1
ATOM 2420 N N . ASP A 1 335 ? -20.270 -15.055 17.874 1.00 93.06 335 ASP A N 1
ATOM 2421 C CA . ASP A 1 335 ? -20.553 -15.004 16.437 1.00 93.06 335 ASP A CA 1
ATOM 2422 C C . ASP A 1 335 ? -19.643 -14.005 15.704 1.00 93.06 335 ASP A C 1
ATOM 2424 O O . ASP A 1 335 ? -20.037 -13.417 14.703 1.00 93.06 335 ASP A O 1
ATOM 2428 N N . GLY A 1 336 ? -18.439 -13.770 16.235 1.00 94.50 336 GLY A N 1
ATOM 2429 C CA . GLY A 1 336 ? -17.496 -12.794 15.684 1.00 94.50 336 GLY A CA 1
ATOM 2430 C C . GLY A 1 336 ? -17.852 -11.338 15.989 1.00 94.50 336 GLY A C 1
ATOM 2431 O O . GLY A 1 336 ? -17.165 -10.439 15.498 1.00 94.50 336 GLY A O 1
ATOM 2432 N N . SER A 1 337 ? -18.890 -11.086 16.794 1.00 97.50 337 SER A N 1
ATOM 2433 C CA . SER A 1 337 ? -19.225 -9.750 17.279 1.00 97.50 337 SER A CA 1
ATOM 2434 C C . SER A 1 337 ? -18.909 -9.547 18.763 1.00 97.50 337 SER A C 1
ATOM 2436 O O . SER A 1 337 ? -18.997 -10.464 19.582 1.00 97.50 337 SER A O 1
ATOM 2438 N N . TYR A 1 338 ? -18.510 -8.319 19.088 1.00 98.38 338 TYR A N 1
ATOM 2439 C CA . TYR A 1 338 ? -18.068 -7.895 20.413 1.00 98.38 338 TYR A CA 1
ATOM 2440 C C . TYR A 1 338 ? -18.811 -6.640 20.839 1.00 98.38 338 TYR A C 1
ATOM 2442 O O . TYR A 1 338 ? -19.011 -5.729 20.033 1.00 98.38 338 TYR A O 1
ATOM 2450 N N . GLU A 1 339 ? -19.171 -6.574 22.115 1.00 97.81 339 GLU A N 1
ATOM 2451 C CA . GLU A 1 339 ? -19.824 -5.421 22.725 1.00 97.81 339 GLU A CA 1
ATOM 2452 C C . GLU A 1 339 ? -19.025 -4.922 23.929 1.00 97.81 339 GLU A C 1
ATOM 2454 O O . GLU A 1 339 ? -18.561 -5.708 24.757 1.00 97.81 339 GLU A O 1
ATOM 2459 N N . VAL A 1 340 ? -18.857 -3.602 24.016 1.00 97.88 340 VAL A N 1
ATOM 2460 C CA . VAL A 1 340 ? -18.148 -2.928 25.106 1.00 97.88 340 VAL A CA 1
ATOM 2461 C C . VAL A 1 340 ? -18.959 -1.721 25.552 1.00 97.88 340 VAL A C 1
ATOM 2463 O O . VAL A 1 340 ? -19.290 -0.846 24.749 1.00 97.88 340 VAL A O 1
ATOM 2466 N N . THR A 1 341 ? -19.270 -1.657 26.843 1.00 96.81 341 THR A N 1
ATOM 2467 C CA . THR A 1 341 ? -19.888 -0.463 27.425 1.00 96.81 341 THR A CA 1
ATOM 2468 C C . THR A 1 341 ? -18.821 0.600 27.645 1.00 96.81 341 THR A C 1
ATOM 2470 O O . THR A 1 341 ? -17.820 0.349 28.315 1.00 96.81 341 THR A O 1
ATOM 2473 N N . LEU A 1 342 ? -19.055 1.794 27.114 1.00 96.69 342 LEU A N 1
ATOM 2474 C CA . LEU A 1 342 ? -18.269 2.989 27.390 1.00 96.69 342 LEU A CA 1
ATOM 2475 C C . LEU A 1 342 ? -19.077 3.911 28.304 1.00 96.69 342 LEU A C 1
ATOM 2477 O O . LEU A 1 342 ? -20.282 4.079 28.106 1.00 96.69 342 LEU A O 1
ATOM 2481 N N . THR A 1 343 ? -18.425 4.524 29.286 1.00 95.69 343 THR A N 1
ATOM 2482 C CA . THR A 1 343 ? -19.082 5.449 30.223 1.00 95.69 343 THR A CA 1
ATOM 2483 C C . THR A 1 343 ? -18.414 6.810 30.172 1.00 95.69 343 THR A C 1
ATOM 2485 O O . THR A 1 343 ? -17.203 6.911 30.355 1.00 95.69 343 THR A O 1
ATOM 2488 N N . GLU A 1 344 ? -19.192 7.862 29.935 1.00 94.19 344 GLU A N 1
ATOM 2489 C CA . GLU A 1 344 ? -18.701 9.237 29.908 1.00 94.19 344 GLU A CA 1
ATOM 2490 C C . GLU A 1 344 ? -18.109 9.661 31.258 1.00 94.19 344 GLU A C 1
ATOM 2492 O O . GLU A 1 344 ? -18.672 9.427 32.328 1.00 94.19 344 GLU A O 1
ATOM 2497 N N . THR A 1 345 ? -16.979 10.362 31.207 1.00 93.12 345 THR A N 1
ATOM 2498 C CA . THR A 1 345 ? -16.340 10.967 32.388 1.00 93.12 345 THR A CA 1
ATOM 2499 C C . THR A 1 345 ? -16.948 12.325 32.764 1.00 93.12 345 THR A C 1
ATOM 2501 O O . THR A 1 345 ? -16.641 12.869 33.826 1.00 93.12 345 THR A O 1
ATOM 2504 N N . GLY A 1 346 ? -17.801 12.886 31.898 1.00 87.25 346 GLY A N 1
ATOM 2505 C CA . GLY A 1 346 ? -18.366 14.236 32.014 1.00 87.25 346 GLY A CA 1
ATOM 2506 C C . GLY A 1 346 ? -17.524 15.345 31.366 1.00 87.25 346 GLY A C 1
ATOM 2507 O O . GLY A 1 346 ? -17.909 16.514 31.430 1.00 87.25 346 GLY A O 1
ATOM 2508 N N . SER A 1 347 ? -16.397 14.996 30.742 1.00 89.19 347 SER A N 1
ATOM 2509 C CA . SER A 1 347 ? -15.603 15.884 29.888 1.00 89.19 347 SER A CA 1
ATOM 2510 C C . SER A 1 347 ? -16.034 15.781 28.423 1.00 89.19 347 SER A C 1
ATOM 2512 O O . SER A 1 347 ? -16.515 14.744 27.981 1.00 89.19 347 SER A O 1
ATOM 2514 N N . LEU A 1 348 ? -15.836 16.863 27.670 1.00 90.31 348 LEU A N 1
ATOM 2515 C CA . LEU A 1 348 ? -16.009 16.890 26.215 1.00 90.31 348 LEU A CA 1
ATOM 2516 C C . LEU A 1 348 ? -14.661 16.650 25.538 1.00 90.31 348 LEU A C 1
ATOM 2518 O O . LEU A 1 348 ? -13.635 17.087 26.065 1.00 90.31 348 LEU A O 1
ATOM 2522 N N . GLY A 1 349 ? -14.673 16.001 24.379 1.00 92.06 349 GLY A N 1
ATOM 2523 C CA . GLY A 1 349 ? -13.459 15.636 23.655 1.00 92.06 349 GLY A CA 1
ATOM 2524 C C . GLY A 1 349 ? -13.710 14.558 22.612 1.00 92.06 349 GLY A C 1
ATOM 2525 O O . GLY A 1 349 ? -14.859 14.234 22.298 1.00 92.06 349 GLY A O 1
ATOM 2526 N N . VAL A 1 350 ? -12.624 14.021 22.073 1.00 91.75 350 VAL A N 1
ATOM 2527 C CA . VAL A 1 350 ? -12.640 12.953 21.077 1.00 91.75 350 VAL A CA 1
ATOM 2528 C C . VAL A 1 350 ? -11.879 11.753 21.617 1.00 91.75 350 VAL A C 1
ATOM 2530 O O . VAL A 1 350 ? -10.683 11.839 21.893 1.00 91.75 350 VAL A O 1
ATOM 2533 N N . ASP A 1 351 ? -12.573 10.624 21.722 1.00 94.31 351 ASP A N 1
ATOM 2534 C CA . ASP A 1 351 ? -11.930 9.350 22.003 1.00 94.31 351 ASP A CA 1
ATOM 2535 C C . ASP A 1 351 ? -11.620 8.610 20.708 1.00 94.31 351 ASP A C 1
ATOM 2537 O O . ASP A 1 351 ? -12.479 8.454 19.840 1.00 94.31 351 ASP A O 1
ATOM 2541 N N . VAL A 1 352 ? -10.389 8.119 20.607 1.00 94.00 352 VAL A N 1
ATOM 2542 C CA . VAL A 1 352 ? -9.930 7.243 19.526 1.00 94.00 352 VAL A CA 1
ATOM 2543 C C . VAL A 1 352 ? -9.568 5.903 20.149 1.00 94.00 352 VAL A C 1
ATOM 2545 O O . VAL A 1 352 ? -8.761 5.853 21.078 1.00 94.00 352 VAL A O 1
ATOM 2548 N N . PHE A 1 353 ? -10.154 4.816 19.653 1.00 94.81 353 PHE A N 1
ATOM 2549 C CA . PHE A 1 353 ? -9.950 3.478 20.202 1.00 94.81 353 PHE A CA 1
ATOM 2550 C C . PHE A 1 353 ? -9.002 2.646 19.336 1.00 94.81 353 PHE A C 1
ATOM 2552 O O . PHE A 1 353 ? -9.175 2.523 18.123 1.00 94.81 353 PHE A O 1
ATOM 2559 N N . LEU A 1 354 ? -8.026 2.017 19.986 1.00 95.00 354 LEU A N 1
ATOM 2560 C CA . LEU A 1 354 ? -7.196 0.963 19.428 1.00 95.00 354 LEU A CA 1
ATOM 2561 C C . LEU A 1 354 ? -7.898 -0.378 19.659 1.00 95.00 354 LEU A C 1
ATOM 2563 O O . LEU A 1 354 ? -7.954 -0.873 20.786 1.00 95.00 354 LEU A O 1
ATOM 2567 N N . ILE A 1 355 ? -8.448 -0.952 18.591 1.00 97.12 355 ILE A N 1
ATOM 2568 C CA . ILE A 1 355 ? -9.166 -2.229 18.638 1.00 97.12 355 ILE A CA 1
ATOM 2569 C C . ILE A 1 355 ? -8.308 -3.287 17.956 1.00 97.12 355 ILE A C 1
ATOM 2571 O O . ILE A 1 355 ? -8.027 -3.174 16.761 1.00 97.12 355 ILE A O 1
ATOM 2575 N N . THR A 1 356 ? -7.911 -4.315 18.706 1.00 97.50 356 THR A N 1
ATOM 2576 C CA . THR A 1 356 ? -7.092 -5.421 18.192 1.00 97.50 356 THR A CA 1
ATOM 2577 C C . THR A 1 356 ? -7.853 -6.733 18.290 1.00 97.50 356 THR A C 1
ATOM 2579 O O . THR A 1 356 ? -8.368 -7.076 19.353 1.00 97.50 356 THR A O 1
ATOM 2582 N N . ALA A 1 357 ? -7.886 -7.485 17.193 1.00 97.50 357 ALA A N 1
ATOM 2583 C CA . ALA A 1 357 ? -8.403 -8.846 17.146 1.00 97.50 357 ALA A CA 1
ATOM 2584 C C . ALA A 1 357 ? -7.272 -9.803 16.755 1.00 97.50 357 ALA A C 1
ATOM 2586 O O . ALA A 1 357 ? -6.662 -9.640 15.702 1.00 97.50 357 ALA A O 1
ATOM 2587 N N . ASP A 1 358 ? -6.992 -10.801 17.587 1.00 96.94 358 ASP A N 1
ATOM 2588 C CA . ASP A 1 358 ? -5.963 -11.812 17.337 1.00 96.94 358 ASP A CA 1
ATOM 2589 C C . ASP A 1 358 ? -6.588 -13.203 17.318 1.00 96.94 358 ASP A C 1
ATOM 2591 O O . ASP A 1 358 ? -7.075 -13.706 18.332 1.00 96.94 358 ASP A O 1
ATOM 2595 N N . ASP A 1 359 ? -6.558 -13.836 16.151 1.00 94.94 359 ASP A N 1
ATOM 2596 C CA . ASP A 1 359 ? -7.043 -15.196 15.927 1.00 94.94 359 ASP A CA 1
ATOM 2597 C C . ASP A 1 359 ? -6.039 -16.287 16.352 1.00 94.94 359 ASP A C 1
ATOM 2599 O O . ASP A 1 359 ? -6.291 -17.477 16.165 1.00 94.94 359 ASP A O 1
ATOM 2603 N N . GLY A 1 360 ? -4.905 -15.898 16.941 1.00 94.06 360 GLY A N 1
ATOM 2604 C CA . GLY A 1 360 ? -3.811 -16.779 17.340 1.00 94.06 360 GLY A CA 1
ATOM 2605 C C . GLY A 1 360 ? -2.800 -17.049 16.223 1.00 94.06 360 GLY A C 1
ATOM 2606 O O . GLY A 1 360 ? -1.848 -17.804 16.438 1.00 94.06 360 GLY A O 1
ATOM 2607 N N . ILE A 1 361 ? -2.993 -16.457 15.041 1.00 92.31 361 ILE A N 1
ATOM 2608 C CA . ILE A 1 361 ? -2.064 -16.530 13.910 1.00 92.31 361 ILE A CA 1
ATOM 2609 C C . ILE A 1 361 ? -1.473 -15.146 13.628 1.00 92.31 361 ILE A C 1
ATOM 2611 O O . ILE A 1 361 ? -0.254 -15.027 13.502 1.00 92.31 361 ILE A O 1
ATOM 2615 N N . ARG A 1 362 ? -2.312 -14.109 13.498 1.00 90.69 362 ARG A N 1
ATOM 2616 C CA . ARG A 1 362 ? -1.856 -12.722 13.317 1.00 90.69 362 ARG A CA 1
ATOM 2617 C C . ARG A 1 362 ? -2.852 -11.746 13.952 1.00 90.69 362 ARG A C 1
ATOM 2619 O O . ARG A 1 362 ? -4.017 -11.768 13.555 1.00 90.69 362 ARG A O 1
ATOM 2626 N N . PRO A 1 363 ? -2.403 -10.837 14.834 1.00 95.25 363 PRO A N 1
ATOM 2627 C CA . PRO A 1 363 ? -3.244 -9.746 15.293 1.00 95.25 363 PRO A CA 1
ATOM 2628 C C . PRO A 1 363 ? -3.529 -8.770 14.149 1.00 95.25 363 PRO A C 1
ATOM 2630 O O . PRO A 1 363 ? -2.633 -8.401 13.388 1.00 95.25 363 PRO A O 1
ATOM 2633 N N . VAL A 1 364 ? -4.776 -8.324 14.051 1.00 95.81 364 VAL A N 1
ATOM 2634 C CA . VAL A 1 364 ? -5.189 -7.227 13.177 1.00 95.81 364 VAL A CA 1
ATOM 2635 C C . VAL A 1 364 ? -5.684 -6.067 14.022 1.00 95.81 364 VAL A C 1
ATOM 2637 O O . VAL A 1 364 ? -6.407 -6.263 15.000 1.00 95.81 364 VAL A O 1
ATOM 2640 N N . VAL A 1 365 ? -5.291 -4.854 13.644 1.00 96.38 365 VAL A N 1
ATOM 2641 C CA . VAL A 1 365 ? -5.683 -3.629 14.339 1.00 96.38 365 VAL A CA 1
ATOM 2642 C C . VAL A 1 365 ? -6.597 -2.831 13.427 1.00 96.38 365 VAL A C 1
ATOM 2644 O O . VAL A 1 365 ? -6.225 -2.505 12.299 1.00 96.38 365 VAL A O 1
ATOM 2647 N N . LEU A 1 366 ? -7.805 -2.534 13.897 1.00 94.31 366 LEU A N 1
ATOM 2648 C CA . LEU A 1 366 ? -8.769 -1.776 13.106 1.00 94.31 366 LEU A CA 1
ATOM 2649 C C . LEU A 1 366 ? -8.288 -0.317 12.958 1.00 94.31 366 LEU A C 1
ATOM 2651 O O . LEU A 1 366 ? -7.763 0.248 13.921 1.00 94.31 366 LEU A O 1
ATOM 2655 N N . PRO A 1 367 ? -8.461 0.315 11.781 1.00 87.44 367 PRO A N 1
ATOM 2656 C CA . PRO A 1 367 ? -8.004 1.682 11.558 1.00 87.44 367 PRO A CA 1
ATOM 2657 C C . PRO A 1 367 ? -8.661 2.693 12.518 1.00 87.44 367 PRO A C 1
ATOM 2659 O O . PRO A 1 367 ? -9.890 2.692 12.657 1.00 87.44 367 PRO A O 1
ATOM 2662 N N . PRO A 1 368 ? -7.890 3.620 13.117 1.00 77.06 368 PRO A N 1
ATOM 2663 C CA . PRO A 1 368 ? -8.363 4.493 14.196 1.00 77.06 368 PRO A CA 1
ATOM 2664 C C . PRO A 1 368 ? -9.493 5.438 13.766 1.00 77.06 368 PRO A C 1
ATOM 2666 O O . PRO A 1 368 ? -10.420 5.692 14.536 1.00 77.06 368 PRO A O 1
ATOM 2669 N N . ARG A 1 369 ? -9.495 5.894 12.503 1.00 74.94 369 ARG A N 1
ATOM 2670 C CA . ARG A 1 369 ? -10.559 6.763 11.957 1.00 74.94 369 ARG A CA 1
ATOM 2671 C C . ARG A 1 369 ? -11.947 6.119 11.960 1.00 74.94 369 ARG A C 1
ATOM 2673 O O . ARG A 1 369 ? -12.939 6.834 11.898 1.00 74.94 369 ARG A O 1
ATOM 2680 N N . ARG A 1 370 ? -12.029 4.788 12.032 1.00 73.38 370 ARG A N 1
ATOM 2681 C CA . ARG A 1 370 ? -13.300 4.050 12.117 1.00 73.38 370 ARG A CA 1
ATOM 2682 C C . ARG A 1 370 ? -13.713 3.736 13.553 1.00 73.38 370 ARG A C 1
ATOM 2684 O O . ARG A 1 370 ? -14.811 3.243 13.771 1.00 73.38 370 ARG A O 1
ATOM 2691 N N . ALA A 1 371 ? -12.858 4.041 14.523 1.00 79.44 371 ALA A N 1
ATOM 2692 C CA . ALA A 1 371 ? -13.058 3.781 15.940 1.00 79.44 371 ALA A CA 1
ATOM 2693 C C . ALA A 1 371 ? -12.957 5.087 16.746 1.00 79.44 371 ALA A C 1
ATOM 2695 O O . ALA A 1 371 ? -12.249 5.157 17.745 1.00 79.44 371 ALA A O 1
ATOM 2696 N N . THR A 1 372 ? -13.632 6.141 16.278 1.00 84.81 372 THR A N 1
ATOM 2697 C CA . THR A 1 372 ? -13.630 7.470 16.907 1.00 84.81 372 THR A CA 1
ATOM 2698 C C . THR A 1 372 ? -15.015 7.806 17.464 1.00 84.81 372 THR A C 1
ATOM 2700 O O . THR A 1 372 ? -16.014 7.672 16.756 1.00 84.81 372 THR A O 1
ATOM 2703 N N . LEU A 1 373 ? -15.075 8.252 18.720 1.00 84.62 373 LEU A N 1
ATOM 2704 C CA . LEU A 1 373 ? -16.278 8.754 19.384 1.00 84.62 373 LEU A CA 1
ATOM 2705 C C . LEU A 1 373 ? -16.081 10.231 19.739 1.00 84.62 373 LEU A C 1
ATOM 2707 O O . LEU A 1 373 ? -15.197 10.582 20.516 1.00 84.62 373 LEU A O 1
ATOM 2711 N N . GLU A 1 374 ? -16.930 11.095 19.191 1.00 85.56 374 GLU A N 1
ATOM 2712 C CA . GLU A 1 374 ? -16.890 12.535 19.447 1.00 85.56 374 GLU A CA 1
ATOM 2713 C C . GLU A 1 374 ? -17.961 12.932 20.472 1.00 85.56 374 GLU A C 1
ATOM 2715 O O . GLU A 1 374 ? -19.159 12.787 20.227 1.00 85.56 374 GLU A O 1
ATOM 2720 N N . LEU A 1 375 ? -17.534 13.486 21.609 1.00 80.56 375 LEU A N 1
ATOM 2721 C CA . LEU A 1 375 ? -18.408 14.070 22.626 1.00 80.56 375 LEU A CA 1
ATOM 2722 C C . LEU A 1 375 ? -18.321 15.595 22.541 1.00 80.56 375 LEU A C 1
ATOM 2724 O O . LEU A 1 375 ? -17.510 16.240 23.211 1.00 80.56 375 LEU A O 1
ATOM 2728 N N . LEU A 1 376 ? -19.152 16.178 21.677 1.00 78.56 376 LEU A N 1
ATOM 2729 C CA . LEU A 1 376 ? -19.192 17.617 21.418 1.00 78.56 376 LEU A CA 1
ATOM 2730 C C . LEU A 1 376 ? -20.359 18.294 22.155 1.00 78.56 376 LEU A C 1
ATOM 2732 O O . LEU A 1 376 ? -21.397 17.671 22.390 1.00 78.56 376 LEU A O 1
ATOM 2736 N N . PRO A 1 377 ? -20.229 19.587 22.517 1.00 64.50 377 PRO A N 1
ATOM 2737 C CA . PRO A 1 377 ? -21.338 20.317 23.107 1.00 64.50 377 PRO A CA 1
ATOM 2738 C C . PRO A 1 377 ? -22.466 20.456 22.081 1.00 64.50 377 PRO A C 1
ATOM 2740 O O . PRO A 1 377 ? -22.233 20.829 20.931 1.00 64.50 377 PRO A O 1
ATOM 2743 N N . VAL A 1 378 ? -23.703 20.218 22.516 1.00 58.12 378 VAL A N 1
ATOM 2744 C CA . VAL A 1 378 ? -24.891 20.501 21.707 1.00 58.12 378 VAL A CA 1
ATOM 2745 C C . VAL A 1 378 ? -24.930 22.009 21.454 1.00 58.12 378 VAL A C 1
ATOM 2747 O O . VAL A 1 378 ? -25.183 22.792 22.374 1.00 58.12 378 VAL A O 1
ATOM 2750 N N . PHE A 1 379 ? -24.675 22.449 20.221 1.00 46.66 379 PHE A N 1
ATOM 2751 C CA . PHE A 1 379 ? -25.060 23.800 19.835 1.00 46.66 379 PHE A CA 1
ATOM 2752 C C . PHE A 1 379 ? -26.587 23.847 19.876 1.00 46.66 379 PHE A C 1
ATOM 2754 O O . PHE A 1 379 ? -27.265 23.228 19.070 1.00 46.66 379 PHE A O 1
ATOM 2761 N N . SER A 1 380 ? -27.134 24.534 20.876 1.00 41.38 380 SER A N 1
ATOM 2762 C CA . SER A 1 380 ? -28.557 24.826 20.955 1.00 41.38 380 SER A CA 1
ATOM 2763 C C . SER A 1 380 ? -28.888 25.974 19.995 1.00 41.38 380 SER A C 1
ATOM 2765 O O . SER A 1 380 ? -29.062 27.119 20.421 1.00 41.38 380 SER A O 1
ATOM 2767 N N . ASP A 1 381 ? -28.967 25.725 18.694 1.00 39.25 381 ASP A N 1
ATOM 2768 C CA . ASP A 1 381 ? -29.741 26.589 17.808 1.00 39.25 381 ASP A CA 1
ATOM 2769 C C . ASP A 1 381 ? -31.226 26.256 17.993 1.00 39.25 381 ASP A C 1
ATOM 2771 O O . ASP A 1 381 ? -31.803 25.336 17.423 1.00 39.25 381 ASP A O 1
ATOM 2775 N N . GLY A 1 382 ? -31.818 26.989 18.938 1.00 41.06 382 GLY A N 1
ATOM 2776 C CA . GLY A 1 382 ? -33.109 26.697 19.534 1.00 41.06 382 GLY A CA 1
ATOM 2777 C C . GLY A 1 382 ? -34.271 26.548 18.553 1.00 41.06 382 GLY A C 1
ATOM 2778 O O . GLY A 1 382 ? -34.621 27.470 17.819 1.00 41.06 382 GLY A O 1
ATOM 2779 N N . PHE A 1 383 ? -34.982 25.436 18.704 1.00 33.66 383 PHE A N 1
ATOM 2780 C CA . PHE A 1 383 ? -36.437 25.427 18.689 1.00 33.66 383 PHE A CA 1
ATOM 2781 C C . PHE A 1 383 ? -36.921 24.323 19.635 1.00 33.66 383 PHE A C 1
ATOM 2783 O O . PHE A 1 383 ? -36.591 23.152 19.467 1.00 33.66 383 PHE A O 1
ATOM 2790 N N . GLU A 1 384 ? -37.663 24.707 20.674 1.00 47.03 384 GLU A N 1
ATOM 2791 C CA . GLU A 1 384 ? -38.346 23.768 21.562 1.00 47.03 384 GLU A CA 1
ATOM 2792 C C . GLU A 1 384 ? -39.334 22.906 20.759 1.00 47.03 384 GLU A C 1
ATOM 2794 O O . GLU A 1 384 ? -40.348 23.414 20.283 1.00 47.03 384 GLU A O 1
ATOM 2799 N N . SER A 1 385 ? -39.090 21.596 20.685 1.00 35.62 385 SER A N 1
ATOM 2800 C CA . SER A 1 385 ? -40.149 20.585 20.802 1.00 35.62 385 SER A CA 1
ATOM 2801 C C . SER A 1 385 ? -39.565 19.192 21.076 1.00 35.62 385 SER A C 1
ATOM 2803 O O . SER A 1 385 ? -39.283 18.438 20.156 1.00 35.62 385 SER A O 1
ATOM 2805 N N . GLY A 1 386 ? -39.423 18.849 22.358 1.00 36.12 386 GLY A N 1
ATOM 2806 C CA . GLY A 1 386 ? -39.818 17.536 22.885 1.00 36.12 386 GLY A CA 1
ATOM 2807 C C . GLY A 1 386 ? -39.226 16.243 22.308 1.00 36.12 386 GLY A C 1
ATOM 2808 O O . GLY A 1 386 ? -39.943 15.247 22.339 1.00 36.12 386 GLY A O 1
ATOM 2809 N N . ASP A 1 387 ? -37.971 16.207 21.863 1.00 36.34 387 ASP A N 1
ATOM 2810 C CA . ASP A 1 387 ? -37.279 14.941 21.580 1.00 36.34 387 ASP A CA 1
ATOM 2811 C C . ASP A 1 387 ? -35.882 14.931 22.223 1.00 36.34 387 ASP A C 1
ATOM 2813 O O . ASP A 1 387 ? -35.049 15.791 21.947 1.00 36.34 387 ASP A O 1
ATOM 2817 N N . THR A 1 388 ? -35.641 13.990 23.140 1.00 34.59 388 THR A N 1
ATOM 2818 C CA . THR A 1 388 ? -34.375 13.817 23.877 1.00 34.59 388 THR A CA 1
ATOM 2819 C C . THR A 1 388 ? -33.463 12.783 23.213 1.00 34.59 388 THR A C 1
ATOM 2821 O O . THR A 1 388 ? -32.799 12.012 23.903 1.00 34.59 388 THR A O 1
ATOM 2824 N N . SER A 1 389 ? -33.435 12.720 21.883 1.00 40.03 389 SER A N 1
ATOM 2825 C CA . SER A 1 389 ? -32.591 11.766 21.160 1.00 40.03 389 SER A CA 1
ATOM 2826 C C . SER A 1 389 ? -31.942 12.384 19.920 1.00 40.03 389 SER A C 1
ATOM 2828 O O . SER A 1 389 ? -32.379 12.184 18.795 1.00 40.03 389 SER A O 1
ATOM 2830 N N . ALA A 1 390 ? -30.869 13.152 20.111 1.00 34.47 390 ALA A N 1
ATOM 2831 C CA . ALA A 1 390 ? -30.023 13.563 18.991 1.00 34.47 390 ALA A CA 1
ATOM 2832 C C . ALA A 1 390 ? -28.582 13.817 19.451 1.00 34.47 390 ALA A C 1
ATOM 2834 O O . ALA A 1 390 ? -28.120 14.952 19.517 1.00 34.47 390 ALA A O 1
ATOM 2835 N N . TRP A 1 391 ? -27.880 12.733 19.771 1.00 40.59 391 TRP A N 1
ATOM 2836 C CA . TRP A 1 391 ? -26.422 12.703 19.744 1.00 40.59 391 TRP A CA 1
ATOM 2837 C C . TRP A 1 391 ? -26.013 12.194 18.363 1.00 40.59 391 TRP A C 1
ATOM 2839 O O . TRP A 1 391 ? -26.422 11.100 17.972 1.00 40.59 391 TRP A O 1
ATOM 2849 N N . SER A 1 392 ? -25.271 12.986 17.592 1.00 35.78 392 SER A N 1
ATOM 2850 C CA . SER A 1 392 ? -24.735 12.531 16.310 1.00 35.78 392 SER A CA 1
ATOM 2851 C C . SER A 1 392 ? -23.368 11.892 16.531 1.00 35.78 392 SER A C 1
ATOM 2853 O O . SER A 1 392 ? -22.395 12.596 16.779 1.00 35.78 392 SER A O 1
ATOM 2855 N N . ALA A 1 393 ? -23.292 10.568 16.404 1.00 37.66 393 ALA A N 1
ATOM 2856 C CA . ALA A 1 393 ? -22.040 9.913 16.057 1.00 37.66 393 ALA A CA 1
ATOM 2857 C C . ALA A 1 393 ? -21.792 10.189 14.570 1.00 37.66 393 ALA A C 1
ATOM 2859 O O . ALA A 1 393 ? -22.571 9.750 13.719 1.00 37.66 393 ALA A O 1
ATOM 2860 N N . THR A 1 394 ? -20.755 10.955 14.244 1.00 34.00 394 THR A N 1
ATOM 2861 C CA . THR A 1 394 ? -20.319 11.084 12.855 1.00 34.00 394 THR A CA 1
ATOM 2862 C C . THR A 1 394 ? -19.569 9.802 12.506 1.00 34.00 394 THR A C 1
ATOM 2864 O O . THR A 1 394 ? -18.404 9.652 12.847 1.00 34.00 394 THR A O 1
ATOM 2867 N N . VAL A 1 395 ? -20.257 8.844 11.883 1.00 29.78 395 VAL A N 1
ATOM 2868 C CA . VAL A 1 395 ? -19.600 7.754 11.152 1.00 29.78 395 VAL A CA 1
ATOM 2869 C C . VAL A 1 395 ? -19.262 8.328 9.771 1.00 29.78 395 VAL A C 1
ATOM 2871 O O . VAL A 1 395 ? -20.204 8.743 9.087 1.00 29.78 395 VAL A O 1
ATOM 2874 N N . PRO A 1 396 ? -17.979 8.448 9.381 1.00 33.41 396 PRO A N 1
ATOM 2875 C CA . PRO A 1 396 ? -17.617 8.781 8.007 1.00 33.41 396 PRO A CA 1
ATOM 2876 C C . PRO A 1 396 ? -18.185 7.778 7.000 1.00 33.41 396 PRO A C 1
ATOM 2878 O O . PRO A 1 396 ? -18.172 6.562 7.308 1.00 33.41 396 PRO A O 1
#

Sequence (396 aa):
MRQVNLLGALAALAALTARPAGATWSIVAADAETQEVVVASATCLTGFDLKRYLPVIVVGKGGGAAQSYVDSSGQRRLIMWNGFLAGLTAQEIVDQLMALPSSAQHQHGVAETTNATSATHTGASCGAYAGGVVGSAGTVHYAIQGNVLTGSPVITLAEQAFVNTPGDLPAKTMAAMEAARSMGGDGRCSCDPGNPTGCGSPPPFFEKSAHVGFLLVSRFGDTDDPACTAAGCADGDYFMAFNIAFQQASDPDPVYQLQALFEDARLDLLGRPDAIASTVSFAHSNPLAGEWLLRVELRDWQGALLGHGVATFTVEHAPESDQVTTIGDIVDLGDGSYEVTLTETGSLGVDVFLITADDGIRPVVLPPRRATLELLPVFSDGFESGDTSAWSATVP

pLDDT: mean 89.71, std 17.91, range [29.78, 98.94]

Secondary structure (DSSP, 8-state):
-----------------PPPPB-EEEEEEEETTT--EEEEEEES-SS--STTTSEEEETTTEEEEEEES--TT-HHHHHHHHHHHTT--HHHHHHHHHTSTTGGGEEEEEEETTTTEEEEEE-TTSPSS-EEEEEEETTEEEEEEEESBS-THHHHHHHHHHHH--S-HHHHHHHHHHHHHHTTSBHHHHSBTTBTTTT-SS-SS-S-S-SEEEEEEE-TTPBPPS--BTTBS--SB-SEEEEE-S--TTSPPHHHHHHHHHHHHHHHTTTS--TTT-EEEEEEEETTTTEEEEEEE-B-TTSPBPSS--SEEEEEE-TT----EEEEEEEE-SSSEEEEEEEE-S--EEEEEEEEEE-SS-EEE--GGGSEEEE---------------------